Protein AF-A0A2G2X0R8-F1 (afdb_monomer_lite)

Radius of gyration: 26.49 Å; chains: 1; bounding box: 58×94×72 Å

Sequence (481 aa):
MDCIRHLMDHQVKFVVEASEAESITQKLGLPSVQHLLRVLVEPAQSLARPPISNYHVGAVGLGSDGRLFLGVNLEFPGLPLNHSVHAEQFLLTNLAVHNCPRLVAFAVSAAPCGHCRQFLQELRNPCSLQIHITSQHQNNHFEPLREILPNPFGPFDLLDDETPLLLERHNNGLSLLDRDGGDLCNGFDSNPQSKRSGNFLTTNGFCKYAETERSTLLKIAALEAANNSHAPYSDCPSGVAIMDCDGKICKGSYVESAAYNPSLGPVQAALVAFVAGGGGGYQRIVAAALVEKETANKIVDVNLCPELKHIYSFSNSKTVLSDAQKIADSIDRSVTKCVVPNNVVYNIAVAGLCKLGKIDDARDVINYFSLKGFTPDEFTYCTLVHGMSLVVKVNEAFNLHDEMLIKDLVPNIAVYNALNGLCKAGNIERASRLFNKLHSKGLAPNVITYNTVIDGYYKIGKTSEAVQLLKRMTEEENVPS

Structure (mmCIF, N/CA/C/O backbone):
data_AF-A0A2G2X0R8-F1
#
_entry.id   AF-A0A2G2X0R8-F1
#
loop_
_atom_site.group_PDB
_atom_site.id
_atom_site.type_symbol
_atom_site.label_atom_id
_atom_site.label_alt_id
_atom_site.label_comp_id
_atom_site.label_asym_id
_atom_site.label_entity_id
_atom_site.label_seq_id
_atom_site.pdbx_PDB_ins_code
_atom_site.Cartn_x
_atom_site.Cartn_y
_atom_site.Cartn_z
_atom_site.occupancy
_atom_site.B_iso_or_equiv
_atom_site.auth_seq_id
_atom_site.auth_comp_id
_atom_site.auth_asym_id
_atom_site.auth_atom_id
_atom_site.pdbx_PDB_model_num
ATOM 1 N N . MET A 1 1 ? -26.145 3.647 17.824 1.00 46.22 1 MET A N 1
ATOM 2 C CA . MET A 1 1 ? -26.149 4.297 16.496 1.00 46.22 1 MET A CA 1
ATOM 3 C C . MET A 1 1 ? -25.963 5.807 16.601 1.00 46.22 1 MET A C 1
ATOM 5 O O . MET A 1 1 ? -25.071 6.313 15.936 1.00 46.22 1 MET A O 1
ATOM 9 N N . ASP A 1 2 ? -26.679 6.518 17.479 1.00 42.25 2 ASP A N 1
ATOM 10 C CA . ASP A 1 2 ? -26.552 7.988 17.589 1.00 42.25 2 ASP A CA 1
ATOM 11 C C . ASP A 1 2 ? -25.168 8.477 18.056 1.00 42.25 2 ASP A C 1
ATOM 13 O O . ASP A 1 2 ? -24.657 9.447 17.511 1.00 42.25 2 ASP A O 1
ATOM 17 N N . CYS A 1 3 ? -24.479 7.757 18.956 1.00 46.22 3 CYS A N 1
ATOM 18 C CA . CYS A 1 3 ? -23.077 8.061 19.304 1.00 46.22 3 CYS A CA 1
ATOM 19 C C . CYS A 1 3 ? -22.090 7.876 18.132 1.00 46.22 3 CYS A C 1
ATOM 21 O O . CYS A 1 3 ? -21.087 8.576 18.074 1.00 46.22 3 CYS A O 1
ATOM 23 N N . ILE A 1 4 ? -22.363 6.947 17.205 1.00 54.81 4 ILE A N 1
ATOM 24 C CA . ILE A 1 4 ? -21.503 6.672 16.036 1.00 54.81 4 ILE A CA 1
ATOM 25 C C . ILE A 1 4 ? -21.739 7.725 14.950 1.00 54.81 4 ILE A C 1
ATOM 27 O O . ILE A 1 4 ? -20.789 8.192 14.331 1.00 54.81 4 ILE A O 1
ATOM 31 N N . ARG A 1 5 ? -22.992 8.163 14.768 1.00 49.97 5 ARG A N 1
ATOM 32 C CA . ARG A 1 5 ? -23.313 9.303 13.898 1.00 49.97 5 ARG A CA 1
ATOM 33 C C . ARG A 1 5 ? -22.677 10.587 14.421 1.00 49.97 5 ARG A C 1
ATOM 35 O O . ARG A 1 5 ? -22.007 11.268 13.661 1.00 49.97 5 ARG A O 1
ATOM 42 N N . HIS A 1 6 ? -22.744 10.838 15.730 1.00 49.94 6 HIS A N 1
ATOM 43 C CA . HIS A 1 6 ? -22.124 12.023 16.331 1.00 49.94 6 HIS A CA 1
ATOM 44 C C . HIS A 1 6 ? -20.581 12.029 16.256 1.00 49.94 6 HIS A C 1
ATOM 46 O O . HIS A 1 6 ? -19.978 13.097 16.226 1.00 49.94 6 HIS A O 1
ATOM 52 N N . LEU A 1 7 ? -19.942 10.853 16.163 1.00 52.28 7 LEU A N 1
ATOM 53 C CA . LEU A 1 7 ? -18.499 10.702 15.913 1.00 52.28 7 LEU A CA 1
ATOM 54 C C . LEU A 1 7 ? -18.071 11.141 14.506 1.00 52.28 7 LEU A C 1
ATOM 56 O O . LEU A 1 7 ? -16.942 11.590 14.331 1.00 52.28 7 LEU A O 1
ATOM 60 N N . MET A 1 8 ? -18.956 11.007 13.516 1.00 51.59 8 MET A N 1
ATOM 61 C CA . MET A 1 8 ? -18.681 11.373 12.122 1.00 51.59 8 MET A CA 1
ATOM 62 C C . MET A 1 8 ? -19.349 12.680 11.677 1.00 51.59 8 MET A C 1
ATOM 64 O O . MET A 1 8 ? -18.955 13.239 10.657 1.00 51.59 8 MET A O 1
ATOM 68 N N . ASP A 1 9 ? -20.318 13.195 12.437 1.00 45.38 9 ASP A N 1
ATOM 69 C CA . ASP A 1 9 ? -21.170 14.317 12.020 1.00 45.38 9 ASP A CA 1
ATOM 70 C C . ASP A 1 9 ? -20.468 15.682 12.004 1.00 45.38 9 ASP A C 1
ATOM 72 O O . ASP A 1 9 ? -21.003 16.619 11.410 1.00 45.38 9 ASP A O 1
ATOM 76 N N . HIS A 1 10 ? -19.297 15.850 12.637 1.00 47.19 10 HIS A N 1
ATOM 77 C CA . HIS A 1 10 ? -18.661 17.179 12.755 1.00 47.19 10 HIS A CA 1
ATOM 78 C C . HIS A 1 10 ? -17.244 17.313 12.183 1.00 47.19 10 HIS A C 1
ATOM 80 O O . HIS A 1 10 ? -16.757 18.433 12.058 1.00 47.19 10 HIS A O 1
ATOM 86 N N . GLN A 1 11 ? -16.614 16.225 11.741 1.00 55.75 11 GLN A N 1
ATOM 87 C CA . GLN A 1 11 ? -15.449 16.243 10.848 1.00 55.75 11 GLN A CA 1
ATOM 88 C C . GLN A 1 11 ? -15.124 14.798 10.471 1.00 55.75 11 GLN A C 1
ATOM 90 O O . GLN A 1 11 ? -15.029 13.939 11.344 1.00 55.75 11 GLN A O 1
ATOM 95 N N . VAL A 1 12 ? -14.931 14.522 9.182 1.00 63.56 12 VAL A N 1
ATOM 96 C CA . VAL A 1 12 ? -14.457 13.211 8.727 1.00 63.56 12 VAL A CA 1
ATOM 97 C C . VAL A 1 12 ? -13.049 12.984 9.287 1.00 63.56 12 VAL A C 1
ATOM 99 O O . VAL A 1 12 ? -12.091 13.602 8.825 1.00 63.56 12 VAL A O 1
ATOM 102 N N . LYS A 1 13 ? -12.921 12.119 10.298 1.00 83.75 13 LYS A N 1
ATOM 103 C CA . LYS A 1 13 ? -11.635 11.757 10.903 1.00 83.75 13 LYS A CA 1
ATOM 104 C C . LYS A 1 13 ? -11.138 10.435 10.327 1.00 83.75 13 LYS A C 1
ATOM 106 O O . LYS A 1 13 ? -11.743 9.394 10.560 1.00 83.75 13 LYS A O 1
ATOM 111 N N . PHE A 1 14 ? -10.010 10.467 9.621 1.00 94.00 14 PHE A N 1
ATOM 112 C CA . PHE A 1 14 ? -9.308 9.252 9.187 1.00 94.00 14 PHE A CA 1
ATOM 113 C C . PHE A 1 14 ? -8.319 8.713 10.228 1.00 94.00 14 PHE A C 1
ATOM 115 O O . PHE A 1 14 ? -7.749 7.639 10.031 1.00 94.00 14 PHE A O 1
ATOM 122 N N . VAL A 1 15 ? -8.123 9.446 11.325 1.00 95.50 15 VAL A N 1
ATOM 123 C CA . VAL A 1 15 ? -7.308 9.047 12.473 1.00 95.50 15 VAL A CA 1
ATOM 124 C C . VAL A 1 15 ? -8.091 9.354 13.745 1.00 95.50 15 VAL A C 1
ATOM 126 O O . VAL A 1 15 ? -8.625 10.454 13.893 1.00 95.50 15 VAL A O 1
ATOM 129 N N . VAL A 1 16 ? -8.176 8.379 14.647 1.00 94.88 16 VAL A N 1
ATOM 130 C CA . VAL A 1 16 ? -8.777 8.527 15.977 1.00 94.88 16 VAL A CA 1
ATOM 131 C C . VAL A 1 16 ? -7.674 8.348 17.008 1.00 94.88 16 VAL A C 1
ATOM 133 O O . VAL A 1 16 ? -6.986 7.326 17.013 1.00 94.88 16 VAL A O 1
ATOM 136 N N . GLU A 1 17 ? -7.507 9.342 17.878 1.00 95.88 17 GLU A N 1
ATOM 137 C CA . GLU A 1 17 ? -6.494 9.299 18.932 1.00 95.88 17 GLU A CA 1
ATOM 138 C C . GLU A 1 17 ? -6.767 8.167 19.927 1.00 95.88 17 GLU A C 1
ATOM 140 O O . GLU A 1 17 ? -7.919 7.804 20.167 1.00 95.88 17 GLU A O 1
ATOM 145 N N . ALA A 1 18 ? -5.712 7.623 20.541 1.00 96.50 18 ALA A N 1
ATOM 146 C CA . ALA A 1 18 ? -5.825 6.460 21.426 1.00 96.50 18 ALA A CA 1
ATOM 147 C C . ALA A 1 18 ? -6.812 6.691 22.588 1.00 96.50 18 ALA A C 1
ATOM 149 O O . ALA A 1 18 ? -7.683 5.862 22.848 1.00 96.50 18 ALA A O 1
ATOM 150 N N . SER A 1 19 ? -6.751 7.865 23.226 1.00 95.94 19 SER A N 1
ATOM 151 C CA . SER A 1 19 ? -7.667 8.246 24.311 1.00 95.94 19 SER A CA 1
ATOM 152 C C . SER A 1 19 ? -9.120 8.393 23.846 1.00 95.94 19 SER A C 1
ATOM 154 O O . SER A 1 19 ? -10.055 8.052 24.575 1.00 95.94 19 SER A O 1
ATOM 156 N N . GLU A 1 20 ? -9.330 8.870 22.616 1.00 94.50 20 GLU A N 1
ATOM 157 C CA . GLU A 1 20 ? -10.652 8.959 21.998 1.00 94.50 20 GLU A CA 1
ATOM 158 C C . GLU A 1 20 ? -11.188 7.550 21.696 1.00 94.50 20 GLU A C 1
ATOM 160 O O . GLU A 1 20 ? -12.316 7.234 22.076 1.00 94.50 20 GLU A O 1
ATOM 165 N N . ALA A 1 21 ? -10.367 6.668 21.119 1.00 94.56 21 ALA A N 1
ATOM 166 C CA . ALA A 1 21 ? -10.722 5.277 20.837 1.00 94.56 21 ALA A CA 1
ATOM 167 C C . ALA A 1 21 ? -11.106 4.496 22.108 1.00 94.56 21 ALA A C 1
ATOM 169 O O . ALA A 1 21 ? -12.116 3.783 22.123 1.00 94.56 21 ALA A O 1
ATOM 170 N N . GLU A 1 22 ? -10.359 4.668 23.201 1.00 95.69 22 GLU A N 1
ATOM 171 C CA . GLU A 1 22 ? -10.682 4.090 24.511 1.00 95.69 22 GLU A CA 1
ATOM 172 C C . GLU A 1 22 ? -12.002 4.633 25.071 1.00 95.69 22 GLU A C 1
ATOM 174 O O . GLU A 1 22 ? -12.862 3.857 25.497 1.00 95.69 22 GLU A O 1
ATOM 179 N N . SER A 1 23 ? -12.210 5.953 25.013 1.00 94.62 23 SER A N 1
ATOM 180 C CA . SER A 1 23 ? -13.450 6.585 25.480 1.00 94.62 23 SER A CA 1
ATOM 181 C C . SER A 1 23 ? -14.677 6.066 24.725 1.00 94.62 23 SER A C 1
ATOM 183 O O . SER A 1 23 ? -15.705 5.766 25.336 1.00 94.62 23 SER A O 1
ATOM 185 N N . ILE A 1 24 ? -14.578 5.920 23.400 1.00 91.12 24 ILE A N 1
ATOM 186 C CA . ILE A 1 24 ? -15.659 5.378 22.566 1.00 91.12 24 ILE A CA 1
ATOM 187 C C . ILE A 1 24 ? -15.931 3.918 22.929 1.00 91.12 24 ILE A C 1
ATOM 189 O O . ILE A 1 24 ? -17.087 3.530 23.095 1.00 91.12 24 ILE A O 1
ATOM 193 N N . THR A 1 25 ? -14.872 3.124 23.092 1.00 93.75 25 THR A N 1
ATOM 194 C CA . THR A 1 25 ? -14.967 1.708 23.473 1.00 93.75 25 THR A CA 1
ATOM 195 C C . THR A 1 25 ? -15.739 1.548 24.784 1.00 93.75 25 THR A C 1
ATOM 197 O O . THR A 1 25 ? -16.678 0.754 24.848 1.00 93.75 25 THR A O 1
ATOM 200 N N . GLN A 1 26 ? -15.416 2.359 25.798 1.00 94.81 26 GLN A N 1
ATOM 201 C CA . GLN A 1 26 ? -16.109 2.361 27.091 1.00 94.81 26 GLN A CA 1
ATOM 202 C C . GLN A 1 26 ? -17.574 2.797 26.967 1.00 94.81 26 GLN A C 1
ATOM 204 O O . GLN A 1 26 ? -18.460 2.128 27.496 1.00 94.81 26 GLN A O 1
ATOM 209 N N . LYS A 1 27 ? -17.852 3.884 26.233 1.00 93.81 27 LYS A N 1
ATOM 210 C CA . LYS A 1 27 ? -19.223 4.389 26.016 1.00 93.81 27 LYS A CA 1
ATOM 211 C C . LYS A 1 27 ? -20.123 3.380 25.307 1.00 93.81 27 LYS A C 1
ATOM 213 O O . LYS A 1 27 ? -21.319 3.337 25.579 1.00 93.81 27 LYS A O 1
ATOM 218 N N . LEU A 1 28 ? -19.561 2.586 24.397 1.00 92.19 28 LEU A N 1
ATOM 219 C CA . LEU A 1 28 ? -20.281 1.539 23.673 1.00 92.19 28 LEU A CA 1
ATOM 220 C C . LEU A 1 28 ? -20.337 0.204 24.433 1.00 92.19 28 LEU A C 1
ATOM 222 O O . LEU A 1 28 ? -20.953 -0.736 23.937 1.00 92.19 28 LEU A O 1
ATOM 226 N N . GLY A 1 29 ? -19.711 0.103 25.613 1.00 93.94 29 GLY A N 1
ATOM 227 C CA . GLY A 1 29 ? -19.667 -1.131 26.400 1.00 93.94 29 GLY A CA 1
ATOM 228 C C . GLY A 1 29 ? -18.926 -2.275 25.700 1.00 93.94 29 GLY A C 1
ATOM 229 O O . GLY A 1 29 ? -19.265 -3.440 25.900 1.00 93.94 29 GLY A O 1
ATOM 230 N N . LEU A 1 30 ? -17.952 -1.958 24.840 1.00 93.25 30 LEU A N 1
ATOM 231 C CA . LEU A 1 30 ? -17.187 -2.956 24.093 1.00 93.25 30 LEU A CA 1
ATOM 232 C C . LEU A 1 30 ? -16.051 -3.541 24.957 1.00 93.25 30 LEU A C 1
ATOM 234 O O . LEU A 1 30 ? -15.442 -2.801 25.730 1.00 93.25 30 LEU A O 1
ATOM 238 N N . PRO A 1 31 ? -15.692 -4.833 24.802 1.00 92.94 31 PRO A N 1
ATOM 239 C CA . PRO A 1 31 ? -14.657 -5.464 25.631 1.00 92.94 31 PRO A CA 1
ATOM 240 C C . PRO A 1 31 ? -13.243 -4.899 25.430 1.00 92.94 31 PRO A C 1
ATOM 242 O O . PRO A 1 31 ? -12.412 -4.980 26.328 1.00 92.94 31 PRO A O 1
ATOM 245 N N . SER A 1 32 ? -12.937 -4.382 24.236 1.00 94.19 32 SER A N 1
ATOM 246 C CA . SER A 1 32 ? -11.631 -3.803 23.904 1.00 94.19 32 SER A CA 1
ATOM 247 C C . SER A 1 32 ? -11.710 -2.905 22.668 1.00 94.19 32 SER A C 1
ATOM 249 O O . SER A 1 32 ? -12.636 -3.029 21.864 1.00 94.19 32 SER A O 1
ATOM 251 N N . VAL A 1 33 ? -10.694 -2.059 22.465 1.00 94.19 33 VAL A N 1
ATOM 252 C CA . VAL A 1 33 ? -10.560 -1.206 21.267 1.00 94.19 33 VAL A CA 1
ATOM 253 C C . VAL A 1 33 ? -10.536 -2.037 19.975 1.00 94.19 33 VAL A C 1
ATOM 255 O O . VAL A 1 33 ? -11.057 -1.619 18.947 1.00 94.19 33 VAL A O 1
ATOM 258 N N . GLN A 1 34 ? -10.027 -3.270 20.016 1.00 93.75 34 GLN A N 1
ATOM 259 C CA . GLN A 1 34 ? -10.054 -4.167 18.857 1.00 93.75 34 GLN A CA 1
ATOM 260 C C . GLN A 1 34 ? -11.490 -4.507 18.402 1.00 93.75 34 GLN A C 1
ATOM 262 O O . GLN A 1 34 ? -11.730 -4.694 17.210 1.00 93.75 34 GLN A O 1
ATOM 267 N N . HIS A 1 35 ? -12.465 -4.539 19.319 1.00 92.31 35 HIS A N 1
ATOM 268 C CA . HIS A 1 35 ? -13.878 -4.725 18.967 1.00 92.31 35 HIS A CA 1
ATOM 269 C C . HIS A 1 35 ? -14.488 -3.469 18.333 1.00 92.31 35 HIS A C 1
ATOM 271 O O . HIS A 1 35 ? -15.396 -3.586 17.508 1.00 92.31 35 HIS A O 1
ATOM 277 N N . LEU A 1 36 ? -13.966 -2.283 18.666 1.00 94.19 36 LEU A N 1
ATOM 278 C CA . LEU A 1 36 ? -14.395 -1.020 18.066 1.00 94.19 36 LEU A CA 1
ATOM 279 C C . LEU A 1 36 ? -14.090 -0.970 16.562 1.00 94.19 36 LEU A C 1
ATOM 281 O O . LEU A 1 36 ? -14.886 -0.409 15.813 1.00 94.19 36 LEU A O 1
ATOM 285 N N . LEU A 1 37 ? -13.018 -1.630 16.099 1.00 95.56 37 LEU A N 1
ATOM 286 C CA . LEU A 1 37 ? -12.660 -1.695 14.673 1.00 95.56 37 LEU A CA 1
ATOM 287 C C . LEU A 1 37 ? -13.847 -2.110 13.797 1.00 95.56 37 LEU A C 1
ATOM 289 O O . LEU A 1 37 ? -14.116 -1.470 12.788 1.00 95.56 37 LEU A O 1
ATOM 293 N N . ARG A 1 38 ? -14.597 -3.138 14.216 1.00 92.88 38 ARG A N 1
ATOM 294 C CA . ARG A 1 38 ? -15.736 -3.701 13.466 1.00 92.88 38 ARG A CA 1
ATOM 295 C C . ARG A 1 38 ? -16.875 -2.705 13.320 1.00 92.88 38 ARG A C 1
ATOM 297 O O . ARG A 1 38 ? -17.458 -2.579 12.250 1.00 92.88 38 ARG A O 1
ATOM 304 N N . VAL A 1 39 ? -17.163 -1.998 14.409 1.00 91.50 39 VAL A N 1
ATOM 305 C CA . VAL A 1 39 ? -18.232 -0.997 14.486 1.00 91.50 39 VAL A CA 1
ATOM 306 C C . VAL A 1 39 ? -17.934 0.189 13.570 1.00 91.50 39 VAL A C 1
ATOM 308 O O . VAL A 1 39 ? -18.855 0.803 13.042 1.00 91.50 39 VAL A O 1
ATOM 311 N N . LEU A 1 40 ? -16.653 0.497 13.356 1.00 93.56 40 LEU A N 1
ATOM 312 C CA . LEU A 1 40 ? -16.212 1.616 12.530 1.00 93.56 40 LEU A CA 1
ATOM 313 C C . LEU A 1 40 ? -16.076 1.280 11.033 1.00 93.56 40 LEU A C 1
ATOM 315 O O . LEU A 1 40 ? -15.927 2.206 10.239 1.00 93.56 40 LEU A O 1
ATOM 319 N N . VAL A 1 41 ? -16.170 0.007 10.621 1.00 94.19 41 VAL A N 1
ATOM 320 C CA . VAL A 1 41 ? -16.041 -0.387 9.201 1.00 94.19 41 VAL A CA 1
ATOM 321 C C . VAL A 1 41 ? -17.147 0.209 8.331 1.00 94.19 41 VAL A C 1
ATOM 323 O O . VAL A 1 41 ? -16.846 0.824 7.311 1.00 94.19 41 VAL A O 1
ATOM 326 N N . GLU A 1 42 ? -18.414 0.047 8.718 1.00 91.75 42 GLU A N 1
ATOM 327 C CA . GLU A 1 42 ? -19.555 0.582 7.957 1.00 91.75 42 GLU A CA 1
ATOM 328 C C . GLU A 1 42 ? -19.510 2.122 7.866 1.00 91.75 42 GLU A C 1
ATOM 330 O O . GLU A 1 42 ? -19.594 2.654 6.756 1.00 91.75 42 GLU A O 1
ATOM 335 N N . PRO A 1 43 ? -19.267 2.863 8.966 1.00 91.25 43 PRO A N 1
ATOM 336 C CA . PRO A 1 43 ? -19.018 4.298 8.886 1.00 91.25 43 PRO A CA 1
ATOM 337 C C . PRO A 1 43 ? -17.850 4.660 7.947 1.00 91.25 43 PRO A C 1
ATOM 339 O O . PRO A 1 43 ? -17.980 5.583 7.144 1.00 91.25 43 PRO A O 1
ATOM 342 N N . ALA A 1 44 ? -16.742 3.908 7.962 1.00 93.00 44 ALA A N 1
ATOM 343 C CA . ALA A 1 44 ? -15.612 4.136 7.056 1.00 93.00 44 ALA A CA 1
ATOM 344 C C . ALA A 1 44 ? -15.967 3.914 5.572 1.00 93.00 44 ALA A C 1
ATOM 346 O O . ALA A 1 44 ? -15.485 4.663 4.726 1.00 93.00 44 ALA A O 1
ATOM 347 N N . GLN A 1 45 ? -16.840 2.953 5.235 1.00 93.25 45 GLN A N 1
ATOM 348 C CA . GLN A 1 45 ? -17.282 2.721 3.848 1.00 93.25 45 GLN A CA 1
ATOM 349 C C . GLN A 1 45 ? -17.919 3.966 3.217 1.00 93.25 45 GLN A C 1
ATOM 351 O O . GLN A 1 45 ? -17.744 4.198 2.022 1.00 93.25 45 GLN A O 1
ATOM 356 N N . SER A 1 46 ? -18.608 4.794 4.011 1.00 91.75 46 SER A N 1
ATOM 357 C CA . SER A 1 46 ? -19.234 6.034 3.526 1.00 91.75 46 SER A CA 1
ATOM 358 C C . SER A 1 46 ? -18.232 7.083 3.025 1.00 91.75 46 SER A C 1
ATOM 360 O O . SER A 1 46 ? -18.615 8.008 2.311 1.00 91.75 46 SER A O 1
ATOM 362 N N . LEU A 1 47 ? -16.948 6.934 3.370 1.00 93.19 47 LEU A N 1
ATOM 363 C CA . LEU A 1 47 ? -15.873 7.851 2.988 1.00 93.19 47 LEU A CA 1
ATOM 364 C C . LEU A 1 47 ? -15.155 7.435 1.693 1.00 93.19 47 LEU A C 1
ATOM 366 O O . LEU A 1 47 ? -14.292 8.173 1.207 1.00 93.19 47 LEU A O 1
ATOM 370 N N . ALA A 1 48 ? -15.476 6.258 1.147 1.00 94.81 48 ALA A N 1
ATOM 371 C CA . ALA A 1 48 ? -14.880 5.755 -0.084 1.00 94.81 48 ALA A CA 1
ATOM 372 C C . ALA A 1 48 ? -15.224 6.628 -1.297 1.00 94.81 48 ALA A C 1
ATOM 374 O O . ALA A 1 48 ? -16.272 7.270 -1.356 1.00 94.81 48 ALA A O 1
ATOM 375 N N . ARG A 1 49 ? -14.338 6.621 -2.301 1.00 94.62 49 ARG A N 1
ATOM 376 C CA . ARG A 1 49 ? -14.534 7.349 -3.564 1.00 94.62 49 ARG A CA 1
ATOM 377 C C . ARG A 1 49 ? -14.409 6.403 -4.768 1.00 94.62 49 ARG A C 1
ATOM 379 O O . ARG A 1 49 ? -13.392 6.481 -5.457 1.00 94.62 49 ARG A O 1
ATOM 386 N N . PRO A 1 50 ? -15.401 5.524 -5.037 1.00 95.31 50 PRO A N 1
ATOM 387 C CA . PRO A 1 50 ? -15.346 4.554 -6.133 1.00 95.31 50 PRO A CA 1
ATOM 388 C C . PRO A 1 50 ? -16.280 4.902 -7.314 1.00 95.31 50 PRO A C 1
ATOM 390 O O . PRO A 1 50 ? -17.265 4.199 -7.553 1.00 95.31 50 PRO A O 1
ATOM 393 N N . PRO A 1 51 ? -16.046 5.991 -8.071 1.00 87.31 51 PRO A N 1
ATOM 394 C CA . PRO A 1 51 ? -16.926 6.385 -9.176 1.00 87.31 51 PRO A CA 1
ATOM 395 C C . PRO A 1 51 ? -16.977 5.393 -10.353 1.00 87.31 51 PRO A C 1
ATOM 397 O O . PRO A 1 51 ? -17.815 5.580 -11.233 1.00 87.31 51 PRO A O 1
ATOM 400 N N . ILE A 1 52 ? -16.099 4.382 -10.417 1.00 85.56 52 ILE A N 1
ATOM 401 C CA . ILE A 1 52 ? -16.076 3.390 -11.503 1.00 85.56 52 ILE A CA 1
ATOM 402 C C . ILE A 1 52 ? -16.920 2.174 -11.116 1.00 85.56 52 ILE A C 1
ATOM 404 O O . ILE A 1 52 ? -17.820 1.785 -11.858 1.00 85.56 52 ILE A O 1
ATOM 408 N N . SER A 1 53 ? -16.633 1.564 -9.965 1.00 86.88 53 SER A N 1
ATOM 409 C CA . SER A 1 53 ? -17.292 0.332 -9.520 1.00 86.88 53 SER A CA 1
ATOM 410 C C . SER A 1 53 ? -18.572 0.580 -8.723 1.00 86.88 53 SER A C 1
ATOM 412 O O . SER A 1 53 ? -19.409 -0.317 -8.618 1.00 86.88 53 SER A O 1
ATOM 414 N N . ASN A 1 54 ? -18.712 1.769 -8.126 1.00 92.94 54 ASN A N 1
ATOM 415 C CA . ASN A 1 54 ? -19.700 2.076 -7.091 1.00 92.94 54 ASN A CA 1
ATOM 416 C C . ASN A 1 54 ? -19.634 1.117 -5.878 1.00 92.94 54 ASN A C 1
ATOM 418 O O . ASN A 1 54 ? -20.580 1.013 -5.091 1.00 92.94 54 ASN A O 1
ATOM 422 N N . TYR A 1 55 ? -18.517 0.403 -5.710 1.00 93.00 55 TYR A N 1
ATOM 423 C CA . TYR A 1 55 ? -18.317 -0.577 -4.652 1.00 93.00 55 TYR A CA 1
ATOM 424 C C . TYR A 1 55 ? -17.497 0.037 -3.516 1.00 93.00 55 TYR A C 1
ATOM 426 O O . TYR A 1 55 ? -16.308 0.317 -3.660 1.00 93.00 55 TYR A O 1
ATOM 434 N N . HIS A 1 56 ? -18.153 0.278 -2.382 1.00 96.88 56 HIS A N 1
ATOM 435 C CA . HIS A 1 56 ? -17.583 1.025 -1.263 1.00 96.88 56 HIS A CA 1
ATOM 436 C C . HIS A 1 56 ? -16.907 0.077 -0.272 1.00 96.88 56 HIS A C 1
ATOM 438 O O . HIS A 1 56 ? -17.573 -0.725 0.388 1.00 96.88 56 HIS A O 1
ATOM 444 N N . VAL A 1 57 ? -15.585 0.190 -0.148 1.00 97.56 57 VAL A N 1
ATOM 445 C CA . VAL A 1 57 ? -14.760 -0.619 0.751 1.00 97.56 57 VAL A CA 1
ATOM 446 C C . VAL A 1 57 ? -14.143 0.283 1.812 1.00 97.56 57 VAL A C 1
ATOM 448 O O . VAL A 1 57 ? -13.420 1.227 1.507 1.00 97.56 57 VAL A O 1
ATOM 451 N N . GLY A 1 58 ? -14.427 -0.038 3.070 1.00 97.38 58 GLY A N 1
ATOM 452 C CA . GLY A 1 58 ? -13.831 0.568 4.255 1.00 97.38 58 GLY A CA 1
ATOM 453 C C . GLY A 1 58 ? -12.992 -0.449 5.021 1.00 97.38 58 GLY A C 1
ATOM 454 O O . GLY A 1 58 ? -13.353 -1.632 5.093 1.00 97.38 58 GLY A O 1
ATOM 455 N N . ALA A 1 59 ? -11.889 0.026 5.589 1.00 98.12 59 ALA A N 1
ATOM 456 C CA . ALA A 1 59 ? -10.991 -0.689 6.481 1.00 98.12 59 ALA A CA 1
ATOM 457 C C . ALA A 1 59 ? -10.670 0.181 7.706 1.00 98.12 59 ALA A C 1
ATOM 459 O O . ALA A 1 59 ? -10.579 1.404 7.601 1.00 98.12 59 ALA A O 1
ATOM 460 N N . VAL A 1 60 ? -10.491 -0.443 8.870 1.00 98.12 60 VAL A N 1
ATOM 461 C CA . VAL A 1 60 ? -10.137 0.236 10.124 1.00 98.12 60 VAL A CA 1
ATOM 462 C C . VAL A 1 60 ? -9.048 -0.560 10.827 1.00 98.12 60 VAL A C 1
ATOM 464 O O . VAL A 1 60 ? -9.257 -1.722 11.174 1.00 98.12 60 VAL A O 1
ATOM 467 N N . GLY A 1 61 ? -7.889 0.057 11.030 1.00 97.94 61 GLY A N 1
ATOM 468 C CA . GLY A 1 61 ? -6.718 -0.545 11.657 1.00 97.94 61 GLY A CA 1
ATOM 469 C C . GLY A 1 61 ? -6.429 0.015 13.045 1.00 97.94 61 GLY A C 1
ATOM 470 O O . GLY A 1 61 ? -6.632 1.199 13.292 1.00 97.94 61 GLY A O 1
ATOM 471 N N . LEU A 1 62 ? -5.921 -0.838 13.932 1.00 97.94 62 LEU A N 1
ATOM 472 C CA . LEU A 1 62 ? -5.354 -0.485 15.232 1.00 97.94 62 LEU A CA 1
ATOM 473 C C . LEU A 1 62 ? -3.829 -0.426 15.114 1.00 97.94 62 LEU A C 1
ATOM 475 O O . LEU A 1 62 ? -3.187 -1.447 14.850 1.00 97.94 62 LEU A O 1
ATOM 479 N N . GLY A 1 63 ? -3.259 0.757 15.321 1.00 97.44 63 GLY A N 1
ATOM 480 C CA . GLY A 1 63 ? -1.817 0.955 15.414 1.00 97.44 63 GLY A CA 1
ATOM 481 C C . GLY A 1 63 ? -1.245 0.459 16.742 1.00 97.44 63 GLY A C 1
ATOM 482 O O . GLY A 1 63 ? -1.951 0.334 17.744 1.00 97.44 63 GLY A O 1
ATOM 483 N N . SER A 1 64 ? 0.061 0.199 16.782 1.00 95.88 64 SER A N 1
ATOM 484 C CA . SER A 1 64 ? 0.759 -0.182 18.020 1.00 95.88 64 SER A CA 1
ATOM 485 C C . SER A 1 64 ? 0.828 0.932 19.066 1.00 95.88 64 SER A C 1
ATOM 487 O O . SER A 1 64 ? 1.144 0.661 20.218 1.00 95.88 64 SER A O 1
ATOM 489 N N . ASP A 1 65 ? 0.557 2.171 18.663 1.00 96.56 65 ASP A N 1
ATOM 490 C CA . ASP A 1 65 ? 0.450 3.353 19.523 1.00 96.56 65 ASP A CA 1
ATOM 491 C C . ASP A 1 65 ? -0.978 3.576 20.063 1.00 96.56 65 ASP A C 1
ATOM 493 O O . ASP A 1 65 ? -1.247 4.589 20.704 1.00 96.56 65 ASP A O 1
ATOM 497 N N . GLY A 1 66 ? -1.900 2.643 19.801 1.00 96.81 66 GLY A N 1
ATOM 498 C CA . GLY A 1 66 ? -3.289 2.699 20.254 1.00 96.81 66 GLY A CA 1
ATOM 499 C C . GLY A 1 66 ? -4.210 3.564 19.390 1.00 96.81 66 GLY A C 1
ATOM 500 O O . GLY A 1 66 ? -5.423 3.533 19.600 1.00 96.81 66 GLY A O 1
ATOM 501 N N . ARG A 1 67 ? -3.678 4.304 18.406 1.00 97.62 67 ARG A N 1
ATOM 502 C CA . ARG A 1 67 ? -4.499 5.090 17.475 1.00 97.62 67 ARG A CA 1
ATOM 503 C C . ARG A 1 67 ? -5.244 4.177 16.507 1.00 97.62 67 ARG A C 1
ATOM 505 O O . ARG A 1 67 ? -4.761 3.099 16.142 1.00 97.62 67 ARG A O 1
ATOM 512 N N . LEU A 1 68 ? -6.417 4.626 16.064 1.00 97.81 68 LEU A N 1
ATOM 513 C CA . LEU A 1 68 ? -7.152 3.979 14.980 1.00 97.81 68 LEU A CA 1
ATOM 514 C C . LEU A 1 68 ? -6.952 4.738 13.680 1.00 97.81 68 LEU A C 1
ATOM 516 O O . LEU A 1 68 ? -7.014 5.964 13.655 1.00 97.81 68 LEU A O 1
ATOM 520 N N . PHE A 1 69 ? -6.783 3.996 12.596 1.00 98.00 69 PHE A N 1
ATOM 521 C CA . PHE A 1 69 ? -6.598 4.535 11.257 1.00 98.00 69 PHE A CA 1
ATOM 522 C C . PHE A 1 69 ? -7.680 3.983 10.345 1.00 98.00 69 PHE A C 1
ATOM 524 O O . PHE A 1 69 ? -7.969 2.788 10.372 1.00 98.00 69 PHE A O 1
ATOM 531 N N . LEU A 1 70 ? -8.283 4.846 9.537 1.00 97.62 70 LEU A N 1
ATOM 532 C CA . LEU A 1 70 ? -9.261 4.445 8.533 1.00 97.62 70 LEU A CA 1
ATOM 533 C C . LEU A 1 70 ? -8.584 4.353 7.166 1.00 97.62 70 LEU A C 1
ATOM 535 O O . LEU A 1 70 ? -7.681 5.131 6.846 1.00 97.62 70 LEU A O 1
ATOM 539 N N . GLY A 1 71 ? -9.057 3.411 6.359 1.00 98.00 71 GLY A N 1
ATOM 540 C CA . GLY A 1 71 ? -8.693 3.247 4.963 1.00 98.00 71 GLY A CA 1
ATOM 541 C C . GLY A 1 71 ? -9.917 3.039 4.092 1.00 98.00 71 GLY A C 1
ATOM 542 O O . GLY A 1 71 ? -10.874 2.385 4.502 1.00 98.00 71 GLY A O 1
ATOM 543 N N . VAL A 1 72 ? -9.896 3.613 2.893 1.00 97.62 72 VAL A N 1
ATOM 544 C CA . VAL A 1 72 ? -10.993 3.509 1.926 1.00 97.62 72 VAL A CA 1
ATOM 545 C C . VAL A 1 72 ? -10.472 3.345 0.512 1.00 97.62 72 VAL A C 1
ATOM 547 O O . VAL A 1 72 ? -9.355 3.768 0.213 1.00 97.62 72 VAL A O 1
ATOM 550 N N . ASN A 1 73 ? -11.269 2.741 -0.367 1.00 97.88 73 ASN A N 1
ATOM 551 C CA . ASN A 1 73 ? -10.892 2.646 -1.770 1.00 97.88 73 ASN A CA 1
ATOM 552 C C . ASN A 1 73 ? -11.126 3.965 -2.527 1.00 97.88 73 ASN A C 1
ATOM 554 O O . ASN A 1 73 ? -12.120 4.668 -2.315 1.00 97.88 73 ASN A O 1
ATOM 558 N N . LEU A 1 74 ? -10.193 4.276 -3.428 1.00 95.62 74 LEU A N 1
ATOM 559 C CA . LEU A 1 74 ? -10.212 5.430 -4.322 1.00 95.62 74 LEU A CA 1
ATOM 560 C C . LEU A 1 74 ? -10.084 4.946 -5.768 1.00 95.62 74 LEU A C 1
ATOM 562 O O . LEU A 1 74 ? -9.171 4.185 -6.090 1.00 95.62 74 LEU A O 1
ATOM 566 N N . GLU A 1 75 ? -10.958 5.425 -6.648 1.00 90.12 75 GLU A N 1
ATOM 567 C CA . GLU A 1 75 ? -10.915 5.125 -8.080 1.00 90.12 75 GLU A CA 1
ATOM 568 C C . GLU A 1 75 ? -10.899 6.421 -8.892 1.00 90.12 75 GLU A C 1
ATOM 570 O O . GLU A 1 75 ? -11.546 7.411 -8.541 1.00 90.12 75 GLU A O 1
ATOM 575 N N . PHE A 1 76 ? -10.167 6.409 -10.004 1.00 83.69 76 PHE A N 1
ATOM 576 C CA . PHE A 1 76 ? -9.898 7.603 -10.800 1.00 83.69 76 PHE A CA 1
ATOM 577 C C . PHE A 1 76 ? -10.447 7.431 -12.223 1.00 83.69 76 PHE A C 1
ATOM 579 O O . PHE A 1 76 ? -9.820 6.758 -13.046 1.00 83.69 76 PHE A O 1
ATOM 586 N N . PRO A 1 77 ? -11.621 8.009 -12.544 1.00 74.50 77 PRO A N 1
ATOM 587 C CA . PRO A 1 77 ? -12.219 7.894 -13.868 1.00 74.50 77 PRO A CA 1
ATOM 588 C C . PRO A 1 77 ? -11.282 8.394 -14.968 1.00 74.50 77 PRO A C 1
ATOM 590 O O . PRO A 1 77 ? -10.667 9.451 -14.843 1.00 74.50 77 PRO A O 1
ATOM 593 N N . GLY A 1 78 ? -11.205 7.647 -16.068 1.00 70.69 78 GLY A N 1
ATOM 594 C CA . GLY A 1 78 ? -10.355 7.992 -17.209 1.00 70.69 78 GLY A CA 1
ATOM 595 C C . GLY A 1 78 ? -8.882 7.602 -17.057 1.00 70.69 78 GLY A C 1
ATOM 596 O O . GLY A 1 78 ? -8.138 7.767 -18.021 1.00 70.69 78 GLY A O 1
ATOM 597 N N . LEU A 1 79 ? -8.472 7.050 -15.908 1.00 68.19 79 LEU A N 1
ATOM 598 C CA . LEU A 1 79 ? -7.163 6.421 -15.732 1.00 68.19 79 LEU A CA 1
ATOM 599 C C . LEU A 1 79 ? -7.270 4.887 -15.792 1.00 68.19 79 LEU A C 1
ATOM 601 O O . LEU A 1 79 ? -8.322 4.326 -15.473 1.00 68.19 79 LEU A O 1
ATOM 605 N N . PRO A 1 80 ? -6.192 4.186 -16.186 1.00 67.00 80 PRO A N 1
ATOM 606 C CA . PRO A 1 80 ? -6.124 2.733 -16.077 1.00 67.00 80 PRO A CA 1
ATOM 607 C C . PRO A 1 80 ? -6.307 2.239 -14.627 1.00 67.00 80 PRO A C 1
ATOM 609 O O . PRO A 1 80 ? -5.919 2.909 -13.670 1.00 67.00 80 PRO A O 1
ATOM 612 N N . LEU A 1 81 ? -6.890 1.044 -14.455 1.00 68.69 81 LEU A N 1
ATOM 613 C CA . LEU A 1 81 ? -7.316 0.534 -13.139 1.00 68.69 81 LEU A CA 1
ATOM 614 C C . LEU A 1 81 ? -6.175 0.347 -12.128 1.00 68.69 81 LEU A C 1
ATOM 616 O O . LEU A 1 81 ? -6.430 0.412 -10.928 1.00 68.69 81 LEU A O 1
ATOM 620 N N . ASN A 1 82 ? -4.936 0.162 -12.589 1.00 73.62 82 ASN A N 1
ATOM 621 C CA . ASN A 1 82 ? -3.747 0.068 -11.733 1.00 73.62 82 ASN A CA 1
ATOM 622 C C . ASN A 1 82 ? -3.433 1.374 -10.978 1.00 73.62 82 ASN A C 1
ATOM 624 O O . ASN A 1 82 ? -2.618 1.351 -10.062 1.00 73.62 82 ASN A O 1
ATOM 628 N N . HIS A 1 83 ? -4.069 2.497 -11.329 1.00 77.62 83 HIS A N 1
ATOM 629 C CA . HIS A 1 83 ? -3.973 3.730 -10.549 1.00 77.62 83 HIS A CA 1
ATOM 630 C C . HIS A 1 83 ? -4.891 3.757 -9.323 1.00 77.62 83 HIS A C 1
ATOM 632 O O . HIS A 1 83 ? -4.702 4.612 -8.459 1.00 77.62 83 HIS A O 1
ATOM 638 N N . SER A 1 84 ? -5.867 2.851 -9.225 1.00 83.38 84 SER A N 1
ATOM 639 C CA . SER A 1 84 ? -6.796 2.796 -8.090 1.00 83.38 84 SER A CA 1
ATOM 640 C C . SER A 1 84 ? -6.061 2.488 -6.785 1.00 83.38 84 SER A C 1
ATOM 642 O O . SER A 1 84 ? -5.035 1.811 -6.781 1.00 83.38 84 SER A O 1
ATOM 644 N N . VAL A 1 85 ? -6.604 2.967 -5.668 1.00 96.50 85 VAL A N 1
ATOM 645 C CA . VAL A 1 85 ? -6.093 2.675 -4.324 1.00 96.50 85 VAL A CA 1
ATOM 646 C C . VAL A 1 85 ? -7.112 1.813 -3.604 1.00 96.50 85 VAL A C 1
ATOM 648 O O . VAL A 1 85 ? -8.284 2.173 -3.522 1.00 96.50 85 VAL A O 1
ATOM 651 N N . HIS A 1 86 ? -6.679 0.677 -3.074 1.00 98.25 86 HIS A N 1
ATOM 652 C CA . HIS A 1 86 ? -7.539 -0.189 -2.275 1.00 98.25 86 HIS A CA 1
ATOM 653 C C . HIS A 1 86 ? -7.612 0.292 -0.819 1.00 98.25 86 HIS A C 1
ATOM 655 O O . HIS A 1 86 ? -6.702 0.966 -0.338 1.00 98.25 86 HIS A O 1
ATOM 661 N N . ALA A 1 87 ? -8.670 -0.077 -0.091 1.00 98.25 87 ALA A N 1
ATOM 662 C CA . ALA A 1 87 ? -8.862 0.360 1.295 1.00 98.25 87 ALA A CA 1
ATOM 663 C C . ALA A 1 87 ? -7.710 -0.061 2.219 1.00 98.25 87 ALA A C 1
ATOM 665 O O . ALA A 1 87 ? -7.322 0.695 3.106 1.00 98.25 87 ALA A O 1
ATOM 666 N N . GLU A 1 88 ? -7.123 -1.234 1.982 1.00 98.31 88 GLU A N 1
ATOM 667 C CA . GLU A 1 88 ? -5.965 -1.739 2.717 1.00 98.31 88 GLU A CA 1
ATOM 668 C C . GLU A 1 88 ? -4.688 -0.958 2.382 1.00 98.31 88 GLU A C 1
ATOM 670 O O . GLU A 1 88 ? -3.929 -0.627 3.288 1.00 98.31 88 GLU A O 1
ATOM 675 N N . GLN A 1 89 ? -4.469 -0.602 1.109 1.00 98.44 89 GLN A N 1
ATOM 676 C CA . GLN A 1 89 ? -3.337 0.249 0.718 1.00 98.44 89 GLN A CA 1
ATOM 677 C C . GLN A 1 89 ? -3.472 1.638 1.344 1.00 98.44 89 GLN A C 1
ATOM 679 O O . GLN A 1 89 ? -2.530 2.122 1.965 1.00 98.44 89 GLN A O 1
ATOM 684 N N . PHE A 1 90 ? -4.667 2.236 1.256 1.00 98.56 90 PHE A N 1
ATOM 685 C CA . PHE A 1 90 ? -4.972 3.501 1.918 1.00 98.56 90 PHE A CA 1
ATOM 686 C C . PHE A 1 90 ? -4.666 3.406 3.411 1.00 98.56 90 PHE A C 1
ATOM 688 O O . PHE A 1 90 ? -3.997 4.286 3.945 1.00 98.56 90 PHE A O 1
ATOM 695 N N . LEU A 1 91 ? -5.141 2.350 4.082 1.00 98.50 91 LEU A N 1
ATOM 696 C CA . LEU A 1 91 ? -4.923 2.144 5.509 1.00 98.50 91 LEU A CA 1
ATOM 697 C C . LEU A 1 91 ? -3.428 2.184 5.845 1.00 98.50 91 LEU A C 1
ATOM 699 O O . LEU A 1 91 ? -3.026 2.999 6.668 1.00 98.50 91 LEU A O 1
ATOM 703 N N . LEU A 1 92 ? -2.597 1.364 5.193 1.00 98.12 92 LEU A N 1
ATOM 704 C CA . LEU A 1 92 ? -1.160 1.321 5.495 1.00 98.12 92 LEU A CA 1
ATOM 705 C C . LEU A 1 92 ? -0.455 2.643 5.183 1.00 98.12 92 LEU A C 1
ATOM 707 O O . LEU A 1 92 ? 0.366 3.097 5.974 1.00 98.12 92 LEU A O 1
ATOM 711 N N . THR A 1 93 ? -0.805 3.301 4.078 1.00 97.38 93 THR A N 1
ATOM 712 C CA . THR A 1 93 ? -0.259 4.624 3.758 1.00 97.38 93 THR A CA 1
ATOM 713 C C . THR A 1 93 ? -0.679 5.673 4.788 1.00 97.38 93 THR A C 1
ATOM 715 O O . THR A 1 93 ? 0.125 6.525 5.158 1.00 97.38 93 THR A O 1
ATOM 718 N N . ASN A 1 94 ? -1.907 5.599 5.305 1.00 97.50 94 ASN A N 1
ATOM 719 C CA . ASN A 1 94 ? -2.381 6.484 6.365 1.00 97.50 94 ASN A CA 1
ATOM 720 C C . ASN A 1 94 ? -1.600 6.257 7.674 1.00 97.50 94 ASN A C 1
ATOM 722 O O . ASN A 1 94 ? -1.219 7.231 8.321 1.00 97.50 94 ASN A O 1
ATOM 726 N N . LEU A 1 95 ? -1.281 5.004 8.030 1.00 97.62 95 LEU A N 1
ATOM 727 C CA . LEU A 1 95 ? -0.366 4.706 9.143 1.00 97.62 95 LEU A CA 1
ATOM 728 C C . LEU A 1 95 ? 1.030 5.303 8.904 1.00 97.62 95 LEU A C 1
ATOM 730 O O . LEU A 1 95 ? 1.564 5.968 9.794 1.00 97.62 95 LEU A O 1
ATOM 734 N N . ALA A 1 96 ? 1.599 5.092 7.712 1.00 96.06 96 ALA A N 1
ATOM 735 C CA . ALA A 1 96 ? 2.947 5.535 7.357 1.00 96.06 96 ALA A CA 1
ATOM 736 C C . ALA A 1 96 ? 3.090 7.065 7.431 1.00 96.06 96 ALA A C 1
ATOM 738 O O . ALA A 1 96 ? 3.982 7.575 8.104 1.00 96.06 96 ALA A O 1
ATOM 739 N N . VAL A 1 97 ? 2.155 7.813 6.832 1.00 92.56 97 VAL A N 1
ATOM 740 C CA . VAL A 1 97 ? 2.151 9.291 6.849 1.00 92.56 97 VAL A CA 1
ATOM 741 C C . VAL A 1 97 ? 2.036 9.853 8.273 1.00 92.56 97 VAL A C 1
ATOM 743 O O . VAL A 1 97 ? 2.543 10.939 8.556 1.00 92.56 97 VAL A O 1
ATOM 746 N N . HIS A 1 98 ? 1.415 9.107 9.190 1.00 94.31 98 HIS A N 1
ATOM 747 C CA . HIS A 1 98 ? 1.290 9.469 10.604 1.00 94.31 98 HIS A CA 1
ATOM 748 C C . HIS A 1 98 ? 2.357 8.821 11.505 1.00 94.31 98 HIS A C 1
ATOM 750 O O . HIS A 1 98 ? 2.218 8.862 12.734 1.00 94.31 98 HIS A O 1
ATOM 756 N N . ASN A 1 99 ? 3.420 8.258 10.918 1.00 94.31 99 ASN A N 1
ATOM 757 C CA . ASN A 1 99 ? 4.555 7.637 11.605 1.00 94.31 99 ASN A CA 1
ATOM 758 C C . ASN A 1 99 ? 4.149 6.550 12.619 1.00 94.31 99 ASN A C 1
ATOM 760 O O . ASN A 1 99 ? 4.747 6.439 13.691 1.00 94.31 99 ASN A O 1
ATOM 764 N N . CYS A 1 100 ? 3.106 5.770 12.315 1.00 95.69 100 CYS A N 1
ATOM 765 C CA . CYS A 1 100 ? 2.727 4.622 13.132 1.00 95.69 100 CYS A CA 1
ATOM 766 C C . CYS A 1 100 ? 3.581 3.404 12.732 1.00 95.69 100 CYS A C 1
ATOM 768 O O . CYS A 1 100 ? 3.450 2.934 11.602 1.00 95.69 100 CYS A O 1
ATOM 770 N N . PRO A 1 101 ? 4.425 2.861 13.629 1.00 90.94 101 PRO A N 1
ATOM 771 C CA . PRO A 1 101 ? 5.463 1.904 13.243 1.00 90.94 101 PRO A CA 1
ATOM 772 C C . PRO A 1 101 ? 4.938 0.492 12.966 1.00 90.94 101 PRO A C 1
ATOM 774 O O . PRO A 1 101 ? 5.644 -0.329 12.388 1.00 90.94 101 PRO A O 1
ATOM 777 N N . ARG A 1 102 ? 3.725 0.158 13.425 1.00 95.38 102 ARG A N 1
ATOM 778 C CA . ARG A 1 102 ? 3.180 -1.194 13.282 1.00 95.38 102 ARG A CA 1
ATOM 779 C C . ARG A 1 102 ? 1.659 -1.210 13.320 1.00 95.38 102 ARG A C 1
ATOM 781 O O . ARG A 1 102 ? 1.044 -0.653 14.228 1.00 95.38 102 ARG A O 1
ATOM 788 N N . LEU A 1 103 ? 1.068 -1.943 12.381 1.00 96.94 103 LEU A N 1
ATOM 789 C CA . LEU A 1 103 ? -0.338 -2.330 12.412 1.00 96.94 103 LEU A CA 1
ATOM 790 C C . LEU A 1 103 ? -0.506 -3.597 13.266 1.00 96.94 103 LEU A C 1
ATOM 792 O O . LEU A 1 103 ? 0.162 -4.600 13.027 1.00 96.94 103 LEU A O 1
ATOM 796 N N . VAL A 1 104 ? -1.389 -3.559 14.263 1.00 95.31 104 VAL A N 1
ATOM 797 C CA . VAL A 1 104 ? -1.635 -4.684 15.187 1.00 95.31 104 VAL A CA 1
ATOM 798 C C . VAL A 1 104 ? -2.776 -5.569 14.694 1.00 95.31 104 VAL A C 1
ATOM 800 O O . VAL A 1 104 ? -2.671 -6.795 14.680 1.00 95.31 104 VAL A O 1
ATOM 803 N N . ALA A 1 105 ? -3.880 -4.944 14.296 1.00 96.44 105 ALA A N 1
ATOM 804 C CA . ALA A 1 105 ? -5.066 -5.622 13.796 1.00 96.44 105 ALA A CA 1
ATOM 805 C C . ALA A 1 105 ? -5.831 -4.693 12.857 1.00 96.44 105 ALA A C 1
ATOM 807 O O . ALA A 1 105 ? -5.764 -3.476 13.022 1.00 96.44 105 ALA A O 1
ATOM 808 N N . PHE A 1 106 ? -6.609 -5.235 11.925 1.00 97.44 106 PHE A N 1
ATOM 809 C CA . PHE A 1 106 ? -7.571 -4.434 11.173 1.00 97.44 106 PHE A CA 1
ATOM 810 C C . PHE A 1 106 ? -8.858 -5.194 10.861 1.00 97.44 106 PHE A C 1
ATOM 812 O O . PHE A 1 106 ? -8.877 -6.420 10.752 1.00 97.44 106 PHE A O 1
ATOM 819 N N . ALA A 1 107 ? -9.951 -4.449 10.734 1.00 96.81 107 ALA A N 1
ATOM 820 C CA . ALA A 1 107 ? -11.221 -4.941 10.226 1.00 96.81 107 ALA A CA 1
ATOM 821 C C . ALA A 1 107 ? -11.489 -4.333 8.845 1.00 96.81 107 ALA A C 1
ATOM 823 O O . ALA A 1 107 ? -11.169 -3.169 8.612 1.00 96.81 107 ALA A O 1
ATOM 824 N N . VAL A 1 108 ? -12.077 -5.102 7.933 1.00 96.62 108 VAL A N 1
ATOM 825 C CA . VAL A 1 108 ? -12.373 -4.670 6.562 1.00 96.62 108 VAL A CA 1
ATOM 826 C C . VAL A 1 108 ? -13.746 -5.164 6.120 1.00 96.62 108 VAL A C 1
ATOM 828 O O . VAL A 1 108 ? -14.208 -6.233 6.515 1.00 96.62 108 VAL A O 1
ATOM 831 N N . SER A 1 109 ? -14.413 -4.355 5.305 1.00 95.88 109 SER A N 1
ATOM 832 C CA . SER A 1 109 ? -15.766 -4.628 4.798 1.00 95.88 109 SER A CA 1
ATOM 833 C C . SER A 1 109 ? -15.853 -5.839 3.867 1.00 95.88 109 SER A C 1
ATOM 835 O O . SER A 1 109 ? -16.827 -6.589 3.916 1.00 95.88 109 SER A O 1
ATOM 837 N N . ALA A 1 110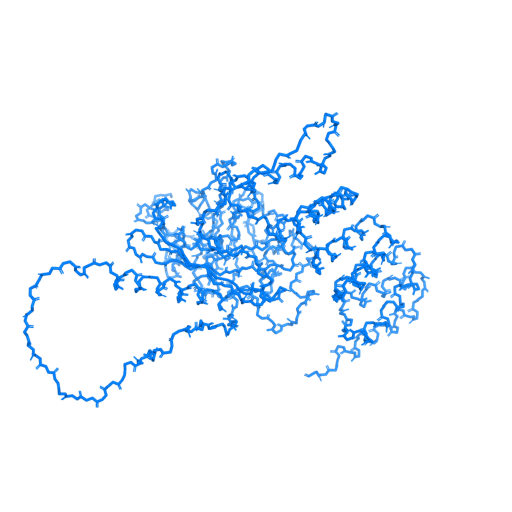 ? -14.828 -6.078 3.051 1.00 92.31 110 ALA A N 1
ATOM 838 C CA . ALA A 1 110 ? -14.751 -7.186 2.103 1.00 92.31 110 ALA A CA 1
ATOM 839 C C . ALA A 1 110 ? -13.429 -7.942 2.260 1.00 92.31 110 ALA A C 1
ATOM 841 O O . ALA A 1 110 ? -12.442 -7.383 2.728 1.00 92.31 110 ALA A O 1
ATOM 842 N N . ALA A 1 111 ? -13.405 -9.220 1.875 1.00 89.81 111 ALA A N 1
ATOM 843 C CA . ALA A 1 111 ? -12.182 -10.012 1.936 1.00 89.81 111 ALA A CA 1
ATOM 844 C C . ALA A 1 111 ? -11.081 -9.361 1.072 1.00 89.81 111 ALA A C 1
ATOM 846 O O . ALA A 1 111 ? -11.332 -9.129 -0.116 1.00 89.81 111 ALA A O 1
ATOM 847 N N . PRO A 1 112 ? -9.866 -9.122 1.610 1.00 90.69 112 PRO A N 1
ATOM 848 C CA . PRO A 1 112 ? -8.785 -8.532 0.831 1.00 90.69 112 PRO A CA 1
ATOM 849 C C . PRO A 1 112 ? -8.497 -9.362 -0.419 1.00 90.69 112 PRO A C 1
ATOM 851 O O . PRO A 1 112 ? -8.430 -10.597 -0.351 1.00 90.69 112 PRO A O 1
ATOM 854 N N . CYS A 1 113 ? -8.321 -8.712 -1.569 1.00 86.25 113 CYS A N 1
ATOM 855 C CA . CYS A 1 113 ? -7.948 -9.397 -2.807 1.00 86.25 113 CYS A CA 1
ATOM 856 C C . CYS A 1 113 ? -6.463 -9.806 -2.788 1.00 86.25 113 CYS A C 1
ATOM 858 O O . CYS A 1 113 ? -5.698 -9.352 -1.938 1.00 86.25 113 CYS A O 1
ATOM 860 N N . GLY A 1 114 ? -6.030 -10.648 -3.735 1.00 81.25 114 GLY A N 1
ATOM 861 C CA . GLY A 1 114 ? -4.635 -11.114 -3.802 1.00 81.25 114 GLY A CA 1
ATOM 862 C C . GLY A 1 114 ? -3.606 -9.976 -3.853 1.00 81.25 114 GLY A C 1
ATOM 863 O O . GLY A 1 114 ? -2.583 -10.053 -3.183 1.00 81.25 114 GLY A O 1
ATOM 864 N N . HIS A 1 115 ? -3.925 -8.884 -4.557 1.00 82.50 115 HIS A N 1
ATOM 865 C CA . HIS A 1 115 ? -3.115 -7.658 -4.601 1.00 82.50 115 HIS A CA 1
ATOM 866 C C . HIS A 1 115 ? -2.892 -7.055 -3.207 1.00 82.50 115 HIS A C 1
ATOM 868 O O . HIS A 1 115 ? -1.755 -6.803 -2.823 1.00 82.50 115 HIS A O 1
ATOM 874 N N . CYS A 1 116 ? -3.953 -6.899 -2.409 1.00 92.00 116 CYS A N 1
ATOM 875 C CA . CYS A 1 116 ? -3.846 -6.360 -1.050 1.00 92.00 116 CYS A CA 1
ATOM 876 C C . CYS A 1 116 ? -3.170 -7.329 -0.079 1.00 92.00 116 CYS A C 1
ATOM 878 O O . CYS A 1 116 ? -2.377 -6.900 0.753 1.00 92.00 116 CYS A O 1
ATOM 880 N N . ARG A 1 117 ? -3.446 -8.637 -0.186 1.00 90.31 117 ARG A N 1
ATOM 881 C CA . ARG A 1 117 ? -2.773 -9.656 0.642 1.00 90.31 117 ARG A CA 1
ATOM 882 C C . ARG A 1 117 ? -1.262 -9.641 0.428 1.00 90.31 117 ARG A C 1
ATOM 884 O O . ARG A 1 117 ? -0.519 -9.798 1.392 1.00 90.31 117 ARG A O 1
ATOM 891 N N . GLN A 1 118 ? -0.843 -9.427 -0.819 1.00 84.38 118 GLN A N 1
ATOM 892 C CA . GLN A 1 118 ? 0.556 -9.297 -1.195 1.00 84.38 118 GLN A CA 1
ATOM 893 C C . GLN A 1 118 ? 1.159 -7.977 -0.699 1.00 84.38 118 GLN A C 1
ATOM 895 O O . GLN A 1 118 ? 2.235 -7.991 -0.119 1.00 84.38 118 GLN A O 1
ATOM 900 N N . PHE A 1 119 ? 0.451 -6.853 -0.844 1.00 94.38 119 PHE A N 1
ATOM 901 C CA . PHE A 1 119 ? 0.901 -5.557 -0.319 1.00 94.38 119 PHE A CA 1
ATOM 902 C C . PHE A 1 119 ? 1.097 -5.567 1.207 1.00 94.38 119 PHE A C 1
ATOM 904 O O . PHE A 1 119 ? 2.036 -4.976 1.724 1.00 94.38 119 PHE A O 1
ATOM 911 N N . LEU A 1 120 ? 0.245 -6.292 1.941 1.00 95.25 120 LEU A N 1
ATOM 912 C CA . LEU A 1 120 ? 0.373 -6.472 3.392 1.00 95.25 120 LEU A CA 1
ATOM 913 C C . LEU A 1 120 ? 1.641 -7.243 3.805 1.00 95.25 120 LEU A C 1
ATOM 915 O O . LEU A 1 120 ? 2.009 -7.180 4.977 1.00 95.25 120 LEU A O 1
ATOM 919 N N . GLN A 1 121 ? 2.310 -7.950 2.884 1.00 92.94 121 GLN A N 1
ATOM 920 C CA . GLN A 1 121 ? 3.587 -8.615 3.174 1.00 92.94 121 GLN A CA 1
ATOM 921 C C . GLN A 1 121 ? 4.744 -7.624 3.339 1.00 92.94 121 GLN A C 1
ATOM 923 O O . GLN A 1 121 ? 5.752 -7.989 3.927 1.00 92.94 121 GLN A O 1
ATOM 928 N N . GLU A 1 122 ? 4.587 -6.366 2.912 1.00 95.31 122 GLU A N 1
ATOM 929 C CA . GLU A 1 122 ? 5.580 -5.301 3.133 1.00 95.31 122 GLU A CA 1
ATOM 930 C C . GLU A 1 122 ? 5.642 -4.819 4.594 1.00 95.31 122 GLU A C 1
ATOM 932 O O . GLU A 1 122 ? 6.363 -3.878 4.911 1.00 95.31 122 GLU A O 1
ATOM 937 N N . LEU A 1 123 ? 4.865 -5.419 5.499 1.00 95.00 123 LEU A N 1
ATOM 938 C CA . LEU A 1 123 ? 4.913 -5.147 6.933 1.00 95.00 123 LEU A CA 1
ATOM 939 C C . LEU A 1 123 ? 5.899 -6.080 7.636 1.00 95.00 123 LEU A C 1
ATOM 941 O O . LEU A 1 123 ? 5.994 -7.259 7.308 1.00 95.00 123 LEU A O 1
ATOM 945 N N . ARG A 1 124 ? 6.544 -5.596 8.702 1.00 92.25 124 ARG A N 1
ATOM 946 C CA . ARG A 1 124 ? 7.317 -6.455 9.608 1.00 92.25 124 ARG A CA 1
ATOM 947 C C . ARG A 1 124 ? 6.389 -7.438 10.328 1.00 92.25 124 ARG A C 1
ATOM 949 O O . ARG A 1 124 ? 5.392 -7.036 10.929 1.00 92.25 124 ARG A O 1
ATOM 956 N N . ASN A 1 125 ? 6.746 -8.723 10.320 1.00 85.56 125 ASN A N 1
ATOM 957 C CA . ASN A 1 125 ? 5.994 -9.815 10.955 1.00 85.56 125 ASN A CA 1
ATOM 958 C C . ASN A 1 125 ? 4.510 -9.908 10.523 1.00 85.56 125 ASN A C 1
ATOM 960 O O . ASN A 1 125 ? 3.617 -9.948 11.386 1.00 85.56 125 ASN A O 1
ATOM 964 N N . PRO A 1 126 ? 4.219 -10.017 9.211 1.00 84.31 126 PRO A N 1
ATOM 965 C CA . PRO A 1 126 ? 2.851 -9.990 8.688 1.00 84.31 126 PRO A CA 1
ATOM 966 C C . PRO A 1 126 ? 2.021 -11.187 9.183 1.00 84.31 126 PRO A C 1
ATOM 968 O O . PRO A 1 126 ? 0.807 -11.087 9.333 1.00 84.31 126 PRO A O 1
ATOM 971 N N . CYS A 1 127 ? 2.671 -12.296 9.560 1.00 78.25 127 CYS A N 1
ATOM 972 C CA . CYS A 1 127 ? 2.041 -13.476 10.161 1.00 78.25 127 CYS A CA 1
ATOM 973 C C . CYS A 1 127 ? 1.324 -13.204 11.495 1.00 78.25 127 CYS A C 1
ATOM 975 O O . CYS A 1 127 ? 0.441 -13.972 11.875 1.00 78.25 127 CYS A O 1
ATOM 977 N N . SER A 1 128 ? 1.710 -12.146 12.219 1.00 85.19 128 SER A N 1
ATOM 978 C CA . SER A 1 128 ? 1.083 -11.764 13.492 1.00 85.19 128 SER A CA 1
ATOM 979 C C . SER A 1 128 ? -0.156 -10.881 13.313 1.00 85.19 128 SER A C 1
ATOM 981 O O . SER A 1 128 ? -0.965 -10.768 14.239 1.00 85.19 128 SER A O 1
ATOM 983 N N . LEU A 1 129 ? -0.329 -10.293 12.122 1.00 92.06 129 LEU A N 1
ATOM 984 C CA . LEU A 1 129 ? -1.398 -9.351 11.828 1.00 92.06 129 LEU A CA 1
ATOM 985 C C . LEU A 1 129 ? -2.761 -10.038 11.889 1.00 92.06 129 LEU A C 1
ATOM 987 O O . LEU A 1 129 ? -3.024 -11.005 11.175 1.00 92.06 129 LEU A O 1
ATOM 991 N N . GLN A 1 130 ? -3.629 -9.499 12.739 1.00 93.25 130 GLN A N 1
ATOM 992 C CA . GLN A 1 130 ? -4.982 -9.993 12.956 1.00 93.25 130 GLN A CA 1
ATOM 993 C C . GLN A 1 130 ? -5.970 -9.289 12.019 1.00 93.25 130 GLN A C 1
ATOM 995 O O . GLN A 1 130 ? -6.023 -8.059 11.981 1.00 93.25 130 GLN A O 1
ATOM 1000 N N . ILE A 1 131 ? -6.792 -10.054 11.302 1.00 93.50 131 ILE A N 1
ATOM 1001 C CA . ILE A 1 131 ? -7.737 -9.551 10.298 1.00 93.50 131 ILE A CA 1
ATOM 1002 C C . ILE A 1 131 ? -9.152 -9.993 10.640 1.00 93.50 131 ILE A C 1
ATOM 1004 O O . ILE A 1 131 ? -9.376 -11.125 11.056 1.00 93.50 131 ILE A O 1
ATOM 1008 N N . HIS A 1 132 ? -10.123 -9.109 10.446 1.00 93.69 132 HIS A N 1
ATOM 1009 C CA . HIS A 1 132 ? -11.538 -9.448 10.540 1.00 93.69 132 HIS A CA 1
ATOM 1010 C C . HIS A 1 132 ? -12.308 -8.926 9.323 1.00 93.69 132 HIS A C 1
ATOM 1012 O O . HIS A 1 132 ? -12.179 -7.758 8.963 1.00 93.69 132 HIS A O 1
ATOM 1018 N N . ILE A 1 133 ? -13.127 -9.777 8.702 1.00 93.12 133 ILE A N 1
ATOM 1019 C CA . ILE A 1 133 ? -13.888 -9.444 7.490 1.00 93.12 133 ILE A CA 1
ATOM 1020 C C . ILE A 1 133 ? -15.372 -9.347 7.852 1.00 93.12 133 ILE A C 1
ATOM 1022 O O . ILE A 1 133 ? -16.010 -10.361 8.121 1.00 93.12 133 ILE A O 1
ATOM 1026 N N . THR A 1 134 ? -15.949 -8.144 7.843 1.00 90.25 134 THR A N 1
ATOM 1027 C CA . THR A 1 134 ? -17.310 -7.933 8.375 1.00 90.25 134 THR A CA 1
ATOM 1028 C C . THR A 1 134 ? -18.423 -8.487 7.480 1.00 90.25 134 THR A C 1
ATOM 1030 O O . THR A 1 134 ? -19.497 -8.809 7.983 1.00 90.25 134 THR A O 1
ATOM 1033 N N . SER A 1 135 ? -18.186 -8.657 6.174 1.00 83.50 135 SER A N 1
ATOM 1034 C CA . SER A 1 135 ? -19.147 -9.294 5.252 1.00 83.50 135 SER A CA 1
ATOM 1035 C C . SER A 1 135 ? -19.290 -10.807 5.446 1.00 83.50 135 SER A C 1
ATOM 1037 O O . SER A 1 135 ? -20.259 -11.403 4.976 1.00 83.50 135 SER A O 1
ATOM 1039 N N . GLN A 1 136 ? -18.357 -11.455 6.146 1.00 77.50 136 GLN A N 1
ATOM 1040 C CA . GLN A 1 136 ? -18.427 -12.884 6.428 1.00 77.50 136 GLN A CA 1
ATOM 1041 C C . GLN A 1 136 ? -19.198 -13.105 7.736 1.00 77.50 136 GLN A C 1
ATOM 1043 O O . GLN A 1 136 ? -18.618 -13.278 8.802 1.00 77.50 136 GLN A O 1
ATOM 1048 N N . HIS A 1 137 ? -20.533 -13.114 7.645 1.00 57.19 137 HIS A N 1
ATOM 1049 C CA . HIS A 1 137 ? -21.482 -13.196 8.772 1.00 57.19 137 HIS A CA 1
ATOM 1050 C C . HIS A 1 137 ? -21.292 -14.369 9.758 1.00 57.19 137 HIS A C 1
ATOM 1052 O O . HIS A 1 137 ? -21.976 -14.420 10.777 1.00 57.19 137 HIS A O 1
ATOM 1058 N N . GLN A 1 138 ? -20.407 -15.325 9.470 1.00 55.50 138 GLN A N 1
ATOM 1059 C CA . GLN A 1 138 ? -20.220 -16.531 10.275 1.00 55.50 138 GLN A CA 1
ATOM 1060 C C . GLN A 1 138 ? -19.033 -16.458 11.245 1.00 55.50 138 GLN A C 1
ATOM 1062 O O . GLN A 1 138 ? -18.977 -17.275 12.160 1.00 55.50 138 GLN A O 1
ATOM 1067 N N . ASN A 1 139 ? -18.113 -15.496 11.095 1.00 58.66 139 ASN A N 1
ATOM 1068 C CA . ASN A 1 139 ? -16.839 -15.534 11.813 1.00 58.66 139 ASN A CA 1
ATOM 1069 C C . ASN A 1 139 ? -16.633 -14.303 12.705 1.00 58.66 139 ASN A C 1
ATOM 1071 O O . ASN A 1 139 ? -16.206 -13.242 12.264 1.00 58.66 139 ASN A O 1
ATOM 1075 N N . ASN A 1 140 ? -16.930 -14.447 13.999 1.00 66.81 140 ASN A N 1
ATOM 1076 C CA . ASN A 1 140 ? -16.821 -13.367 14.990 1.00 66.81 140 ASN A CA 1
ATOM 1077 C C . ASN A 1 140 ? -15.399 -13.157 15.530 1.00 66.81 140 ASN A C 1
ATOM 1079 O O . ASN A 1 140 ? -15.202 -12.367 16.460 1.00 66.81 140 ASN A O 1
ATOM 1083 N N . HIS A 1 141 ? -14.408 -13.847 14.978 1.00 80.06 141 HIS A N 1
ATOM 1084 C CA . HIS A 1 141 ? -13.032 -13.812 15.453 1.00 80.06 141 HIS A CA 1
ATOM 1085 C C . HIS A 1 141 ? -12.133 -13.056 14.476 1.00 80.06 141 HIS A C 1
ATOM 1087 O O . HIS A 1 141 ? -12.497 -12.812 13.325 1.00 80.06 141 HIS A O 1
ATOM 1093 N N . PHE A 1 142 ? -11.004 -12.577 14.992 1.00 86.31 142 PHE A N 1
ATOM 1094 C CA . PHE A 1 142 ? -9.912 -12.138 14.137 1.00 86.31 142 PHE A CA 1
ATOM 1095 C C . PHE A 1 142 ? -9.076 -13.364 13.782 1.00 86.31 142 PHE A C 1
ATOM 1097 O O . PHE A 1 142 ? -8.837 -14.212 14.642 1.00 86.31 142 PHE A O 1
ATOM 1104 N N . GLU A 1 143 ? -8.641 -13.433 12.534 1.00 88.06 143 GLU A N 1
ATOM 1105 C CA . GLU A 1 143 ? -7.805 -14.507 12.014 1.00 88.06 143 GLU A CA 1
ATOM 1106 C C . GLU A 1 143 ? -6.447 -13.942 11.593 1.00 88.06 143 GLU A C 1
ATOM 1108 O O . GLU A 1 143 ? -6.372 -12.800 11.127 1.00 88.06 143 GLU A O 1
ATOM 1113 N N . PRO A 1 144 ? -5.352 -14.699 11.753 1.00 88.56 144 PRO A N 1
ATOM 1114 C CA . PRO A 1 144 ? -4.054 -14.235 11.301 1.00 88.56 144 PRO A CA 1
ATOM 1115 C C . PRO A 1 144 ? -4.007 -14.179 9.768 1.00 88.56 144 PRO A C 1
ATOM 1117 O O . PRO A 1 144 ? -4.529 -15.060 9.086 1.00 88.56 144 PRO A O 1
ATOM 1120 N N . LEU A 1 145 ? -3.315 -13.177 9.213 1.00 83.44 145 LEU A N 1
ATOM 1121 C CA . LEU A 1 145 ? -3.175 -12.971 7.761 1.00 83.44 145 LEU A CA 1
ATOM 1122 C C . LEU A 1 145 ? -2.718 -14.231 6.997 1.00 83.44 145 LEU A C 1
ATOM 1124 O O . LEU A 1 145 ? -3.124 -14.445 5.855 1.00 83.44 145 LEU A O 1
ATOM 1128 N N . ARG A 1 146 ? -1.920 -15.095 7.636 1.00 81.69 146 ARG A N 1
ATOM 1129 C CA . ARG A 1 146 ? -1.438 -16.362 7.057 1.00 81.69 146 ARG A CA 1
ATOM 1130 C C . ARG A 1 146 ? -2.556 -17.318 6.617 1.00 81.69 146 ARG A C 1
ATOM 1132 O O . ARG A 1 146 ? -2.330 -18.117 5.718 1.00 81.69 146 ARG A O 1
ATOM 1139 N N . GLU A 1 147 ? -3.744 -17.240 7.223 1.00 82.75 147 GLU A N 1
ATOM 1140 C CA . GLU A 1 147 ? -4.874 -18.115 6.866 1.00 82.75 147 GLU A CA 1
ATOM 1141 C C . GLU A 1 147 ? -5.474 -17.729 5.506 1.00 82.75 147 GLU A C 1
ATOM 1143 O O . GLU A 1 147 ? -5.983 -18.579 4.779 1.00 82.75 147 GLU A O 1
ATOM 1148 N N . ILE A 1 148 ? -5.374 -16.450 5.119 1.00 77.88 148 ILE A N 1
ATOM 1149 C CA . ILE A 1 148 ? -5.869 -15.958 3.825 1.00 77.88 148 ILE A CA 1
ATOM 1150 C C . ILE A 1 148 ? -4.771 -15.859 2.756 1.00 77.88 148 ILE A C 1
ATOM 1152 O O . ILE A 1 148 ? -5.090 -15.682 1.576 1.00 77.88 148 ILE A O 1
ATOM 1156 N N . LEU A 1 149 ? -3.496 -15.993 3.132 1.00 73.50 149 LEU A N 1
ATOM 1157 C CA . LEU A 1 149 ? -2.363 -16.107 2.211 1.00 73.50 149 LEU A CA 1
ATOM 1158 C C . LEU A 1 149 ? -1.336 -17.130 2.740 1.00 73.50 149 LEU A C 1
ATOM 1160 O O . LEU A 1 149 ? -0.367 -16.744 3.397 1.00 73.50 149 LEU A O 1
ATOM 1164 N N . PRO A 1 150 ? -1.537 -18.433 2.473 1.00 73.12 150 PRO A N 1
ATOM 1165 C CA . PRO A 1 150 ? -0.587 -19.462 2.877 1.00 73.12 150 PRO A CA 1
ATOM 1166 C C . PRO A 1 150 ? 0.675 -19.411 2.003 1.00 73.12 150 PRO A C 1
ATOM 1168 O O . PRO A 1 150 ? 0.572 -19.297 0.783 1.00 73.12 150 PRO A O 1
ATOM 1171 N N . ASN A 1 151 ? 1.853 -19.554 2.622 1.00 73.75 151 ASN A N 1
ATOM 1172 C CA . ASN A 1 151 ? 3.174 -19.509 1.970 1.00 73.75 151 ASN A CA 1
ATOM 1173 C C . ASN A 1 151 ? 3.394 -18.234 1.126 1.00 73.75 151 ASN A C 1
ATOM 1175 O O . ASN A 1 151 ? 3.551 -18.329 -0.095 1.00 73.75 151 ASN A O 1
ATOM 1179 N N . PRO A 1 152 ? 3.346 -17.040 1.747 1.00 77.75 152 PRO A N 1
ATOM 1180 C CA . PRO A 1 152 ? 3.481 -15.785 1.022 1.00 77.75 152 PRO A CA 1
ATOM 1181 C C . PRO A 1 152 ? 4.884 -15.632 0.430 1.00 77.75 152 PRO A C 1
ATOM 1183 O O . PRO A 1 152 ? 5.864 -16.032 1.049 1.00 77.75 152 PRO A O 1
ATOM 1186 N N . PHE A 1 153 ? 4.954 -14.995 -0.737 1.00 76.31 153 PHE A N 1
ATOM 1187 C CA . PHE A 1 153 ? 6.170 -14.335 -1.204 1.00 76.31 153 PHE A CA 1
ATOM 1188 C C . PHE A 1 153 ? 6.239 -12.941 -0.565 1.00 76.31 153 PHE A C 1
ATOM 1190 O O . PHE A 1 153 ? 5.195 -12.299 -0.436 1.00 76.31 153 PHE A O 1
ATOM 1197 N N . GLY A 1 154 ? 7.404 -12.435 -0.176 1.00 79.19 154 GLY A N 1
ATOM 1198 C CA . GLY A 1 154 ? 7.518 -11.134 0.485 1.00 79.19 154 GLY A CA 1
ATOM 1199 C C . GLY A 1 154 ? 8.950 -10.617 0.636 1.00 79.19 154 GLY A C 1
ATOM 1200 O O . GLY A 1 154 ? 9.876 -11.168 0.048 1.00 79.19 154 GLY A O 1
ATOM 1201 N N . PRO A 1 155 ? 9.149 -9.555 1.434 1.00 80.62 155 PRO A N 1
ATOM 1202 C CA . PRO A 1 155 ? 10.458 -8.932 1.620 1.00 80.62 155 PRO A CA 1
ATOM 1203 C C . PRO A 1 155 ? 11.542 -9.912 2.079 1.00 80.62 155 PRO A C 1
ATOM 1205 O O . PRO A 1 155 ? 12.637 -9.886 1.540 1.00 80.62 155 PRO A O 1
ATOM 1208 N N . PHE A 1 156 ? 11.216 -10.837 2.986 1.00 80.56 156 PHE A N 1
ATOM 1209 C CA . PHE A 1 156 ? 12.152 -11.844 3.515 1.00 80.56 156 PHE A CA 1
ATOM 1210 C C . PHE A 1 156 ? 12.667 -12.848 2.466 1.00 80.56 156 PHE A C 1
ATOM 1212 O O . PHE A 1 156 ? 13.601 -13.598 2.731 1.00 80.56 156 PHE A O 1
ATOM 1219 N N . ASP A 1 157 ? 12.069 -12.881 1.273 1.00 74.19 157 ASP A N 1
ATOM 1220 C CA . ASP A 1 157 ? 12.556 -13.685 0.150 1.00 74.19 157 ASP A CA 1
ATOM 1221 C C . ASP A 1 157 ? 13.639 -12.969 -0.676 1.00 74.19 157 ASP A C 1
ATOM 1223 O O . ASP A 1 157 ? 14.365 -13.612 -1.445 1.00 74.19 157 ASP A O 1
ATOM 1227 N N . LEU A 1 158 ? 13.711 -11.638 -0.568 1.00 66.12 158 LEU A N 1
ATOM 1228 C CA . LEU A 1 158 ? 14.525 -10.764 -1.418 1.00 66.12 158 LEU A CA 1
ATOM 1229 C C . LEU A 1 158 ? 15.534 -9.908 -0.643 1.00 66.12 158 LEU A C 1
ATOM 1231 O O . LEU A 1 158 ? 16.569 -9.562 -1.207 1.00 66.12 158 LEU A O 1
ATOM 1235 N N . LEU A 1 159 ? 15.215 -9.542 0.595 1.00 75.88 159 LEU A N 1
ATOM 1236 C CA . LEU A 1 159 ? 15.937 -8.584 1.429 1.00 75.88 159 LEU A CA 1
ATOM 1237 C C . LEU A 1 159 ? 16.501 -9.281 2.671 1.00 75.88 159 LEU A C 1
ATOM 1239 O O . LEU A 1 159 ? 16.012 -10.336 3.078 1.00 75.88 159 LEU A O 1
ATOM 1243 N N . ASP A 1 160 ? 17.517 -8.674 3.279 1.00 83.38 160 ASP A N 1
ATOM 1244 C CA . ASP A 1 160 ? 18.001 -9.071 4.601 1.00 83.38 160 ASP A CA 1
ATOM 1245 C C . ASP A 1 160 ? 17.040 -8.638 5.725 1.00 83.38 160 ASP A C 1
ATOM 1247 O O . ASP A 1 160 ? 16.166 -7.784 5.545 1.00 83.38 160 ASP A O 1
ATOM 1251 N N . ASP A 1 161 ? 17.212 -9.234 6.909 1.00 82.75 161 ASP A N 1
ATOM 1252 C CA . ASP A 1 161 ? 16.352 -8.976 8.070 1.00 82.75 161 ASP A CA 1
ATOM 1253 C C . ASP A 1 161 ? 16.467 -7.537 8.607 1.00 82.75 161 ASP A C 1
ATOM 1255 O O . ASP A 1 161 ? 15.523 -7.040 9.232 1.00 82.75 161 ASP A O 1
ATOM 1259 N N . GLU A 1 162 ? 17.577 -6.847 8.332 1.00 88.06 162 GLU A N 1
ATOM 1260 C CA . GLU A 1 162 ? 17.868 -5.494 8.820 1.00 88.06 162 GLU A CA 1
ATOM 1261 C C . GLU A 1 162 ? 17.255 -4.400 7.936 1.00 88.06 162 GLU A C 1
ATOM 1263 O O . GLU A 1 162 ? 17.070 -3.264 8.384 1.00 88.06 162 GLU A O 1
ATOM 1268 N N . THR A 1 163 ? 16.896 -4.726 6.691 1.00 88.25 163 THR A N 1
ATOM 1269 C CA . THR A 1 163 ? 16.320 -3.773 5.742 1.00 88.25 163 THR A CA 1
ATOM 1270 C C . THR A 1 163 ? 14.994 -3.226 6.280 1.00 88.25 163 THR A C 1
ATOM 1272 O O . THR A 1 163 ? 14.081 -4.014 6.559 1.00 88.25 163 THR A O 1
ATOM 1275 N N . PRO A 1 164 ? 14.839 -1.894 6.433 1.00 93.00 164 PRO A N 1
ATOM 1276 C CA . PRO A 1 164 ? 13.593 -1.302 6.899 1.00 93.00 164 PRO A CA 1
ATOM 1277 C C . PRO A 1 164 ? 12.419 -1.633 5.974 1.00 93.00 164 PRO A C 1
ATOM 1279 O O . PRO A 1 164 ? 12.534 -1.574 4.751 1.00 93.00 164 PRO A O 1
ATOM 1282 N N . LEU A 1 165 ? 11.272 -1.961 6.566 1.00 95.25 165 LEU A N 1
ATOM 1283 C CA . LEU A 1 165 ? 10.037 -2.271 5.838 1.00 95.25 165 LEU A CA 1
ATOM 1284 C C . LEU A 1 165 ? 9.046 -1.095 5.858 1.00 95.25 165 LEU A C 1
ATOM 1286 O O . LEU A 1 165 ? 9.300 -0.060 6.469 1.00 95.25 165 LEU A O 1
ATOM 1290 N N . LEU A 1 166 ? 7.890 -1.239 5.201 1.00 95.94 166 LEU A N 1
ATOM 1291 C CA . LEU A 1 166 ? 6.964 -0.143 4.869 1.00 95.94 166 LEU A CA 1
ATOM 1292 C C . LEU A 1 166 ? 6.676 0.858 6.005 1.00 95.94 166 LEU A C 1
ATOM 1294 O O . LEU A 1 166 ? 6.695 2.064 5.780 1.00 95.94 166 LEU A O 1
ATOM 1298 N N . LEU A 1 167 ? 6.364 0.379 7.213 1.00 96.44 167 LEU A N 1
ATOM 1299 C CA . LEU A 1 167 ? 5.991 1.249 8.344 1.00 96.44 167 LEU A CA 1
ATOM 1300 C C . LEU A 1 167 ? 7.178 1.688 9.211 1.00 96.44 167 LEU A C 1
ATOM 1302 O O . LEU A 1 167 ? 7.003 2.443 10.168 1.00 96.44 167 LEU A O 1
ATOM 1306 N N . GLU A 1 168 ? 8.374 1.199 8.914 1.00 95.00 168 GLU A N 1
ATOM 1307 C CA . GLU A 1 168 ? 9.578 1.536 9.657 1.00 95.00 168 GLU A CA 1
ATOM 1308 C C . GLU A 1 168 ? 10.206 2.822 9.120 1.00 95.00 168 GLU A C 1
ATOM 1310 O O . GLU A 1 168 ? 9.732 3.424 8.160 1.00 95.00 168 GLU A O 1
ATOM 1315 N N . ARG A 1 169 ? 11.233 3.326 9.805 1.00 93.25 169 ARG A N 1
ATOM 1316 C CA . ARG A 1 169 ? 11.838 4.608 9.434 1.00 93.25 169 ARG A CA 1
ATOM 1317 C C . ARG A 1 169 ? 12.750 4.433 8.226 1.00 93.25 169 ARG A C 1
ATOM 1319 O O . ARG A 1 169 ? 13.644 3.595 8.255 1.00 93.25 169 ARG A O 1
ATOM 1326 N N . HIS A 1 170 ? 12.575 5.311 7.245 1.00 93.44 170 HIS A N 1
ATOM 1327 C CA . HIS A 1 170 ? 13.384 5.385 6.030 1.00 93.44 170 HIS A CA 1
ATOM 1328 C C . HIS A 1 170 ? 14.145 6.709 5.978 1.00 93.44 170 HIS A C 1
ATOM 1330 O O . HIS A 1 170 ? 13.660 7.731 6.466 1.00 93.44 170 HIS A O 1
ATOM 1336 N N . ASN A 1 171 ? 15.341 6.692 5.393 1.00 93.62 171 ASN A N 1
ATOM 1337 C CA . ASN A 1 171 ? 16.047 7.901 4.979 1.00 93.62 171 ASN A CA 1
ATOM 1338 C C . ASN A 1 171 ? 16.950 7.591 3.781 1.00 93.62 171 ASN A C 1
ATOM 1340 O O . ASN A 1 171 ? 18.053 7.075 3.950 1.00 93.62 171 ASN A O 1
ATOM 1344 N N . ASN A 1 172 ? 16.494 7.952 2.585 1.00 89.75 172 ASN A N 1
ATOM 1345 C CA . ASN A 1 172 ? 17.224 7.711 1.337 1.00 89.75 172 ASN A CA 1
ATOM 1346 C C . ASN A 1 172 ? 18.370 8.710 1.067 1.00 89.75 172 ASN A C 1
ATOM 1348 O O . ASN A 1 172 ? 19.028 8.615 0.033 1.00 89.75 172 ASN A O 1
ATOM 1352 N N . GLY A 1 173 ? 18.625 9.673 1.964 1.00 90.44 173 GLY A N 1
ATOM 1353 C CA . GLY A 1 173 ? 19.785 10.569 1.883 1.00 90.44 173 GLY A CA 1
ATOM 1354 C C . GLY A 1 173 ? 19.800 11.517 0.675 1.00 90.44 173 GLY A C 1
ATOM 1355 O O . GLY A 1 173 ? 20.857 12.029 0.310 1.00 90.44 173 GLY A O 1
ATOM 1356 N N . LEU A 1 174 ? 18.649 11.758 0.048 1.00 87.75 174 LEU A N 1
ATOM 1357 C CA . LEU A 1 174 ? 18.495 12.665 -1.083 1.00 87.75 174 LEU A CA 1
ATOM 1358 C C . LEU A 1 174 ? 18.608 14.124 -0.632 1.00 87.75 174 LEU A C 1
ATOM 1360 O O . LEU A 1 174 ? 18.051 14.532 0.394 1.00 87.75 174 LEU A O 1
ATOM 1364 N N . SER A 1 175 ? 19.256 14.930 -1.468 1.00 86.56 175 SER A N 1
ATOM 1365 C CA . SER A 1 175 ? 19.341 16.384 -1.352 1.00 86.56 175 SER A CA 1
ATOM 1366 C C . SER A 1 175 ? 19.055 17.039 -2.704 1.00 86.56 175 SER A C 1
ATOM 1368 O O . SER A 1 175 ? 19.237 16.433 -3.761 1.00 86.56 175 SER A O 1
ATOM 1370 N N . LEU A 1 176 ? 18.570 18.281 -2.682 1.00 79.56 176 LEU A N 1
ATOM 1371 C CA . LEU A 1 176 ? 18.417 19.084 -3.894 1.00 79.56 176 LEU A CA 1
ATOM 1372 C C . LEU A 1 176 ? 19.721 19.850 -4.136 1.00 79.56 176 LEU A C 1
ATOM 1374 O O . LEU A 1 176 ? 20.217 20.519 -3.233 1.00 79.56 176 LEU A O 1
ATOM 1378 N N . LEU A 1 177 ? 20.275 19.747 -5.344 1.00 72.62 177 LEU A N 1
ATOM 1379 C CA . LEU A 1 177 ? 21.422 20.553 -5.758 1.00 72.62 177 LEU A CA 1
ATOM 1380 C C . LEU A 1 177 ? 20.939 21.952 -6.156 1.00 72.62 177 LEU A C 1
ATOM 1382 O O . LEU A 1 177 ? 20.169 22.089 -7.111 1.00 72.62 177 LEU A O 1
ATOM 1386 N N . ASP A 1 178 ? 21.421 22.986 -5.469 1.00 54.38 178 ASP A N 1
ATOM 1387 C CA . ASP A 1 178 ? 21.245 24.364 -5.921 1.00 54.38 178 ASP A CA 1
ATOM 1388 C C . ASP A 1 178 ? 22.119 24.597 -7.158 1.00 54.38 178 ASP A C 1
ATOM 1390 O O . ASP A 1 178 ? 23.348 24.539 -7.101 1.00 54.38 178 ASP A O 1
ATOM 1394 N N . ARG A 1 179 ? 21.486 24.844 -8.312 1.00 45.16 179 ARG A N 1
ATOM 1395 C CA . ARG A 1 179 ? 22.204 25.194 -9.551 1.00 45.16 179 ARG A CA 1
ATOM 1396 C C . ARG A 1 179 ? 22.666 26.651 -9.609 1.00 45.16 179 ARG A C 1
ATOM 1398 O O . ARG A 1 179 ? 23.344 27.001 -10.566 1.00 45.16 179 ARG A O 1
ATOM 1405 N N . ASP A 1 180 ? 22.389 27.455 -8.587 1.00 39.38 180 ASP A N 1
ATOM 1406 C CA . ASP A 1 180 ? 22.903 28.817 -8.458 1.00 39.38 180 ASP A CA 1
ATOM 1407 C C . ASP A 1 180 ? 23.520 28.994 -7.067 1.00 39.38 180 ASP A C 1
ATOM 1409 O O . ASP A 1 180 ? 22.833 28.876 -6.057 1.00 39.38 180 ASP A O 1
ATOM 1413 N N . GLY A 1 181 ? 24.830 29.255 -7.018 1.00 37.34 181 GLY A N 1
ATOM 1414 C CA . GLY A 1 181 ? 25.618 29.437 -5.795 1.00 37.34 181 GLY A CA 1
ATOM 1415 C C . GLY A 1 181 ? 25.265 30.701 -5.006 1.00 37.34 181 GLY A C 1
ATOM 1416 O O . GLY A 1 181 ? 26.076 31.621 -4.913 1.00 37.34 181 GLY A O 1
ATOM 1417 N N . GLY A 1 182 ? 24.065 30.751 -4.439 1.00 34.53 182 GLY A N 1
ATOM 1418 C CA . GLY A 1 182 ? 23.673 31.710 -3.416 1.00 34.53 182 GLY A CA 1
ATOM 1419 C C . GLY A 1 182 ? 23.510 30.990 -2.087 1.00 34.53 182 GLY A C 1
ATOM 1420 O O . GLY A 1 182 ? 22.587 30.197 -1.939 1.00 34.53 182 GLY A O 1
ATOM 1421 N N . ASP A 1 183 ? 24.399 31.276 -1.136 1.00 31.72 183 ASP A N 1
ATOM 1422 C CA . ASP A 1 183 ? 24.277 30.849 0.258 1.00 31.72 183 ASP A CA 1
ATOM 1423 C C . ASP A 1 183 ? 22.839 31.051 0.764 1.00 31.72 183 ASP A C 1
ATOM 1425 O O . ASP A 1 183 ? 22.357 32.180 0.906 1.00 31.72 183 ASP A O 1
ATOM 1429 N N . LEU A 1 184 ? 22.162 29.955 1.110 1.00 37.88 184 LEU A N 1
ATOM 1430 C CA . LEU A 1 184 ? 21.084 30.009 2.086 1.00 37.88 184 LEU A CA 1
ATOM 1431 C C . LEU A 1 184 ? 21.744 30.279 3.438 1.00 37.88 184 LEU A C 1
ATOM 1433 O O . LEU A 1 184 ? 22.129 29.359 4.159 1.00 37.88 184 LEU A O 1
ATOM 1437 N N . CYS A 1 185 ? 21.910 31.560 3.769 1.00 27.94 185 CYS A N 1
ATOM 1438 C CA . CYS A 1 185 ? 22.279 31.992 5.108 1.00 27.94 185 CYS A CA 1
ATOM 1439 C C . CYS A 1 185 ? 21.273 31.407 6.108 1.00 27.94 185 CYS A C 1
ATOM 1441 O O . CYS A 1 185 ? 20.173 31.933 6.291 1.00 27.94 185 CYS A O 1
ATOM 1443 N N . ASN A 1 186 ? 21.660 30.318 6.773 1.00 34.19 186 ASN A N 1
ATOM 1444 C CA . ASN A 1 186 ? 21.025 29.878 8.002 1.00 34.19 186 ASN A CA 1
ATOM 1445 C C . ASN A 1 186 ? 21.111 31.042 8.990 1.00 34.19 186 ASN A C 1
ATOM 1447 O O . ASN A 1 186 ? 22.199 31.460 9.384 1.00 34.19 186 ASN A O 1
ATOM 1451 N N . GLY A 1 187 ? 19.954 31.597 9.345 1.00 35.94 187 GLY A N 1
ATOM 1452 C CA . GLY A 1 187 ? 19.841 32.706 10.276 1.00 35.94 187 GLY A CA 1
ATOM 1453 C C . GLY A 1 187 ? 20.442 32.364 11.637 1.00 35.94 187 GLY A C 1
ATOM 1454 O O . GLY A 1 187 ? 19.777 31.780 12.483 1.00 35.94 187 GLY A O 1
ATOM 1455 N N . PHE A 1 188 ? 21.681 32.792 11.847 1.00 29.27 188 PHE A N 1
ATOM 1456 C CA . PHE A 1 188 ? 22.258 33.138 13.140 1.00 29.27 188 PHE A CA 1
ATOM 1457 C C . PHE A 1 188 ? 23.165 34.346 12.916 1.00 29.27 188 PHE A C 1
ATOM 1459 O O . PHE A 1 188 ? 24.385 34.236 12.860 1.00 29.27 188 PHE A O 1
ATOM 1466 N N . ASP A 1 189 ? 22.548 35.515 12.746 1.00 28.53 189 ASP A N 1
ATOM 1467 C CA . ASP A 1 189 ? 23.282 36.775 12.768 1.00 28.53 189 ASP A CA 1
ATOM 1468 C C . ASP A 1 189 ? 23.329 37.271 14.218 1.00 28.53 189 ASP A C 1
ATOM 1470 O O . ASP A 1 189 ? 22.366 37.811 14.773 1.00 28.53 189 ASP A O 1
ATOM 1474 N N . SER A 1 190 ? 24.447 36.994 14.881 1.00 30.73 190 SER A N 1
ATOM 1475 C CA . SER A 1 190 ? 24.775 37.526 16.196 1.00 30.73 190 SER A CA 1
ATOM 1476 C C . SER A 1 190 ? 25.200 38.988 16.057 1.00 30.73 190 SER A C 1
ATOM 1478 O O . SER A 1 190 ? 26.384 39.300 16.162 1.00 30.73 190 SER A O 1
ATOM 1480 N N . ASN A 1 191 ? 24.252 39.898 15.817 1.00 26.52 191 ASN A N 1
ATOM 1481 C CA . ASN A 1 191 ? 24.534 41.327 15.930 1.00 26.52 191 ASN A CA 1
ATOM 1482 C C . ASN A 1 191 ? 23.297 42.145 16.358 1.00 26.52 191 ASN A C 1
ATOM 1484 O O . ASN A 1 191 ? 22.375 42.361 15.567 1.00 26.52 191 ASN A O 1
ATOM 1488 N N . PRO A 1 192 ? 23.220 42.617 17.617 1.00 32.50 192 PRO A N 1
ATOM 1489 C CA . PRO A 1 192 ? 22.029 43.262 18.147 1.00 32.50 192 PRO A CA 1
ATOM 1490 C C . PRO A 1 192 ? 22.100 44.777 17.944 1.00 32.50 192 PRO A C 1
ATOM 1492 O O . PRO A 1 192 ? 22.249 45.509 18.917 1.00 32.50 192 PRO A O 1
ATOM 1495 N N . GLN A 1 193 ? 22.003 45.282 16.710 1.00 30.83 193 GLN A N 1
ATOM 1496 C CA . GLN A 1 193 ? 21.893 46.733 16.486 1.00 30.83 193 GLN A CA 1
ATOM 1497 C C . GLN A 1 193 ? 21.412 47.095 15.072 1.00 30.83 193 GLN A C 1
ATOM 1499 O O . GLN A 1 193 ? 22.191 47.495 14.221 1.00 30.83 193 GLN A O 1
ATOM 1504 N N . SER A 1 194 ? 20.103 46.997 14.820 1.00 29.44 194 SER A N 1
ATOM 1505 C CA . SER A 1 194 ? 19.414 47.835 13.821 1.00 29.44 194 SER A CA 1
ATOM 1506 C C . SER A 1 194 ? 17.899 47.628 13.918 1.00 29.44 194 SER A C 1
ATOM 1508 O O . SER A 1 194 ? 17.309 46.747 13.299 1.00 29.44 194 SER A O 1
ATOM 1510 N N . LYS A 1 195 ? 17.251 48.434 14.763 1.00 31.73 195 LYS A N 1
ATOM 1511 C CA . LYS A 1 195 ? 15.798 48.631 14.765 1.00 31.73 195 LYS A CA 1
ATOM 1512 C C . LYS A 1 195 ? 15.500 49.980 14.107 1.00 31.73 195 LYS A C 1
ATOM 1514 O O . LYS A 1 195 ? 16.108 50.972 14.491 1.00 31.73 195 LYS A O 1
ATOM 1519 N N . ARG A 1 196 ? 14.432 49.987 13.296 1.00 30.11 196 ARG A N 1
ATOM 1520 C CA . ARG A 1 196 ? 13.612 51.124 12.811 1.00 30.11 196 ARG A CA 1
ATOM 1521 C C . ARG A 1 196 ? 14.171 51.957 11.648 1.00 30.11 196 ARG A C 1
ATOM 1523 O O . ARG A 1 196 ? 15.088 52.740 11.832 1.00 30.11 196 ARG A O 1
ATOM 1530 N N . SER A 1 197 ? 13.427 51.992 10.540 1.00 27.30 197 SER A N 1
ATOM 1531 C CA . SER A 1 197 ? 12.384 53.006 10.254 1.00 27.30 197 SER A CA 1
ATOM 1532 C C . SER A 1 197 ? 12.202 53.188 8.739 1.00 27.30 197 SER A C 1
ATOM 1534 O O . SER A 1 197 ? 13.191 53.234 8.018 1.00 27.30 197 SER A O 1
ATOM 1536 N N . GLY A 1 198 ? 10.963 53.412 8.283 1.00 24.89 198 GLY A N 1
ATOM 1537 C CA . GLY A 1 198 ? 10.709 54.234 7.091 1.00 24.89 198 GLY A CA 1
ATOM 1538 C C . GLY A 1 198 ? 9.994 53.558 5.920 1.00 24.89 198 GLY A C 1
ATOM 1539 O O . GLY A 1 198 ? 10.584 52.789 5.174 1.00 24.89 198 GLY A O 1
ATOM 1540 N N . ASN A 1 199 ? 8.725 53.929 5.745 1.00 32.66 199 ASN A N 1
ATOM 1541 C CA . ASN A 1 199 ? 7.847 53.656 4.604 1.00 32.66 199 ASN A CA 1
ATOM 1542 C C . ASN A 1 199 ? 8.480 53.939 3.230 1.00 32.66 199 ASN A C 1
ATOM 1544 O O . ASN A 1 199 ? 9.023 55.024 3.040 1.00 32.66 199 ASN A O 1
ATOM 1548 N N . PHE A 1 200 ? 8.201 53.087 2.236 1.00 26.78 200 PHE A N 1
ATOM 1549 C CA . PHE A 1 200 ? 8.052 53.529 0.844 1.00 26.78 200 PHE A CA 1
ATOM 1550 C C . PHE A 1 200 ? 6.822 52.897 0.181 1.00 26.78 200 PHE A C 1
ATOM 1552 O O . PHE A 1 200 ? 6.546 51.706 0.303 1.00 26.78 200 PHE A O 1
ATOM 1559 N N . LEU A 1 201 ? 6.059 53.776 -0.463 1.00 25.45 201 LEU A N 1
ATOM 1560 C CA . LEU A 1 201 ? 4.773 53.563 -1.112 1.00 25.45 201 LEU A CA 1
ATOM 1561 C C . LEU A 1 201 ? 4.874 52.717 -2.393 1.00 25.45 201 LEU A C 1
ATOM 1563 O O . LEU A 1 201 ? 5.779 52.888 -3.200 1.00 25.45 201 LEU A O 1
ATOM 1567 N N . THR A 1 202 ? 3.865 51.857 -2.550 1.00 38.28 202 THR A N 1
ATOM 1568 C CA . THR A 1 202 ? 3.210 51.341 -3.768 1.00 38.28 202 THR A CA 1
ATOM 1569 C C . THR A 1 202 ? 3.887 51.549 -5.132 1.00 38.28 202 THR A C 1
ATOM 1571 O O . THR A 1 202 ? 3.955 52.673 -5.621 1.00 38.28 202 THR A O 1
ATOM 1574 N N . THR A 1 203 ? 4.204 50.443 -5.822 1.00 26.28 203 THR A N 1
ATOM 1575 C CA . THR A 1 203 ? 3.744 50.108 -7.197 1.00 26.28 203 THR A CA 1
ATOM 1576 C C . THR A 1 203 ? 4.250 48.707 -7.620 1.00 26.28 203 THR A C 1
ATOM 1578 O O . THR A 1 203 ? 5.439 48.428 -7.584 1.00 26.28 203 THR A O 1
ATOM 1581 N N . ASN A 1 204 ? 3.323 47.808 -7.988 1.00 29.42 204 ASN A N 1
ATOM 1582 C CA . ASN A 1 204 ? 3.499 46.555 -8.759 1.00 29.42 204 ASN A CA 1
ATOM 1583 C C . ASN A 1 204 ? 4.586 45.520 -8.358 1.00 29.42 204 ASN A C 1
ATOM 1585 O O . ASN A 1 204 ? 5.245 44.958 -9.229 1.00 29.42 204 ASN A O 1
ATOM 1589 N N . GLY A 1 205 ? 4.723 45.188 -7.067 1.00 30.41 205 GLY A N 1
ATOM 1590 C CA . GLY A 1 205 ? 5.675 44.170 -6.570 1.00 30.41 205 GLY A CA 1
ATOM 1591 C C . GLY A 1 205 ? 5.078 42.903 -5.930 1.00 30.41 205 GLY A C 1
ATOM 1592 O O . GLY A 1 205 ? 5.814 42.139 -5.313 1.00 30.41 205 GLY A O 1
ATOM 1593 N N . PHE A 1 206 ? 3.767 42.666 -6.023 1.00 36.22 206 PHE A N 1
ATOM 1594 C CA . PHE A 1 206 ? 3.150 41.434 -5.505 1.00 36.22 206 PHE A CA 1
ATOM 1595 C C . PHE A 1 206 ? 3.170 40.328 -6.580 1.00 36.22 206 PHE A C 1
ATOM 1597 O O . PHE A 1 206 ? 2.784 40.591 -7.712 1.00 36.22 206 PHE A O 1
ATOM 1604 N N . CYS A 1 207 ? 3.558 39.101 -6.200 1.00 38.66 207 CYS A N 1
ATOM 1605 C CA . CYS A 1 207 ? 3.636 37.864 -7.017 1.00 38.66 207 CYS A CA 1
ATOM 1606 C C . CYS A 1 207 ? 4.931 37.578 -7.799 1.00 38.66 207 CYS A C 1
ATOM 1608 O O . CYS A 1 207 ? 4.890 37.254 -8.977 1.00 38.66 207 CYS A O 1
ATOM 1610 N N . LYS A 1 208 ? 6.089 37.588 -7.129 1.00 30.52 208 LYS A N 1
ATOM 1611 C CA . LYS A 1 208 ? 7.174 36.645 -7.487 1.00 30.52 208 LYS A CA 1
ATOM 1612 C C . LYS A 1 208 ? 7.727 35.943 -6.254 1.00 30.52 208 LYS A C 1
ATOM 1614 O O . LYS A 1 208 ? 7.729 34.726 -6.208 1.00 30.52 208 LYS A O 1
ATOM 1619 N N . TYR A 1 209 ? 8.047 36.693 -5.198 1.00 34.25 209 TYR A N 1
ATOM 1620 C CA . TYR A 1 209 ? 8.586 36.131 -3.951 1.00 34.25 209 TYR A CA 1
ATOM 1621 C C . TYR A 1 209 ? 7.687 35.069 -3.294 1.00 34.25 209 TYR A C 1
ATOM 1623 O O . TYR A 1 209 ? 8.181 34.016 -2.910 1.00 34.25 209 TYR A O 1
ATOM 1631 N N . ALA A 1 210 ? 6.370 35.297 -3.237 1.00 46.38 210 ALA A N 1
ATOM 1632 C CA . ALA A 1 210 ? 5.424 34.337 -2.659 1.00 46.38 210 ALA A CA 1
ATOM 1633 C C . ALA A 1 210 ? 5.235 33.067 -3.518 1.00 46.38 210 ALA A C 1
ATOM 1635 O O . ALA A 1 210 ? 4.951 31.998 -2.983 1.00 46.38 210 ALA A O 1
ATOM 1636 N N . GLU A 1 211 ? 5.391 33.164 -4.844 1.00 50.47 211 GLU A N 1
ATOM 1637 C CA . GLU A 1 211 ? 5.358 31.995 -5.736 1.00 50.47 211 GLU A CA 1
ATOM 1638 C C . GLU A 1 211 ? 6.642 31.173 -5.605 1.00 50.47 211 GLU A C 1
ATOM 1640 O O . GLU A 1 211 ? 6.576 29.946 -5.519 1.00 50.47 211 GLU A O 1
ATOM 1645 N N . THR A 1 212 ? 7.797 31.841 -5.499 1.00 60.97 212 THR A N 1
ATOM 1646 C CA . THR A 1 212 ? 9.084 31.188 -5.240 1.00 60.97 212 THR A CA 1
ATOM 1647 C C . THR A 1 212 ? 9.070 30.465 -3.894 1.00 60.97 212 THR A C 1
ATOM 1649 O O . THR A 1 212 ? 9.450 29.302 -3.830 1.00 60.97 212 THR A O 1
ATOM 1652 N N . GLU A 1 213 ? 8.558 31.102 -2.838 1.00 69.44 213 GLU A N 1
ATOM 1653 C CA . GLU A 1 213 ? 8.463 30.513 -1.496 1.00 69.44 213 GLU A CA 1
ATOM 1654 C C . GLU A 1 213 ? 7.541 29.281 -1.465 1.00 69.44 213 GLU A C 1
ATOM 1656 O O . GLU A 1 213 ? 7.927 28.233 -0.945 1.00 69.44 213 GLU A O 1
ATOM 1661 N N . ARG A 1 214 ? 6.361 29.347 -2.102 1.00 68.56 214 ARG A N 1
ATOM 1662 C CA . ARG A 1 214 ? 5.445 28.193 -2.219 1.00 68.56 214 ARG A CA 1
ATOM 1663 C C . ARG A 1 214 ? 6.050 27.040 -3.016 1.00 68.56 214 ARG A C 1
ATOM 1665 O O . ARG A 1 214 ? 5.926 25.886 -2.606 1.00 68.56 214 ARG A O 1
ATOM 1672 N N . SER A 1 215 ? 6.708 27.343 -4.134 1.00 71.31 215 SER A N 1
ATOM 1673 C CA . SER A 1 215 ? 7.433 26.353 -4.937 1.00 71.31 215 SER A CA 1
ATOM 1674 C C . SER A 1 215 ? 8.542 25.684 -4.117 1.00 71.31 215 SER A C 1
ATOM 1676 O O . SER A 1 215 ? 8.692 24.465 -4.163 1.00 71.31 215 SER A O 1
ATOM 1678 N N . THR A 1 216 ? 9.294 26.453 -3.328 1.00 79.44 216 THR A N 1
ATOM 1679 C CA . THR A 1 216 ? 10.348 25.922 -2.454 1.00 79.44 216 THR A CA 1
ATOM 1680 C C . THR A 1 216 ? 9.779 25.010 -1.367 1.00 79.44 216 THR A C 1
ATOM 1682 O O . THR A 1 216 ? 10.275 23.899 -1.197 1.00 79.44 216 THR A O 1
ATOM 1685 N N . LEU A 1 217 ? 8.695 25.409 -0.692 1.00 83.19 217 LEU A N 1
ATOM 1686 C CA . LEU A 1 217 ? 8.031 24.572 0.317 1.00 83.19 217 LEU A CA 1
ATOM 1687 C C . LEU A 1 217 ? 7.533 23.240 -0.262 1.00 83.19 217 LEU A C 1
ATOM 1689 O O . LEU A 1 217 ? 7.713 22.195 0.359 1.00 83.19 217 LEU A O 1
ATOM 1693 N N . LEU A 1 218 ? 6.953 23.259 -1.466 1.00 81.94 218 LEU A N 1
ATOM 1694 C CA . LEU A 1 218 ? 6.523 22.045 -2.164 1.00 81.94 218 LEU A CA 1
ATOM 1695 C C . LEU A 1 218 ? 7.696 21.121 -2.501 1.00 81.94 218 LEU A C 1
ATOM 1697 O O . LEU A 1 218 ? 7.602 19.917 -2.275 1.00 81.94 218 LEU A O 1
ATOM 1701 N N . LYS A 1 219 ? 8.807 21.670 -3.004 1.00 85.06 219 LYS A N 1
ATOM 1702 C CA . LYS A 1 219 ? 10.016 20.891 -3.311 1.00 85.06 219 LYS A CA 1
ATOM 1703 C C . LYS A 1 219 ? 10.619 20.257 -2.060 1.00 85.06 219 LYS A C 1
ATOM 1705 O O . LYS A 1 219 ? 10.951 19.077 -2.092 1.00 85.06 219 LYS A O 1
ATOM 1710 N N . ILE A 1 220 ? 10.708 21.005 -0.957 1.00 86.69 220 ILE A N 1
ATOM 1711 C CA . ILE A 1 220 ? 11.202 20.491 0.331 1.00 86.69 220 ILE A CA 1
ATOM 1712 C C . ILE A 1 220 ? 10.290 19.369 0.841 1.00 86.69 220 ILE A C 1
ATOM 1714 O O . ILE A 1 220 ? 10.778 18.313 1.235 1.00 86.69 220 ILE A O 1
ATOM 1718 N N . ALA A 1 221 ? 8.970 19.556 0.785 1.00 91.00 221 ALA A N 1
ATOM 1719 C CA . ALA A 1 221 ? 8.012 18.541 1.214 1.00 91.00 221 ALA A CA 1
ATOM 1720 C C . ALA A 1 221 ? 8.066 17.270 0.343 1.00 91.00 221 ALA A C 1
ATOM 1722 O O . ALA A 1 221 ? 7.960 16.161 0.867 1.00 91.00 221 ALA A O 1
ATOM 1723 N N . ALA A 1 222 ? 8.252 17.415 -0.972 1.00 87.94 222 ALA A N 1
ATOM 1724 C CA . ALA A 1 222 ? 8.413 16.289 -1.889 1.00 87.94 222 ALA A CA 1
ATOM 1725 C C . ALA A 1 222 ? 9.746 15.555 -1.662 1.00 87.94 222 ALA A C 1
ATOM 1727 O O . ALA A 1 222 ? 9.771 14.326 -1.674 1.00 87.94 222 ALA A O 1
ATOM 1728 N N . LEU A 1 223 ? 10.830 16.287 -1.377 1.00 91.38 223 LEU A N 1
ATOM 1729 C CA . LEU A 1 223 ? 12.125 15.713 -1.004 1.00 91.38 223 LEU A CA 1
ATOM 1730 C C . LEU A 1 223 ? 12.031 14.920 0.302 1.00 91.38 223 LEU A C 1
ATOM 1732 O O . LEU A 1 223 ? 12.528 13.802 0.379 1.00 91.38 223 LEU A O 1
ATOM 1736 N N . GLU A 1 224 ? 11.366 15.472 1.318 1.00 94.88 224 GLU A N 1
ATOM 1737 C CA . GLU A 1 224 ? 11.121 14.772 2.580 1.00 94.88 224 GLU A CA 1
ATOM 1738 C C . GLU A 1 224 ? 10.335 13.473 2.341 1.00 94.88 224 GLU A C 1
ATOM 1740 O O . GLU A 1 224 ? 10.684 12.423 2.875 1.00 94.88 224 GLU A O 1
ATOM 1745 N N . ALA A 1 225 ? 9.312 13.516 1.481 1.00 95.00 225 ALA A N 1
ATOM 1746 C CA . ALA A 1 225 ? 8.556 12.329 1.099 1.00 95.00 225 ALA A CA 1
ATOM 1747 C C . ALA A 1 225 ? 9.425 11.290 0.368 1.00 95.00 225 ALA A C 1
ATOM 1749 O O . ALA A 1 225 ? 9.296 10.099 0.645 1.00 95.00 225 ALA A O 1
ATOM 1750 N N . ALA A 1 226 ? 10.324 11.721 -0.519 1.00 92.44 226 ALA A N 1
ATOM 1751 C CA . ALA A 1 226 ? 11.242 10.831 -1.226 1.00 92.44 226 ALA A CA 1
ATOM 1752 C C . ALA A 1 226 ? 12.260 10.196 -0.264 1.00 92.44 226 ALA A C 1
ATOM 1754 O O . ALA A 1 226 ? 12.507 8.992 -0.325 1.00 92.44 226 ALA A O 1
ATOM 1755 N N . ASN A 1 227 ? 12.778 10.965 0.695 1.00 94.56 227 ASN A N 1
ATOM 1756 C CA . ASN A 1 227 ? 13.653 10.448 1.748 1.00 94.56 227 ASN A CA 1
ATOM 1757 C C . ASN A 1 227 ? 12.964 9.415 2.637 1.00 94.56 227 ASN A C 1
ATOM 1759 O O . ASN A 1 227 ? 13.607 8.446 3.023 1.00 94.56 227 ASN A O 1
ATOM 1763 N N . ASN A 1 228 ? 11.664 9.566 2.878 1.00 95.56 228 ASN A N 1
ATOM 1764 C CA . ASN A 1 228 ? 10.868 8.614 3.652 1.00 95.56 228 ASN A CA 1
ATOM 1765 C C . ASN A 1 228 ? 10.256 7.474 2.808 1.00 95.56 228 ASN A C 1
ATOM 1767 O O . ASN A 1 228 ? 9.445 6.712 3.327 1.00 95.56 228 ASN A O 1
ATOM 1771 N N . SER A 1 229 ? 10.564 7.379 1.509 1.00 95.19 229 SER A N 1
ATOM 1772 C CA . SER A 1 229 ? 9.981 6.351 0.635 1.00 95.19 229 SER A CA 1
ATOM 1773 C C . SER A 1 229 ? 10.597 4.968 0.834 1.00 95.19 229 SER A C 1
ATOM 1775 O O . SER A 1 229 ? 11.790 4.846 1.102 1.00 95.19 229 SER A O 1
ATOM 1777 N N . HIS A 1 230 ? 9.761 3.9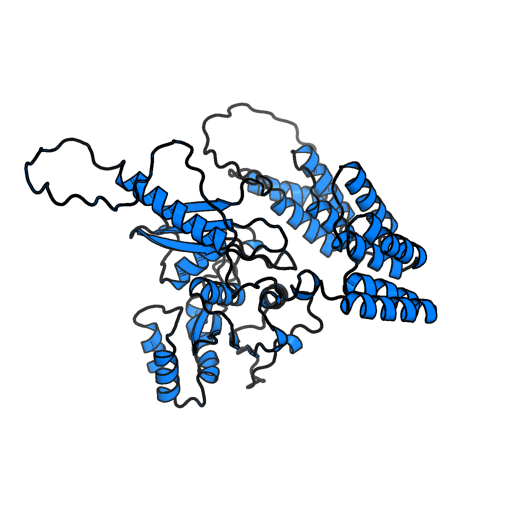39 0.678 1.00 95.12 230 HIS A N 1
ATOM 1778 C CA . HIS A 1 230 ? 10.131 2.525 0.759 1.00 95.12 230 HIS A CA 1
ATOM 1779 C C . HIS A 1 230 ? 10.351 2.006 -0.663 1.00 95.12 230 HIS A C 1
ATOM 1781 O O . HIS A 1 230 ? 9.379 1.725 -1.362 1.00 95.12 230 HIS A O 1
ATOM 1787 N N . ALA A 1 231 ? 11.607 1.937 -1.111 1.00 90.38 231 ALA A N 1
ATOM 1788 C CA . ALA A 1 231 ? 11.976 1.506 -2.467 1.00 90.38 231 ALA A CA 1
ATOM 1789 C C . ALA A 1 231 ? 13.202 0.565 -2.494 1.00 90.38 231 ALA A C 1
ATOM 1791 O O . ALA A 1 231 ? 14.163 0.832 -3.224 1.00 90.38 231 ALA A O 1
ATOM 1792 N N . PRO A 1 232 ? 13.225 -0.511 -1.680 1.00 83.94 232 PRO A N 1
ATOM 1793 C CA . PRO A 1 232 ? 14.418 -1.344 -1.528 1.00 83.94 232 PRO A CA 1
ATOM 1794 C C . PRO A 1 232 ? 14.705 -2.237 -2.745 1.00 83.94 232 PRO A C 1
ATOM 1796 O O . PRO A 1 232 ? 15.781 -2.822 -2.817 1.00 83.94 232 PRO A O 1
ATOM 1799 N N . TYR A 1 233 ? 13.769 -2.372 -3.694 1.00 78.75 233 TYR A N 1
ATOM 1800 C CA . TYR A 1 233 ? 13.903 -3.312 -4.809 1.00 78.75 233 TYR A CA 1
ATOM 1801 C C . TYR A 1 233 ? 14.439 -2.633 -6.071 1.00 78.75 233 TYR A C 1
ATOM 1803 O O . TYR A 1 233 ? 15.258 -3.216 -6.778 1.00 78.75 233 TYR A O 1
ATOM 1811 N N . SER A 1 234 ? 13.988 -1.408 -6.356 1.00 77.06 234 SER A N 1
ATOM 1812 C CA . SER A 1 234 ? 14.442 -0.631 -7.518 1.00 77.06 234 SER A CA 1
ATOM 1813 C C . SER A 1 234 ? 15.509 0.415 -7.205 1.00 77.06 234 SER A C 1
ATOM 1815 O O . SER A 1 234 ? 16.092 0.955 -8.145 1.00 77.06 234 SER A O 1
ATOM 1817 N N . ASP A 1 235 ? 15.736 0.752 -5.927 1.00 79.12 235 ASP A N 1
ATOM 1818 C CA . ASP A 1 235 ? 16.584 1.886 -5.514 1.00 79.12 235 ASP A CA 1
ATOM 1819 C C . ASP A 1 235 ? 16.179 3.203 -6.224 1.00 79.12 235 ASP A C 1
ATOM 1821 O O . ASP A 1 235 ? 16.996 4.062 -6.576 1.00 79.12 235 ASP A O 1
ATOM 1825 N N . CYS A 1 236 ? 14.868 3.356 -6.452 1.00 83.00 236 CYS A N 1
ATOM 1826 C CA . CYS A 1 236 ? 14.243 4.528 -7.065 1.00 83.00 236 CYS A CA 1
ATOM 1827 C C . CYS A 1 236 ? 13.338 5.258 -6.053 1.00 83.00 236 CYS A C 1
ATOM 1829 O O . CYS A 1 236 ? 12.112 5.297 -6.221 1.00 83.00 236 CYS A O 1
ATOM 1831 N N . PRO A 1 237 ? 13.911 5.844 -4.983 1.00 88.06 237 PRO A N 1
ATOM 1832 C CA . PRO A 1 237 ? 13.138 6.594 -4.009 1.00 88.06 237 PRO A CA 1
ATOM 1833 C C . PRO A 1 237 ? 12.485 7.807 -4.670 1.00 88.06 237 PRO A C 1
ATOM 1835 O O . PRO A 1 237 ? 13.120 8.558 -5.419 1.00 88.06 237 PRO A O 1
ATOM 1838 N N . SER A 1 238 ? 11.200 7.999 -4.388 1.00 90.19 238 SER A N 1
ATOM 1839 C CA . SER A 1 238 ? 10.428 9.100 -4.954 1.00 90.19 238 SER A CA 1
ATOM 1840 C C . SER A 1 238 ? 9.336 9.590 -4.011 1.00 90.19 238 SER A C 1
ATOM 1842 O O . SER A 1 238 ? 8.826 8.866 -3.151 1.00 90.19 238 SER A O 1
ATOM 1844 N N . GLY A 1 239 ? 9.000 10.867 -4.151 1.00 90.81 239 GLY A N 1
ATOM 1845 C CA . GLY A 1 239 ? 8.093 11.562 -3.253 1.00 90.81 239 GLY A CA 1
ATOM 1846 C C . GLY A 1 239 ? 7.334 12.667 -3.959 1.00 90.81 239 GLY A C 1
ATOM 1847 O O . GLY A 1 239 ? 7.873 13.367 -4.813 1.00 90.81 239 GLY A O 1
ATOM 1848 N N . VAL A 1 240 ? 6.067 12.825 -3.595 1.00 92.94 240 VAL A N 1
ATOM 1849 C CA . VAL A 1 240 ? 5.189 13.864 -4.126 1.00 92.94 240 VAL A CA 1
ATOM 1850 C C . VAL A 1 240 ? 4.677 14.728 -2.989 1.00 92.94 240 VAL A C 1
ATOM 1852 O O . VAL A 1 240 ? 4.284 14.226 -1.938 1.00 92.94 240 VAL A O 1
ATOM 1855 N N . ALA A 1 241 ? 4.629 16.033 -3.218 1.00 89.19 241 ALA A N 1
ATOM 1856 C CA . ALA A 1 241 ? 3.881 16.964 -2.392 1.00 89.19 241 ALA A CA 1
ATOM 1857 C C . ALA A 1 241 ? 2.782 17.615 -3.226 1.00 89.19 241 ALA A C 1
ATOM 1859 O O . ALA A 1 241 ? 3.023 18.004 -4.366 1.00 89.19 241 ALA A O 1
ATOM 1860 N N . ILE A 1 242 ? 1.588 17.756 -2.657 1.00 85.62 242 ILE A N 1
ATOM 1861 C CA . ILE A 1 242 ? 0.463 18.476 -3.261 1.00 85.62 242 ILE A CA 1
ATOM 1862 C C . ILE A 1 242 ? -0.013 19.574 -2.320 1.00 85.62 242 ILE A C 1
ATOM 1864 O O . ILE A 1 242 ? -0.016 19.387 -1.106 1.00 85.62 242 ILE A O 1
ATOM 1868 N N . MET A 1 243 ? -0.409 20.711 -2.882 1.00 84.31 243 MET A N 1
ATOM 1869 C CA . MET A 1 243 ? -0.925 21.864 -2.150 1.00 84.31 243 MET A CA 1
ATOM 1870 C C . MET A 1 243 ? -2.353 22.162 -2.592 1.00 84.31 243 MET A C 1
ATOM 1872 O O . MET A 1 243 ? -2.645 22.161 -3.792 1.00 84.31 243 MET A O 1
ATOM 1876 N N . ASP A 1 244 ? -3.232 22.432 -1.632 1.00 82.75 244 ASP A N 1
ATOM 1877 C CA . ASP A 1 244 ? -4.598 22.871 -1.905 1.00 82.75 244 ASP A CA 1
ATOM 1878 C C . ASP A 1 244 ? -4.749 24.401 -1.965 1.00 82.75 244 ASP A C 1
ATOM 1880 O O . ASP A 1 244 ? -3.810 25.159 -1.717 1.00 82.75 244 ASP A O 1
ATOM 1884 N N . CYS A 1 245 ? -5.945 24.871 -2.319 1.00 83.00 245 CYS A N 1
ATOM 1885 C CA . CYS A 1 245 ? -6.255 26.294 -2.431 1.00 83.00 245 CYS A CA 1
ATOM 1886 C C . CYS A 1 245 ? -6.149 27.077 -1.109 1.00 83.00 245 CYS A C 1
ATOM 1888 O O . CYS A 1 245 ? -6.065 28.303 -1.159 1.00 83.00 245 CYS A O 1
ATOM 1890 N N . ASP A 1 246 ? -6.124 26.398 0.043 1.00 84.56 246 ASP A N 1
ATOM 1891 C CA . ASP A 1 246 ? -5.910 27.014 1.359 1.00 84.56 246 ASP A CA 1
ATOM 1892 C C . ASP A 1 246 ? -4.419 27.020 1.751 1.00 84.56 246 ASP A C 1
ATOM 1894 O O . ASP A 1 246 ? -4.050 27.518 2.815 1.00 84.56 246 ASP A O 1
ATOM 1898 N N . GLY A 1 247 ? -3.544 26.480 0.895 1.00 82.19 247 GLY A N 1
ATOM 1899 C CA . GLY A 1 247 ? -2.105 26.378 1.125 1.00 82.19 247 GLY A CA 1
ATOM 1900 C C . GLY A 1 247 ? -1.690 25.170 1.968 1.00 82.19 247 GLY A C 1
ATOM 1901 O O . GLY A 1 247 ? -0.519 25.069 2.339 1.00 82.19 247 GLY A O 1
ATOM 1902 N N . LYS A 1 248 ? -2.603 24.237 2.273 1.00 88.44 248 LYS A N 1
ATOM 1903 C CA . LYS A 1 248 ? -2.273 23.014 3.012 1.00 88.44 248 LYS A CA 1
ATOM 1904 C C . LYS A 1 248 ? -1.493 22.062 2.112 1.00 88.44 248 LYS A C 1
ATOM 1906 O O . LYS A 1 248 ? -1.930 21.756 1.005 1.00 88.44 248 LYS A O 1
ATOM 1911 N N . ILE A 1 249 ? -0.360 21.568 2.611 1.00 90.31 249 ILE A N 1
ATOM 1912 C CA . ILE A 1 249 ? 0.503 20.619 1.902 1.00 90.31 249 ILE A CA 1
ATOM 1913 C C . ILE A 1 249 ? 0.266 19.198 2.422 1.00 90.31 249 ILE A C 1
ATOM 1915 O O . ILE A 1 249 ? 0.271 18.956 3.630 1.00 90.31 249 ILE A O 1
ATOM 1919 N N . CYS A 1 250 ? 0.105 18.249 1.504 1.00 91.81 250 CYS A N 1
ATOM 1920 C CA . CYS A 1 250 ? 0.073 16.816 1.780 1.00 91.81 250 CYS A CA 1
ATOM 1921 C C . CYS A 1 250 ? 1.230 16.127 1.056 1.00 91.81 250 CYS A C 1
ATOM 1923 O O . CYS A 1 250 ? 1.556 16.480 -0.076 1.00 91.81 250 CYS A O 1
ATOM 1925 N N . LYS A 1 251 ? 1.847 15.149 1.721 1.00 94.75 251 LYS A N 1
ATOM 1926 C CA . LYS A 1 251 ? 3.024 14.417 1.242 1.00 94.75 251 LYS A CA 1
ATOM 1927 C C . LYS A 1 251 ? 2.654 12.969 0.941 1.00 94.75 251 LYS A C 1
ATOM 1929 O O . LYS A 1 251 ? 1.862 12.378 1.671 1.00 94.75 251 LYS A O 1
ATOM 1934 N N . GLY A 1 252 ? 3.245 12.412 -0.105 1.00 94.25 252 GLY A N 1
ATOM 1935 C CA . GLY A 1 252 ? 3.093 11.025 -0.512 1.00 94.25 252 GLY A CA 1
ATOM 1936 C C . GLY A 1 252 ? 4.436 10.415 -0.854 1.00 94.25 252 GLY A C 1
ATOM 1937 O O . GLY A 1 252 ? 5.080 10.832 -1.813 1.00 94.25 252 GLY A O 1
ATOM 1938 N N . SER A 1 253 ? 4.844 9.433 -0.066 1.00 97.31 253 SER A N 1
ATOM 1939 C CA . SER A 1 253 ? 6.054 8.652 -0.301 1.00 97.31 253 SER A CA 1
ATOM 1940 C C . SER A 1 253 ? 5.739 7.458 -1.196 1.00 97.31 253 SER A C 1
ATOM 1942 O O . SER A 1 253 ? 4.674 6.852 -1.063 1.00 97.31 253 SER A O 1
ATOM 1944 N N . TYR A 1 254 ? 6.649 7.122 -2.109 1.00 94.62 254 TYR A N 1
ATOM 1945 C CA . TYR A 1 254 ? 6.551 5.883 -2.875 1.00 94.62 254 TYR A CA 1
ATOM 1946 C C . TYR A 1 254 ? 6.626 4.669 -1.945 1.00 94.62 254 TYR A C 1
ATOM 1948 O O . TYR A 1 254 ? 7.385 4.664 -0.972 1.00 94.62 254 TYR A O 1
ATOM 1956 N N . VAL A 1 255 ? 5.804 3.662 -2.236 1.00 95.62 255 VAL A N 1
ATOM 1957 C CA . VAL A 1 255 ? 5.796 2.388 -1.523 1.00 95.62 255 VAL A CA 1
ATOM 1958 C C . VAL A 1 255 ? 5.943 1.275 -2.535 1.00 95.62 255 VAL A C 1
ATOM 1960 O O . VAL A 1 255 ? 5.020 0.983 -3.295 1.00 95.62 255 VAL A O 1
ATOM 1963 N N . GLU A 1 256 ? 7.095 0.634 -2.526 1.00 88.06 256 GLU A N 1
ATOM 1964 C CA . GLU A 1 256 ? 7.384 -0.490 -3.389 1.00 88.06 256 GLU A CA 1
ATOM 1965 C C . GLU A 1 256 ? 6.997 -1.813 -2.729 1.00 88.06 256 GLU A C 1
ATOM 1967 O O . GLU A 1 256 ? 7.095 -1.968 -1.515 1.00 88.06 256 GLU A O 1
ATOM 1972 N N . SER A 1 257 ? 6.544 -2.778 -3.524 1.00 87.00 257 SER A N 1
ATOM 1973 C CA . SER A 1 257 ? 6.320 -4.142 -3.058 1.00 87.00 257 SER A CA 1
ATOM 1974 C C . SER A 1 257 ? 7.271 -5.121 -3.730 1.00 87.00 257 SER A C 1
ATOM 1976 O O . SER A 1 257 ? 7.539 -4.986 -4.922 1.00 87.00 257 SER A O 1
ATOM 1978 N N . ALA A 1 258 ? 7.673 -6.172 -3.009 1.00 71.62 258 ALA A N 1
ATOM 1979 C CA . ALA A 1 258 ? 8.451 -7.299 -3.523 1.00 71.62 258 ALA A CA 1
ATOM 1980 C C . ALA A 1 258 ? 7.831 -7.895 -4.797 1.00 71.62 258 ALA A C 1
ATOM 1982 O O . ALA A 1 258 ? 8.529 -8.355 -5.699 1.00 71.62 258 ALA A O 1
ATOM 1983 N N . ALA A 1 259 ? 6.498 -7.869 -4.898 1.00 67.50 259 ALA A N 1
ATOM 1984 C CA . ALA A 1 259 ? 5.758 -8.374 -6.052 1.00 67.50 259 ALA A CA 1
ATOM 1985 C C . ALA A 1 259 ? 5.552 -7.339 -7.179 1.00 67.50 259 ALA A C 1
ATOM 1987 O O . ALA A 1 259 ? 4.849 -7.644 -8.147 1.00 67.50 259 ALA A O 1
ATOM 1988 N N . TYR A 1 260 ? 6.129 -6.139 -7.051 1.00 65.69 260 TYR A N 1
ATOM 1989 C CA . TYR A 1 260 ? 6.094 -4.982 -7.957 1.00 65.69 260 TYR A CA 1
ATOM 1990 C C . TYR A 1 260 ? 4.706 -4.421 -8.288 1.00 65.69 260 TYR A C 1
ATOM 1992 O O . TYR A 1 260 ? 4.426 -3.259 -8.030 1.00 65.69 260 TYR A O 1
ATOM 2000 N N . ASN A 1 261 ? 3.798 -5.217 -8.857 1.00 66.38 261 ASN A N 1
ATOM 2001 C CA . ASN A 1 261 ? 2.441 -4.769 -9.180 1.00 66.38 261 ASN A CA 1
ATOM 2002 C C . ASN A 1 261 ? 1.694 -4.155 -7.977 1.00 66.38 261 ASN A C 1
ATOM 2004 O O . ASN A 1 261 ? 0.947 -3.203 -8.205 1.00 66.38 261 ASN A O 1
ATOM 2008 N N . PRO A 1 262 ? 1.861 -4.653 -6.731 1.00 81.25 262 PRO A N 1
ATOM 2009 C CA . PRO A 1 262 ? 1.204 -4.055 -5.576 1.00 81.25 262 PRO A CA 1
ATOM 2010 C C . PRO A 1 262 ? 1.763 -2.705 -5.126 1.00 81.25 262 PRO A C 1
ATOM 2012 O O . PRO A 1 262 ? 1.142 -2.082 -4.265 1.00 81.25 262 PRO A O 1
ATOM 2015 N N . SER A 1 263 ? 2.886 -2.246 -5.690 1.00 83.62 263 SER A N 1
ATOM 2016 C CA . SER A 1 263 ? 3.489 -0.955 -5.358 1.00 83.62 263 SER A CA 1
ATOM 2017 C C . SER A 1 263 ? 2.487 0.194 -5.502 1.00 83.62 263 SER A C 1
ATOM 2019 O O . SER A 1 263 ? 1.659 0.227 -6.416 1.00 83.62 263 SER A O 1
ATOM 2021 N N . LEU A 1 264 ? 2.576 1.161 -4.595 1.00 91.25 264 LEU A N 1
ATOM 2022 C CA . LEU A 1 264 ? 1.747 2.355 -4.571 1.00 91.25 264 LEU A CA 1
ATOM 2023 C C . LEU A 1 264 ? 2.603 3.572 -4.930 1.00 91.25 264 LEU A C 1
ATOM 2025 O O . LEU A 1 264 ? 3.536 3.926 -4.211 1.00 91.25 264 LEU A O 1
ATOM 2029 N N . GLY A 1 265 ? 2.270 4.225 -6.044 1.00 86.94 265 GLY A N 1
ATOM 2030 C CA . GLY A 1 265 ? 2.982 5.404 -6.527 1.00 86.94 265 GLY A CA 1
ATOM 2031 C C . GLY A 1 265 ? 2.892 6.594 -5.561 1.00 86.94 265 GLY A C 1
ATOM 2032 O O . GLY A 1 265 ? 1.899 6.744 -4.838 1.00 86.94 265 GLY A O 1
ATOM 2033 N N . PRO A 1 266 ? 3.876 7.511 -5.586 1.00 89.56 266 PRO A N 1
ATOM 2034 C CA . PRO A 1 266 ? 3.925 8.636 -4.652 1.00 89.56 266 PRO A CA 1
ATOM 2035 C C . PRO A 1 266 ? 2.752 9.614 -4.844 1.00 89.56 266 PRO A C 1
ATOM 2037 O O . PRO A 1 266 ? 2.264 10.199 -3.879 1.00 89.56 266 PRO A O 1
ATOM 2040 N N . VAL A 1 267 ? 2.217 9.739 -6.068 1.00 88.06 267 VAL A N 1
ATOM 2041 C CA . VAL A 1 267 ? 1.000 10.529 -6.339 1.00 88.06 267 VAL A CA 1
ATOM 2042 C C . VAL A 1 267 ? -0.218 9.921 -5.641 1.00 88.06 267 VAL A C 1
ATOM 2044 O O . VAL A 1 267 ? -0.988 10.643 -5.009 1.00 88.06 267 VAL A O 1
ATOM 2047 N N . GLN A 1 268 ? -0.392 8.597 -5.718 1.00 92.88 268 GLN A N 1
ATOM 2048 C CA . GLN A 1 268 ? -1.490 7.907 -5.035 1.00 92.88 268 GLN A CA 1
ATOM 2049 C C . GLN A 1 268 ? -1.362 8.068 -3.520 1.00 92.88 268 GLN A C 1
ATOM 2051 O O . GLN A 1 268 ? -2.346 8.401 -2.863 1.00 92.88 268 GLN A O 1
ATOM 2056 N N . ALA A 1 269 ? -0.150 7.932 -2.978 1.00 95.50 269 ALA A N 1
ATOM 2057 C CA . ALA A 1 269 ? 0.108 8.156 -1.560 1.00 95.50 269 ALA A CA 1
ATOM 2058 C C . ALA A 1 269 ? -0.199 9.603 -1.121 1.00 95.50 269 ALA A C 1
ATOM 2060 O O . ALA A 1 269 ? -0.793 9.818 -0.065 1.00 95.50 269 ALA A O 1
ATOM 2061 N N . ALA A 1 270 ? 0.123 10.602 -1.950 1.00 92.19 270 ALA A N 1
ATOM 2062 C CA . ALA A 1 270 ? -0.179 12.003 -1.656 1.00 92.19 270 ALA A CA 1
ATOM 2063 C C . ALA A 1 270 ? -1.693 12.264 -1.670 1.00 92.19 270 ALA A C 1
ATOM 2065 O O . ALA A 1 270 ? -2.210 12.979 -0.811 1.00 92.19 270 ALA A O 1
ATOM 2066 N N . LEU A 1 271 ? -2.422 11.642 -2.604 1.00 92.62 271 LEU A N 1
ATOM 2067 C CA . LEU A 1 271 ? -3.883 11.699 -2.651 1.00 92.62 271 LEU A CA 1
ATOM 2068 C C . LEU A 1 271 ? -4.523 11.008 -1.443 1.00 92.62 271 LEU A C 1
ATOM 2070 O O . LEU A 1 271 ? -5.497 11.536 -0.911 1.00 92.62 271 LEU A O 1
ATOM 2074 N N . VAL A 1 272 ? -3.968 9.887 -0.970 1.00 95.38 272 VAL A N 1
ATOM 2075 C CA . VAL A 1 272 ? -4.381 9.260 0.298 1.00 95.38 272 VAL A CA 1
ATOM 2076 C C . VAL A 1 272 ? -4.224 10.250 1.449 1.00 95.38 272 VAL A C 1
ATOM 2078 O O . VAL A 1 272 ? -5.192 10.494 2.164 1.00 95.38 272 VAL A O 1
ATOM 2081 N N . ALA A 1 273 ? -3.055 10.882 1.590 1.00 94.56 273 ALA A N 1
ATOM 2082 C CA . ALA A 1 273 ? -2.807 11.873 2.637 1.00 94.56 273 ALA A CA 1
ATOM 2083 C C . ALA A 1 273 ? -3.752 13.084 2.541 1.00 94.56 273 ALA A C 1
ATOM 2085 O O . ALA A 1 273 ? -4.245 13.569 3.560 1.00 94.56 273 ALA A O 1
ATOM 2086 N N . PHE A 1 274 ? -4.055 13.549 1.327 1.00 90.44 274 PHE A N 1
ATOM 2087 C CA . PHE A 1 274 ? -5.019 14.625 1.100 1.00 90.44 274 PHE A CA 1
ATOM 2088 C C . PHE A 1 274 ? -6.426 14.233 1.540 1.00 90.44 274 PHE A C 1
ATOM 2090 O O . PHE A 1 274 ? -7.047 14.969 2.303 1.00 90.44 274 PHE A O 1
ATOM 2097 N N . VAL A 1 275 ? -6.917 13.061 1.128 1.00 91.25 275 VAL A N 1
ATOM 2098 C CA . VAL A 1 275 ? -8.236 12.561 1.544 1.00 91.25 275 VAL A CA 1
ATOM 2099 C C . VAL A 1 275 ? -8.284 12.354 3.061 1.00 91.25 275 VAL A C 1
ATOM 2101 O O . VAL A 1 275 ? -9.219 12.826 3.708 1.00 91.25 275 VAL A O 1
ATOM 2104 N N . ALA A 1 276 ? -7.254 11.726 3.636 1.00 90.88 276 ALA A N 1
ATOM 2105 C CA . ALA A 1 276 ? -7.150 11.469 5.069 1.00 90.88 276 ALA A CA 1
ATOM 2106 C C . ALA A 1 276 ? -7.119 12.761 5.901 1.00 90.88 276 ALA A C 1
ATOM 2108 O O . ALA A 1 276 ? -7.735 12.848 6.962 1.00 90.88 276 ALA A O 1
ATOM 2109 N N . GLY A 1 277 ? -6.458 13.800 5.387 1.00 86.38 277 GLY A N 1
ATOM 2110 C CA . GLY A 1 277 ? -6.372 15.120 6.001 1.00 86.38 277 GLY A CA 1
ATOM 2111 C C . GLY A 1 277 ? -7.641 15.972 5.884 1.00 86.38 277 GLY A C 1
ATOM 2112 O O . GLY A 1 277 ? -7.560 17.178 6.126 1.00 86.38 277 GLY A O 1
ATOM 2113 N N . GLY A 1 278 ? -8.782 15.404 5.486 1.00 79.75 278 GLY A N 1
ATOM 2114 C CA . GLY A 1 278 ? -10.034 16.143 5.291 1.00 79.75 278 GLY A CA 1
ATOM 2115 C C . GLY A 1 278 ? -10.095 16.915 3.971 1.00 79.75 278 GLY A C 1
ATOM 2116 O O . GLY A 1 278 ? -10.913 17.822 3.819 1.00 79.75 278 GLY A O 1
ATOM 2117 N N . GLY A 1 279 ? -9.233 16.574 3.011 1.00 70.25 279 GLY A N 1
ATOM 2118 C CA . GLY A 1 279 ? -9.264 17.131 1.667 1.00 70.25 279 GLY A CA 1
ATOM 2119 C C . GLY A 1 279 ? -10.600 16.831 0.995 1.00 70.25 279 GLY A C 1
ATOM 2120 O O . GLY A 1 279 ? -11.033 15.678 0.910 1.00 70.25 279 GLY A O 1
ATOM 2121 N N . GLY A 1 280 ? -11.267 17.886 0.525 1.00 74.38 280 GLY A N 1
ATOM 2122 C CA . GLY A 1 280 ? -12.536 17.793 -0.195 1.00 74.38 280 GLY A CA 1
ATOM 2123 C C . GLY A 1 280 ? -12.373 17.179 -1.591 1.00 74.38 280 GLY A C 1
ATOM 2124 O O . GLY A 1 280 ? -11.725 16.149 -1.786 1.00 74.38 280 GLY A O 1
ATOM 2125 N N . GLY A 1 281 ? -12.977 17.807 -2.596 1.00 76.44 281 GLY A N 1
ATOM 2126 C CA . GLY A 1 281 ? -12.806 17.377 -3.983 1.00 76.44 281 GLY A CA 1
ATOM 2127 C C . GLY A 1 281 ? -11.405 17.681 -4.535 1.00 76.44 281 GLY A C 1
ATOM 2128 O O . GLY A 1 281 ? -10.763 18.651 -4.124 1.00 76.44 281 GLY A O 1
ATOM 2129 N N . TYR A 1 282 ? -10.944 16.867 -5.490 1.00 83.62 282 TYR A N 1
ATOM 2130 C CA . TYR A 1 282 ? -9.612 16.988 -6.102 1.00 83.62 282 TYR A CA 1
ATOM 2131 C C . TYR A 1 282 ? -9.379 18.329 -6.817 1.00 83.62 282 TYR A C 1
ATOM 2133 O O . TYR A 1 282 ? -8.241 18.763 -6.937 1.00 83.62 282 TYR A O 1
ATOM 2141 N N . GLN A 1 283 ? -10.443 19.039 -7.206 1.00 78.81 283 GLN A N 1
ATOM 2142 C CA . GLN A 1 283 ? -10.387 20.392 -7.771 1.00 78.81 283 GLN A CA 1
ATOM 2143 C C . GLN A 1 283 ? -9.794 21.449 -6.825 1.00 78.81 283 GLN A C 1
ATOM 2145 O O . GLN A 1 283 ? -9.510 22.559 -7.261 1.00 78.81 283 GLN A O 1
ATOM 2150 N N . ARG A 1 284 ? -9.642 21.138 -5.530 1.00 82.56 284 ARG A N 1
ATOM 2151 C CA . ARG A 1 284 ? -8.967 22.025 -4.573 1.00 82.56 284 ARG A CA 1
ATOM 2152 C C . ARG A 1 284 ? -7.448 21.988 -4.704 1.00 82.56 284 ARG A C 1
ATOM 2154 O O . ARG A 1 284 ? -6.808 22.882 -4.170 1.00 82.56 284 ARG A O 1
ATOM 2161 N N . ILE A 1 285 ? -6.876 20.973 -5.354 1.00 82.06 285 ILE A N 1
ATOM 2162 C CA . ILE A 1 285 ? -5.427 20.846 -5.536 1.00 82.06 285 ILE A CA 1
ATOM 2163 C C . ILE A 1 285 ? -4.982 21.882 -6.573 1.00 82.06 285 ILE A C 1
ATOM 2165 O O . ILE A 1 285 ? -5.466 21.873 -7.702 1.00 82.06 285 ILE A O 1
ATOM 2169 N N . VAL A 1 286 ? -4.069 22.774 -6.186 1.00 82.81 286 VAL A N 1
ATOM 2170 C CA . VAL A 1 286 ? -3.608 23.898 -7.023 1.00 82.81 286 VAL A CA 1
ATOM 2171 C C . VAL A 1 286 ? -2.158 23.761 -7.474 1.00 82.81 286 VAL A C 1
ATOM 2173 O O . VAL A 1 286 ? -1.766 24.396 -8.449 1.00 82.81 286 VAL A O 1
ATOM 2176 N N . ALA A 1 287 ? -1.355 22.949 -6.785 1.00 78.69 287 ALA A N 1
ATOM 2177 C CA . ALA A 1 287 ? 0.045 22.735 -7.132 1.00 78.69 287 ALA A CA 1
ATOM 2178 C C . ALA A 1 287 ? 0.542 21.364 -6.663 1.00 78.69 287 ALA A C 1
ATOM 2180 O O . ALA A 1 287 ? 0.013 20.790 -5.708 1.00 78.69 287 ALA A O 1
ATOM 2181 N N . ALA A 1 288 ? 1.577 20.858 -7.332 1.00 82.44 288 ALA A N 1
ATOM 2182 C CA . ALA A 1 288 ? 2.250 19.616 -6.985 1.00 82.44 288 ALA A CA 1
ATOM 2183 C C . ALA A 1 288 ? 3.752 19.701 -7.293 1.00 82.44 288 ALA A C 1
ATOM 2185 O O . ALA A 1 288 ? 4.159 20.424 -8.201 1.00 82.44 288 ALA A O 1
ATOM 2186 N N . ALA A 1 289 ? 4.558 18.938 -6.562 1.00 81.94 289 ALA A N 1
ATOM 2187 C CA . ALA A 1 289 ? 5.970 18.706 -6.845 1.00 81.94 289 ALA A CA 1
ATOM 2188 C C . ALA A 1 289 ? 6.275 17.209 -6.737 1.00 81.94 289 ALA A C 1
ATOM 2190 O O . ALA A 1 289 ? 5.757 16.546 -5.841 1.00 81.94 289 ALA A O 1
ATOM 2191 N N . LEU A 1 290 ? 7.116 16.704 -7.639 1.00 86.69 290 LEU A N 1
ATOM 2192 C CA . LEU A 1 290 ? 7.664 15.348 -7.635 1.00 86.69 290 LEU A CA 1
ATOM 2193 C C . LEU A 1 290 ? 9.180 15.448 -7.446 1.00 86.69 290 LEU A C 1
ATOM 2195 O O . LEU A 1 290 ? 9.826 16.285 -8.077 1.00 86.69 290 LEU A O 1
ATOM 2199 N N . VAL A 1 291 ? 9.727 14.599 -6.584 1.00 83.44 291 VAL A N 1
ATOM 2200 C CA . VAL A 1 291 ? 11.165 14.382 -6.420 1.00 83.44 291 VAL A CA 1
ATOM 2201 C C . VAL A 1 291 ? 11.453 12.908 -6.658 1.00 83.44 291 VAL A C 1
ATOM 2203 O O . VAL A 1 291 ? 10.779 12.046 -6.098 1.00 83.44 291 VAL A O 1
ATOM 2206 N N . GLU A 1 292 ? 12.468 12.642 -7.469 1.00 81.62 292 GLU A N 1
ATOM 2207 C CA . GLU A 1 292 ? 12.997 11.316 -7.776 1.00 81.62 292 GLU A CA 1
ATOM 2208 C C . GLU A 1 292 ? 14.523 11.396 -7.939 1.00 81.62 292 GLU A C 1
ATOM 2210 O O . GLU A 1 292 ? 15.083 12.471 -8.179 1.00 81.62 292 GLU A O 1
ATOM 2215 N N . LYS A 1 293 ? 15.209 10.266 -7.761 1.00 80.12 293 LYS A N 1
ATOM 2216 C CA . LYS A 1 293 ? 16.671 10.160 -7.887 1.00 80.12 293 LYS A CA 1
ATOM 2217 C C . LYS A 1 293 ? 17.101 10.377 -9.346 1.00 80.12 293 LYS A C 1
ATOM 2219 O O . LYS A 1 293 ? 16.563 9.740 -10.237 1.00 80.12 293 LYS A O 1
ATOM 2224 N N . GLU A 1 294 ? 18.112 11.213 -9.608 1.00 66.38 294 GLU A N 1
ATOM 2225 C CA . GLU A 1 294 ? 18.559 11.540 -10.984 1.00 66.38 294 GLU A CA 1
ATOM 2226 C C . GLU A 1 294 ? 19.065 10.321 -11.781 1.00 66.38 294 GLU A C 1
ATOM 2228 O O . GLU A 1 294 ? 18.943 10.285 -13.006 1.00 66.38 294 GLU A O 1
ATOM 2233 N N . THR A 1 295 ? 19.625 9.324 -11.087 1.00 55.56 295 THR A N 1
ATOM 2234 C CA . THR A 1 295 ? 20.069 8.049 -11.674 1.00 55.56 295 THR A CA 1
ATOM 2235 C C . THR A 1 295 ? 18.973 6.990 -11.716 1.00 55.56 295 THR A C 1
ATOM 2237 O O . THR A 1 295 ? 19.219 5.914 -12.258 1.00 55.56 295 THR A O 1
ATOM 2240 N N . ALA A 1 296 ? 17.785 7.254 -11.157 1.00 53.19 296 ALA A N 1
ATOM 2241 C CA . ALA A 1 296 ? 16.623 6.462 -11.530 1.00 53.19 296 ALA A CA 1
ATOM 2242 C C . ALA A 1 296 ? 16.465 6.671 -13.035 1.00 53.19 296 ALA A C 1
ATOM 2244 O O . ALA A 1 296 ? 16.462 7.817 -13.484 1.00 53.19 296 ALA A O 1
ATOM 2245 N N . ASN A 1 297 ? 16.451 5.588 -13.819 1.00 34.81 297 ASN A N 1
ATOM 2246 C CA . ASN A 1 297 ? 16.311 5.651 -15.275 1.00 34.81 297 ASN A CA 1
ATOM 2247 C C . ASN A 1 297 ? 15.273 6.719 -15.629 1.00 34.81 297 ASN A C 1
ATOM 2249 O O . ASN A 1 297 ? 14.100 6.522 -15.318 1.00 34.81 297 ASN A O 1
ATOM 2253 N N . LYS A 1 298 ? 15.721 7.857 -16.193 1.00 28.56 298 LYS A N 1
ATOM 2254 C CA . LYS A 1 298 ? 14.884 9.043 -16.410 1.00 28.56 298 LYS A CA 1
ATOM 2255 C C . LYS A 1 298 ? 13.612 8.631 -17.125 1.00 28.56 298 LYS A C 1
ATOM 2257 O O . LYS A 1 298 ? 13.593 8.365 -18.326 1.00 28.56 298 LYS A O 1
ATOM 2262 N N . ILE A 1 299 ? 12.548 8.594 -16.355 1.00 31.00 299 ILE A N 1
ATOM 2263 C CA . ILE A 1 299 ? 11.198 8.383 -16.797 1.00 31.00 299 ILE A CA 1
ATOM 2264 C C . ILE A 1 299 ? 10.533 9.697 -16.423 1.00 31.00 299 ILE A C 1
ATOM 2266 O O . ILE A 1 299 ? 10.335 9.976 -15.255 1.00 31.00 299 ILE A O 1
ATOM 2270 N N . VAL A 1 300 ? 10.212 10.489 -17.443 1.00 25.92 300 VAL A N 1
ATOM 2271 C CA . VAL A 1 300 ? 9.558 11.807 -17.390 1.00 25.92 300 VAL A CA 1
ATOM 2272 C C . VAL A 1 300 ? 10.503 13.027 -17.341 1.00 25.92 300 VAL A C 1
ATOM 2274 O O . VAL A 1 300 ? 10.810 13.604 -16.306 1.00 25.92 300 VAL A O 1
ATOM 2277 N N . ASP A 1 301 ? 10.863 13.512 -18.532 1.00 24.52 301 ASP A N 1
ATOM 2278 C CA . ASP A 1 301 ? 11.269 14.904 -18.753 1.00 24.52 301 ASP A CA 1
ATOM 2279 C C . ASP A 1 301 ? 9.992 15.772 -18.756 1.00 24.52 301 ASP A C 1
ATOM 2281 O O . ASP A 1 301 ? 9.221 15.762 -19.718 1.00 24.52 301 ASP A O 1
ATOM 2285 N N . VAL A 1 302 ? 9.701 16.473 -17.653 1.00 28.62 302 VAL A N 1
ATOM 2286 C CA . VAL A 1 302 ? 8.599 17.451 -17.597 1.00 28.62 302 VAL A CA 1
ATOM 2287 C C . VAL A 1 302 ? 9.119 18.808 -18.063 1.00 28.62 302 VAL A C 1
ATOM 2289 O O . VAL A 1 302 ? 9.263 19.745 -17.283 1.00 28.62 302 VAL A O 1
ATOM 2292 N N . ASN A 1 303 ? 9.365 18.931 -19.364 1.00 24.95 303 ASN A N 1
ATOM 2293 C CA . ASN A 1 303 ? 9.332 20.227 -20.027 1.00 24.95 303 ASN A CA 1
ATOM 2294 C C . ASN A 1 303 ? 7.988 20.361 -20.744 1.00 24.95 303 ASN A C 1
ATOM 2296 O O . ASN A 1 303 ? 7.739 19.776 -21.798 1.00 24.95 303 ASN A O 1
ATOM 2300 N N . LEU A 1 304 ? 7.089 21.128 -20.126 1.00 27.78 304 LEU A N 1
ATOM 2301 C CA . LEU A 1 304 ? 5.877 21.628 -20.766 1.00 27.78 304 LEU A CA 1
ATOM 2302 C C . LEU A 1 304 ? 6.265 22.385 -22.050 1.00 27.78 304 LEU A C 1
ATOM 2304 O O . LEU A 1 304 ? 7.129 23.256 -22.027 1.00 27.78 304 LEU A O 1
ATOM 2308 N N . CYS A 1 305 ? 5.620 22.002 -23.157 1.00 23.09 305 CYS A N 1
ATOM 2309 C CA . CYS A 1 305 ? 5.822 22.484 -24.528 1.00 23.09 305 CYS A CA 1
ATOM 2310 C C . CYS A 1 305 ? 6.097 23.995 -24.646 1.00 23.09 305 CYS A C 1
ATOM 2312 O O . CYS A 1 305 ? 5.421 24.806 -24.008 1.00 23.09 305 CYS A O 1
ATOM 2314 N N . PRO A 1 306 ? 6.940 24.376 -25.619 1.00 27.64 306 PRO A N 1
ATOM 2315 C CA . PRO A 1 306 ? 6.334 24.840 -26.865 1.00 27.64 306 PRO A CA 1
ATOM 2316 C C . PRO A 1 306 ? 7.035 24.301 -28.128 1.00 27.64 306 PRO A C 1
ATOM 2318 O O . PRO A 1 306 ? 8.251 24.208 -28.194 1.00 27.64 306 PRO A O 1
ATOM 2321 N N . GLU A 1 307 ? 6.214 24.020 -29.146 1.00 31.02 307 GLU A N 1
ATOM 2322 C CA . GLU A 1 307 ? 6.574 23.892 -30.572 1.00 31.02 307 GLU A CA 1
ATOM 2323 C C . GLU A 1 307 ? 7.176 22.570 -31.075 1.00 31.02 307 GLU A C 1
ATOM 2325 O O . GLU A 1 307 ? 8.376 22.445 -31.267 1.00 31.02 307 GLU A O 1
ATOM 2330 N N . LEU A 1 308 ? 6.306 21.651 -31.515 1.00 25.91 308 LEU A N 1
ATOM 2331 C CA . LEU A 1 308 ? 6.614 20.757 -32.641 1.00 25.91 308 LEU A CA 1
ATOM 2332 C C . LEU A 1 308 ? 5.409 20.657 -33.590 1.00 25.91 308 LEU A C 1
ATOM 2334 O O . LEU A 1 308 ? 4.591 19.740 -33.548 1.00 25.91 308 LEU A O 1
ATOM 2338 N N . LYS A 1 309 ? 5.323 21.637 -34.496 1.00 28.75 309 LYS A N 1
ATOM 2339 C CA . LYS A 1 309 ? 4.780 21.418 -35.841 1.00 28.75 309 LYS A CA 1
ATOM 2340 C C . LYS A 1 309 ? 5.810 20.561 -36.578 1.00 28.75 309 LYS A C 1
ATOM 2342 O O . LYS A 1 309 ? 6.906 21.050 -36.784 1.00 28.75 309 LYS A O 1
ATOM 2347 N N . HIS A 1 310 ? 5.480 19.326 -36.951 1.00 25.91 310 HIS A N 1
ATOM 2348 C CA . HIS A 1 310 ? 5.751 18.746 -38.276 1.00 25.91 310 HIS A CA 1
ATOM 2349 C C . HIS A 1 310 ? 5.281 17.281 -38.329 1.00 25.91 310 HIS A C 1
ATOM 2351 O O . HIS A 1 310 ? 5.871 16.361 -37.780 1.00 25.91 310 HIS A O 1
ATOM 2357 N N . ILE A 1 311 ? 4.148 17.148 -39.009 1.00 25.50 311 ILE A N 1
ATOM 2358 C CA . ILE A 1 311 ? 3.547 16.001 -39.693 1.00 25.50 311 ILE A CA 1
ATOM 2359 C C . ILE A 1 311 ? 4.546 14.893 -40.081 1.00 25.50 311 ILE A C 1
ATOM 2361 O O . ILE A 1 311 ? 5.472 15.158 -40.840 1.00 25.50 311 ILE A O 1
ATOM 2365 N N . TYR A 1 312 ? 4.226 13.641 -39.730 1.00 22.50 312 TYR A N 1
ATOM 2366 C CA . TYR A 1 312 ? 4.469 12.482 -40.597 1.00 22.50 312 TYR A CA 1
ATOM 2367 C C . TYR A 1 312 ? 3.238 11.567 -40.615 1.00 22.50 312 TYR A C 1
ATOM 2369 O O . TYR A 1 312 ? 2.826 11.006 -39.603 1.00 22.50 312 TYR A O 1
ATOM 2377 N N . SER A 1 313 ? 2.634 11.450 -41.795 1.00 26.62 313 SER A N 1
ATOM 2378 C CA . SER A 1 313 ? 1.640 10.441 -42.159 1.00 26.62 313 SER A CA 1
ATOM 2379 C C . SER A 1 313 ? 2.326 9.110 -42.460 1.00 26.62 313 SER A C 1
ATOM 2381 O O . SER A 1 313 ? 3.354 9.160 -43.122 1.00 26.62 313 SER A O 1
ATOM 2383 N N . PHE A 1 314 ? 1.718 7.953 -42.167 1.00 23.53 314 PHE A N 1
ATOM 2384 C CA . PHE A 1 314 ? 1.715 6.844 -43.136 1.00 23.53 314 PHE A CA 1
ATOM 2385 C C . PHE A 1 314 ? 0.529 5.870 -42.942 1.00 23.53 314 PHE A C 1
ATOM 2387 O O . PHE A 1 314 ? 0.211 5.433 -41.843 1.00 23.53 314 PHE A O 1
ATOM 2394 N N . SER A 1 315 ? -0.119 5.636 -44.086 1.00 23.25 315 SER A N 1
ATOM 2395 C CA . SER A 1 315 ? -1.078 4.624 -44.563 1.00 23.25 315 SER A CA 1
ATOM 2396 C C . SER A 1 315 ? -1.700 3.554 -43.647 1.00 23.25 315 SER A C 1
ATOM 2398 O O . SER A 1 315 ? -1.030 2.675 -43.112 1.00 23.25 315 SER A O 1
ATOM 2400 N N . ASN A 1 316 ? -3.034 3.509 -43.728 1.00 31.81 316 ASN A N 1
ATOM 2401 C CA . ASN A 1 316 ? -3.894 2.341 -43.525 1.00 31.81 316 ASN A CA 1
ATOM 2402 C C . ASN A 1 316 ? -3.479 1.121 -44.371 1.00 31.81 316 ASN A C 1
ATOM 2404 O O . ASN A 1 316 ? -3.343 1.232 -45.589 1.00 31.81 316 ASN A O 1
ATOM 2408 N N . SER A 1 317 ? -3.500 -0.064 -43.757 1.00 23.78 317 SER A N 1
ATOM 2409 C CA . SER A 1 317 ? -3.870 -1.318 -44.424 1.00 23.78 317 SER A CA 1
ATOM 2410 C C . SER A 1 317 ? -4.702 -2.174 -43.467 1.00 23.78 317 SER A C 1
ATOM 2412 O O . SER A 1 317 ? -4.333 -2.383 -42.315 1.00 23.78 317 SER A O 1
ATOM 2414 N N . LYS A 1 318 ? -5.869 -2.621 -43.941 1.00 33.50 318 LYS A N 1
ATOM 2415 C CA . LYS A 1 318 ? -6.801 -3.490 -43.217 1.00 33.50 318 LYS A CA 1
ATOM 2416 C C . LYS A 1 318 ? -6.215 -4.901 -43.123 1.00 33.50 318 LYS A C 1
ATOM 2418 O O . LYS A 1 318 ? -6.272 -5.649 -44.093 1.00 33.50 318 LYS A O 1
ATOM 2423 N N . THR A 1 319 ? -5.768 -5.290 -41.939 1.00 29.98 319 THR A N 1
ATOM 2424 C CA . THR A 1 319 ? -5.524 -6.688 -41.558 1.00 29.98 319 THR A CA 1
ATOM 2425 C C . THR A 1 319 ? -6.045 -6.899 -40.145 1.00 29.98 319 THR A C 1
ATOM 2427 O O . THR A 1 319 ? -6.003 -5.983 -39.328 1.00 29.98 319 THR A O 1
ATOM 2430 N N . VAL A 1 320 ? -6.605 -8.082 -39.880 1.00 34.09 320 VAL A N 1
ATOM 2431 C CA . VAL A 1 320 ? -7.110 -8.499 -38.564 1.00 34.09 320 VAL A CA 1
ATOM 2432 C C . VAL A 1 320 ? -6.047 -8.187 -37.507 1.00 34.09 320 VAL A C 1
ATOM 2434 O O . VAL A 1 320 ? -4.979 -8.790 -37.516 1.00 34.09 320 VAL A O 1
ATOM 2437 N N . LEU A 1 321 ? -6.315 -7.198 -36.651 1.00 38.94 321 LEU A N 1
ATOM 2438 C CA . LEU A 1 321 ? -5.381 -6.756 -35.616 1.00 38.94 321 LEU A CA 1
ATOM 2439 C C . LEU A 1 321 ? -5.218 -7.899 -34.606 1.00 38.94 321 LEU A C 1
ATOM 2441 O O . LEU A 1 321 ? -6.213 -8.336 -34.014 1.00 38.94 321 LEU A O 1
ATOM 2445 N N . SER A 1 322 ? -3.989 -8.390 -34.428 1.00 49.94 322 SER A N 1
ATOM 2446 C CA . SER A 1 322 ? -3.655 -9.327 -33.351 1.00 49.94 322 SER A CA 1
ATOM 2447 C C . SER A 1 322 ? -3.998 -8.703 -31.993 1.00 49.94 322 SER A C 1
ATOM 2449 O O . SER A 1 322 ? -4.098 -7.479 -31.866 1.00 49.94 322 SER A O 1
ATOM 2451 N N . ASP A 1 323 ? -4.208 -9.518 -30.959 1.00 48.44 323 ASP A N 1
ATOM 2452 C CA . ASP A 1 323 ? -4.490 -8.993 -29.616 1.00 48.44 323 ASP A CA 1
ATOM 2453 C C . ASP A 1 323 ? -3.335 -8.113 -29.105 1.00 48.44 323 ASP A C 1
ATOM 2455 O O . ASP A 1 323 ? -3.592 -7.082 -28.485 1.00 48.44 323 ASP A O 1
ATOM 2459 N N . ALA A 1 324 ? -2.091 -8.432 -29.480 1.00 48.53 324 ALA A N 1
ATOM 2460 C CA . ALA A 1 324 ? -0.925 -7.577 -29.272 1.00 48.53 324 ALA A CA 1
ATOM 2461 C C . ALA A 1 324 ? -1.076 -6.203 -29.950 1.00 48.53 324 ALA A C 1
ATOM 2463 O O . ALA A 1 324 ? -0.857 -5.180 -29.306 1.00 48.53 324 ALA A O 1
ATOM 2464 N N . GLN A 1 325 ? -1.540 -6.154 -31.205 1.00 50.84 325 GLN A N 1
ATOM 2465 C CA . GLN A 1 325 ? -1.769 -4.894 -31.912 1.00 50.84 325 GLN A CA 1
ATOM 2466 C C . GLN A 1 325 ? -2.928 -4.094 -31.297 1.00 50.84 325 GLN A C 1
ATOM 2468 O O . GLN A 1 325 ? -2.846 -2.878 -31.197 1.00 50.84 325 GLN A O 1
ATOM 2473 N N . LYS A 1 326 ? -3.984 -4.746 -30.793 1.00 58.22 326 LYS A N 1
ATOM 2474 C CA . LYS A 1 326 ? -5.067 -4.049 -30.070 1.00 58.22 326 LYS A CA 1
ATOM 2475 C C . LYS A 1 326 ? -4.596 -3.461 -28.742 1.00 58.22 326 LYS A C 1
ATOM 2477 O O . LYS A 1 326 ? -5.033 -2.366 -28.392 1.00 58.22 326 LYS A O 1
ATOM 2482 N N . ILE A 1 327 ? -3.745 -4.183 -28.008 1.00 56.59 327 ILE A N 1
ATOM 2483 C CA . ILE A 1 327 ? -3.120 -3.707 -26.765 1.00 56.59 327 ILE A CA 1
ATOM 2484 C C . ILE A 1 327 ? -2.205 -2.527 -27.085 1.00 56.59 327 ILE A C 1
ATOM 2486 O O . ILE A 1 327 ? -2.341 -1.475 -26.464 1.00 56.59 327 ILE A O 1
ATOM 2490 N N . ALA A 1 328 ? -1.357 -2.666 -28.103 1.00 58.16 328 ALA A N 1
ATOM 2491 C CA . ALA A 1 328 ? -0.480 -1.612 -28.586 1.00 58.16 328 ALA A CA 1
ATOM 2492 C C . ALA A 1 328 ? -1.268 -0.360 -28.993 1.00 58.16 328 ALA A C 1
ATOM 2494 O O . ALA A 1 328 ? -1.000 0.719 -28.478 1.00 58.16 328 ALA A O 1
ATOM 2495 N N . ASP A 1 329 ? -2.312 -0.508 -29.810 1.00 59.31 329 ASP A N 1
ATOM 2496 C CA . ASP A 1 329 ? -3.182 0.587 -30.242 1.00 59.31 329 ASP A CA 1
ATOM 2497 C C . ASP A 1 329 ? -3.993 1.184 -29.078 1.00 59.31 329 ASP A C 1
ATOM 2499 O O . ASP A 1 329 ? -4.348 2.359 -29.103 1.00 59.31 329 ASP A O 1
ATOM 2503 N N . SER A 1 330 ? -4.351 0.390 -28.061 1.00 60.03 330 SER A N 1
ATOM 2504 C CA . SER A 1 330 ? -5.043 0.879 -26.860 1.00 60.03 330 SER A CA 1
ATOM 2505 C C . SER A 1 330 ? -4.122 1.737 -26.000 1.00 60.03 330 SER A C 1
ATOM 2507 O O . SER A 1 330 ? -4.551 2.778 -25.502 1.00 60.03 330 SER A O 1
ATOM 2509 N N . ILE A 1 331 ? -2.864 1.318 -25.858 1.00 55.34 331 ILE A N 1
ATOM 2510 C CA . ILE A 1 331 ? -1.822 2.089 -25.183 1.00 55.34 331 ILE A CA 1
ATOM 2511 C C . ILE A 1 331 ? -1.540 3.359 -26.002 1.00 55.34 331 ILE A C 1
ATOM 2513 O O . ILE A 1 331 ? -1.610 4.453 -25.458 1.00 55.34 331 ILE A O 1
ATOM 2517 N N . ASP A 1 332 ? -1.388 3.266 -27.323 1.00 54.28 332 ASP A N 1
ATOM 2518 C CA . ASP A 1 332 ? -1.116 4.415 -28.204 1.00 54.28 332 ASP A CA 1
ATOM 2519 C C . ASP A 1 332 ? -2.293 5.420 -28.260 1.00 54.28 332 ASP A C 1
ATOM 2521 O O . ASP A 1 332 ? -2.113 6.639 -28.240 1.00 54.28 332 ASP A O 1
ATOM 2525 N N . ARG A 1 333 ? -3.545 4.941 -28.214 1.00 54.84 333 ARG A N 1
ATOM 2526 C CA . ARG A 1 333 ? -4.729 5.813 -28.083 1.00 54.84 333 ARG A CA 1
ATOM 2527 C C . ARG A 1 333 ? -4.748 6.570 -26.758 1.00 54.84 333 ARG A C 1
ATOM 2529 O O . ARG A 1 333 ? -5.154 7.731 -26.751 1.00 54.84 333 ARG A O 1
ATOM 2536 N N . SER A 1 334 ? -4.281 5.966 -25.663 1.00 44.78 334 SER A N 1
ATOM 2537 C CA . SER A 1 334 ? -4.122 6.677 -24.386 1.00 44.78 334 SER A CA 1
ATOM 2538 C C . SER A 1 334 ? -3.004 7.736 -24.420 1.00 44.78 334 SER A C 1
ATOM 2540 O O . SER A 1 334 ? -3.059 8.700 -23.663 1.00 44.78 334 SER A O 1
ATOM 2542 N N . VAL A 1 335 ? -2.066 7.623 -25.372 1.00 46.38 335 VAL A N 1
ATOM 2543 C CA . VAL A 1 335 ? -0.872 8.477 -25.546 1.00 46.38 335 VAL A CA 1
ATOM 2544 C C . VAL A 1 335 ? -1.123 9.734 -26.380 1.00 46.38 335 VAL A C 1
ATOM 2546 O O . VAL A 1 335 ? -0.432 10.736 -26.204 1.00 46.38 335 VAL A O 1
ATOM 2549 N N . THR A 1 336 ? -2.171 9.765 -27.213 1.00 39.94 336 THR A N 1
ATOM 2550 C CA . THR A 1 336 ? -2.560 10.986 -27.961 1.00 39.94 336 THR A CA 1
ATOM 2551 C C . THR A 1 336 ? -2.961 12.181 -27.073 1.00 39.94 336 THR A C 1
ATOM 2553 O O . THR A 1 336 ? -3.150 13.288 -27.577 1.00 39.94 336 THR A O 1
ATOM 2556 N N . LYS A 1 337 ? -3.009 12.003 -25.743 1.00 40.09 337 LYS A N 1
ATOM 2557 C CA . LYS A 1 337 ? -2.991 13.075 -24.738 1.00 40.09 337 LYS A CA 1
ATOM 2558 C C . LYS A 1 337 ? -1.684 13.035 -23.919 1.00 40.09 337 LYS A C 1
ATOM 2560 O O . LYS A 1 337 ? -1.650 12.482 -22.831 1.00 40.09 337 LYS A O 1
ATOM 2565 N N . CYS A 1 338 ? -0.631 13.666 -24.442 1.00 37.06 338 CYS A N 1
ATOM 2566 C CA . CYS A 1 338 ? 0.534 14.214 -23.718 1.00 37.06 338 CYS A CA 1
ATOM 2567 C C . CYS A 1 338 ? 1.251 13.360 -22.641 1.00 37.06 338 CYS A C 1
ATOM 2569 O O . CYS A 1 338 ? 1.707 13.926 -21.650 1.00 37.06 338 CYS A O 1
ATOM 2571 N N . VAL A 1 339 ? 1.443 12.049 -22.819 1.00 44.91 339 VAL A N 1
ATOM 2572 C CA . VAL A 1 339 ? 2.397 11.284 -21.985 1.00 44.91 339 VAL A CA 1
ATOM 2573 C C . VAL A 1 339 ? 3.171 10.304 -22.862 1.00 44.91 339 VAL A C 1
ATOM 2575 O O . VAL A 1 339 ? 2.574 9.413 -23.456 1.00 44.91 339 VAL A O 1
ATOM 2578 N N . VAL A 1 340 ? 4.497 10.456 -22.950 1.00 43.47 340 VAL A N 1
ATOM 2579 C CA . VAL A 1 340 ? 5.374 9.430 -23.540 1.00 43.47 340 VAL A CA 1
ATOM 2580 C C . VAL A 1 340 ? 5.352 8.231 -22.586 1.00 43.47 340 VAL A C 1
ATOM 2582 O O . VAL A 1 340 ? 5.699 8.416 -21.417 1.00 43.47 340 VAL A O 1
ATOM 2585 N N . PRO A 1 341 ? 4.913 7.027 -23.001 1.00 50.56 341 PRO A N 1
ATOM 2586 C CA . PRO A 1 341 ? 4.860 5.901 -22.081 1.00 50.56 341 PRO A CA 1
ATOM 2587 C C . PRO A 1 341 ? 6.264 5.546 -21.624 1.00 50.56 341 PRO A C 1
ATOM 2589 O O . PRO A 1 341 ? 7.191 5.419 -22.426 1.00 50.56 341 PRO A O 1
ATOM 2592 N N . ASN A 1 342 ? 6.403 5.391 -20.320 1.00 55.84 342 ASN A N 1
ATOM 2593 C CA . ASN A 1 342 ? 7.641 4.975 -19.704 1.00 55.84 342 ASN A CA 1
ATOM 2594 C C . ASN A 1 342 ? 7.828 3.455 -19.805 1.00 55.84 342 ASN A C 1
ATOM 2596 O O . ASN A 1 342 ? 6.874 2.714 -20.061 1.00 55.84 342 ASN A O 1
ATOM 2600 N N . ASN A 1 343 ? 9.051 2.980 -19.551 1.00 59.31 343 ASN A N 1
ATOM 2601 C CA . ASN A 1 343 ? 9.345 1.545 -19.520 1.00 59.31 343 ASN A CA 1
ATOM 2602 C C . ASN A 1 343 ? 8.398 0.778 -18.581 1.00 59.31 343 ASN A C 1
ATOM 2604 O O . ASN A 1 343 ? 8.029 -0.353 -18.874 1.00 59.31 343 ASN A O 1
ATOM 2608 N N . VAL A 1 344 ? 7.926 1.418 -17.505 1.00 56.88 344 VAL A N 1
ATOM 2609 C CA . VAL A 1 344 ? 7.006 0.833 -16.517 1.00 56.88 344 VAL A CA 1
ATOM 2610 C C . VAL A 1 344 ? 5.664 0.423 -17.138 1.00 56.88 344 VAL A C 1
ATOM 2612 O O . VAL A 1 344 ? 5.207 -0.692 -16.898 1.00 56.88 344 VAL A O 1
ATOM 2615 N N . VAL A 1 345 ? 5.033 1.260 -17.971 1.00 56.78 345 VAL A N 1
ATOM 2616 C CA . VAL A 1 345 ? 3.741 0.929 -18.610 1.00 56.78 345 VAL A CA 1
ATOM 2617 C C . VAL A 1 345 ? 3.879 -0.263 -19.563 1.00 56.78 345 VAL A C 1
ATOM 2619 O O . VAL A 1 345 ? 3.024 -1.154 -19.571 1.00 56.78 345 VAL A O 1
ATOM 2622 N N . TYR A 1 346 ? 4.973 -0.326 -20.322 1.00 66.44 346 TYR A N 1
ATOM 2623 C CA . TYR A 1 346 ? 5.251 -1.452 -21.214 1.00 66.44 346 TYR A CA 1
ATOM 2624 C C . TYR A 1 346 ? 5.576 -2.725 -20.438 1.00 66.44 346 TYR A C 1
ATOM 2626 O O . TYR A 1 346 ? 5.031 -3.787 -20.739 1.00 66.44 346 TYR A O 1
ATOM 2634 N N . ASN A 1 347 ? 6.368 -2.605 -19.376 1.00 64.69 347 ASN A N 1
ATOM 2635 C CA . ASN A 1 347 ? 6.704 -3.702 -18.480 1.00 64.69 347 ASN A CA 1
ATOM 2636 C C . ASN A 1 347 ? 5.463 -4.288 -17.794 1.00 64.69 347 ASN A C 1
ATOM 2638 O O . ASN A 1 347 ? 5.364 -5.504 -17.654 1.00 64.69 347 ASN A O 1
ATOM 2642 N N . ILE A 1 348 ? 4.464 -3.466 -17.452 1.00 62.31 348 ILE A N 1
ATOM 2643 C CA . ILE A 1 348 ? 3.170 -3.937 -16.932 1.00 62.31 348 ILE A CA 1
ATOM 2644 C C . ILE A 1 348 ? 2.403 -4.740 -17.989 1.00 62.31 348 ILE A C 1
ATOM 2646 O O . ILE A 1 348 ? 1.862 -5.802 -17.672 1.00 62.31 348 ILE A O 1
ATOM 2650 N N . ALA A 1 349 ? 2.355 -4.265 -19.237 1.00 63.50 349 ALA A N 1
ATOM 2651 C CA . ALA A 1 349 ? 1.687 -4.979 -20.325 1.00 63.50 349 ALA A CA 1
ATOM 2652 C C . ALA A 1 349 ? 2.365 -6.332 -20.606 1.00 63.50 349 ALA A C 1
ATOM 2654 O O . ALA A 1 349 ? 1.693 -7.363 -20.679 1.00 63.50 349 ALA A O 1
ATOM 2655 N N . VAL A 1 350 ? 3.699 -6.340 -20.670 1.00 68.88 350 VAL A N 1
ATOM 2656 C CA . VAL A 1 350 ? 4.524 -7.545 -20.829 1.00 68.88 350 VAL A CA 1
ATOM 2657 C C . VAL A 1 350 ? 4.321 -8.506 -19.656 1.00 68.88 350 VAL A C 1
ATOM 2659 O O . VAL A 1 350 ? 4.063 -9.687 -19.881 1.00 68.88 350 VAL A O 1
ATOM 2662 N N . ALA A 1 351 ? 4.351 -8.019 -18.411 1.00 64.06 351 ALA A N 1
ATOM 2663 C CA . ALA A 1 351 ? 4.118 -8.827 -17.213 1.00 64.06 351 ALA A CA 1
ATOM 2664 C C . ALA A 1 351 ? 2.713 -9.439 -17.190 1.00 64.06 351 ALA A C 1
ATOM 2666 O O . ALA A 1 351 ? 2.552 -10.609 -16.839 1.00 64.06 351 ALA A O 1
ATOM 2667 N N . GLY A 1 352 ? 1.692 -8.670 -17.577 1.00 59.78 352 GLY A N 1
ATOM 2668 C CA . GLY A 1 352 ? 0.314 -9.144 -17.680 1.00 59.78 352 GLY A CA 1
ATOM 2669 C C . GLY A 1 352 ? 0.170 -10.266 -18.708 1.00 59.78 352 GLY A C 1
ATOM 2670 O O . GLY A 1 352 ? -0.384 -11.319 -18.395 1.00 59.78 352 GLY A O 1
ATOM 2671 N N . LEU A 1 353 ? 0.733 -10.082 -19.904 1.00 64.62 353 LEU A N 1
ATOM 2672 C CA . LEU A 1 353 ? 0.746 -11.107 -20.953 1.00 64.62 353 LEU A CA 1
ATOM 2673 C C . LEU A 1 353 ? 1.528 -12.355 -20.520 1.00 64.62 353 LEU A C 1
ATOM 2675 O O . LEU A 1 353 ? 1.058 -13.475 -20.724 1.00 64.62 353 LEU A O 1
ATOM 2679 N N . CYS A 1 354 ? 2.652 -12.173 -19.824 1.00 66.44 354 CYS A N 1
ATOM 2680 C CA . CYS A 1 354 ? 3.441 -13.261 -19.250 1.00 66.44 354 CYS A CA 1
ATOM 2681 C C . CYS A 1 354 ? 2.674 -14.068 -18.197 1.00 66.44 354 CYS A C 1
ATOM 2683 O O . CYS A 1 354 ? 2.674 -15.296 -18.251 1.00 66.44 354 CYS A O 1
ATOM 2685 N N . LYS A 1 355 ? 1.964 -13.399 -17.280 1.00 61.38 355 LYS A N 1
ATOM 2686 C CA . LYS A 1 355 ? 1.109 -14.053 -16.271 1.00 61.38 355 LYS A CA 1
ATOM 2687 C C . LYS A 1 355 ? -0.054 -14.824 -16.897 1.00 61.38 355 LYS A C 1
ATOM 2689 O O . LYS A 1 355 ? -0.488 -15.825 -16.339 1.00 61.38 355 LYS A O 1
ATOM 2694 N N . LEU A 1 356 ? -0.541 -14.380 -18.055 1.00 64.56 356 LEU A N 1
ATOM 2695 C CA . LEU A 1 356 ? -1.575 -15.069 -18.832 1.00 64.56 356 LEU A CA 1
ATOM 2696 C C . LEU A 1 356 ? -1.017 -16.185 -19.734 1.00 64.56 356 LEU A C 1
ATOM 2698 O O . LEU A 1 356 ? -1.780 -16.803 -20.473 1.00 64.56 356 LEU A O 1
ATOM 2702 N N . GLY A 1 357 ? 0.298 -16.429 -19.712 1.00 63.03 357 GLY A N 1
ATOM 2703 C CA . GLY A 1 357 ? 0.972 -17.413 -20.562 1.00 63.03 357 GLY A CA 1
ATOM 2704 C C . GLY A 1 357 ? 1.037 -17.035 -22.047 1.00 63.03 357 GLY A C 1
ATOM 2705 O O . GLY A 1 357 ? 1.461 -17.844 -22.872 1.00 63.03 357 GLY A O 1
ATOM 2706 N N . LYS A 1 358 ? 0.650 -15.804 -22.401 1.00 70.25 358 LYS A N 1
ATOM 2707 C CA . LYS A 1 358 ? 0.639 -15.263 -23.766 1.00 70.25 358 LYS A CA 1
ATOM 2708 C C . LYS A 1 358 ? 1.998 -14.660 -24.121 1.00 70.25 358 LYS A C 1
ATOM 2710 O O . LYS A 1 358 ? 2.141 -13.454 -24.306 1.00 70.25 358 LYS A O 1
ATOM 2715 N N . ILE A 1 359 ? 3.023 -15.505 -24.153 1.00 72.94 359 ILE A N 1
ATOM 2716 C CA . ILE A 1 359 ? 4.404 -15.028 -24.273 1.00 72.94 359 ILE A CA 1
ATOM 2717 C C . ILE A 1 359 ? 4.730 -14.478 -25.665 1.00 72.94 359 ILE A C 1
ATOM 2719 O O . ILE A 1 359 ? 5.459 -13.495 -25.775 1.00 72.94 359 ILE A O 1
ATOM 2723 N N . ASP A 1 360 ? 4.163 -15.065 -26.719 1.00 76.12 360 ASP A N 1
ATOM 2724 C CA . ASP A 1 360 ? 4.372 -14.580 -28.088 1.00 76.12 360 ASP A CA 1
ATOM 2725 C C . ASP A 1 360 ? 3.784 -13.167 -28.257 1.00 76.12 360 ASP A C 1
ATOM 2727 O O . ASP A 1 360 ? 4.470 -12.270 -28.743 1.00 76.12 360 ASP A O 1
ATOM 2731 N N . ASP A 1 361 ? 2.595 -12.917 -27.692 1.00 75.81 361 ASP A N 1
ATOM 2732 C CA . ASP A 1 361 ? 1.997 -11.576 -27.634 1.00 75.81 361 ASP A CA 1
ATOM 2733 C C . ASP A 1 361 ? 2.881 -10.593 -26.839 1.00 75.81 361 ASP A C 1
ATOM 2735 O O . ASP A 1 361 ? 3.018 -9.429 -27.214 1.00 75.81 361 ASP A O 1
ATOM 2739 N N . ALA A 1 362 ? 3.503 -11.044 -25.740 1.00 73.00 362 ALA A N 1
ATOM 2740 C CA . ALA A 1 362 ? 4.412 -10.217 -24.941 1.00 73.00 362 ALA A CA 1
ATOM 2741 C C . ALA A 1 362 ? 5.668 -9.813 -25.734 1.00 73.00 362 ALA A C 1
ATOM 2743 O O . ALA A 1 362 ? 6.129 -8.675 -25.632 1.00 73.00 362 ALA A O 1
ATOM 2744 N N . ARG A 1 363 ? 6.201 -10.723 -26.560 1.00 74.38 363 ARG A N 1
ATOM 2745 C CA . ARG A 1 363 ? 7.325 -10.441 -27.464 1.00 74.38 363 ARG A CA 1
ATOM 2746 C C . ARG A 1 363 ? 6.934 -9.481 -28.579 1.00 74.38 363 ARG A C 1
ATOM 2748 O O . ARG A 1 363 ? 7.706 -8.577 -28.886 1.00 74.38 363 ARG A O 1
ATOM 2755 N N . ASP A 1 364 ? 5.751 -9.651 -29.158 1.00 78.75 364 ASP A N 1
ATOM 2756 C CA . ASP A 1 364 ? 5.241 -8.757 -30.199 1.00 78.75 364 ASP A CA 1
ATOM 2757 C C . ASP A 1 364 ? 5.063 -7.332 -29.670 1.00 78.75 364 ASP A C 1
ATOM 2759 O O . ASP A 1 364 ? 5.449 -6.371 -30.334 1.00 78.75 364 ASP A O 1
ATOM 2763 N N . VAL A 1 365 ? 4.571 -7.199 -28.435 1.00 72.75 365 VAL A N 1
ATOM 2764 C CA . VAL A 1 365 ? 4.481 -5.922 -27.717 1.00 72.75 365 VAL A CA 1
ATOM 2765 C C . VAL A 1 365 ? 5.859 -5.276 -27.550 1.00 72.75 365 VAL A C 1
ATOM 2767 O O . VAL A 1 365 ? 6.022 -4.099 -27.870 1.00 72.75 365 VAL A O 1
ATOM 2770 N N . ILE A 1 366 ? 6.871 -6.033 -27.119 1.00 72.75 366 ILE A N 1
ATOM 2771 C CA . ILE A 1 366 ? 8.244 -5.518 -26.983 1.00 72.75 366 ILE A CA 1
ATOM 2772 C C . ILE A 1 366 ? 8.795 -5.064 -28.332 1.00 72.75 366 ILE A C 1
ATOM 2774 O O . ILE A 1 366 ? 9.279 -3.942 -28.442 1.00 72.75 366 ILE A O 1
ATOM 2778 N N . ASN A 1 367 ? 8.685 -5.902 -29.364 1.00 75.25 367 ASN A N 1
ATOM 2779 C CA . ASN A 1 367 ? 9.182 -5.587 -30.701 1.00 75.25 367 ASN A CA 1
ATOM 2780 C C . ASN A 1 367 ? 8.516 -4.325 -31.261 1.00 75.25 367 ASN A C 1
ATOM 2782 O O . ASN A 1 367 ? 9.195 -3.451 -31.801 1.00 75.25 367 ASN A O 1
ATOM 2786 N N . TYR A 1 368 ? 7.195 -4.210 -31.098 1.00 69.12 368 TYR A N 1
ATOM 2787 C CA . TYR A 1 368 ? 6.429 -3.045 -31.523 1.00 69.12 368 TYR A CA 1
ATOM 2788 C C . TYR A 1 368 ? 6.910 -1.765 -30.831 1.00 69.12 368 TYR A C 1
ATOM 2790 O O . TYR A 1 368 ? 7.133 -0.748 -31.491 1.00 69.12 368 TYR A O 1
ATOM 2798 N N . PHE A 1 369 ? 7.121 -1.804 -29.514 1.00 67.31 369 PHE A N 1
ATOM 2799 C CA . PHE A 1 369 ? 7.548 -0.621 -28.772 1.00 67.31 369 PHE A CA 1
ATOM 2800 C C . PHE A 1 369 ? 9.035 -0.308 -28.942 1.00 67.31 369 PHE A C 1
ATOM 2802 O O . PHE A 1 369 ? 9.408 0.867 -28.931 1.00 67.31 369 PHE A O 1
ATOM 2809 N N . SER A 1 370 ? 9.888 -1.301 -29.198 1.00 70.75 370 SER A N 1
ATOM 2810 C CA . SER A 1 370 ? 11.294 -1.064 -29.540 1.00 70.75 370 SER A CA 1
ATOM 2811 C C . SER A 1 370 ? 11.455 -0.256 -30.827 1.00 70.75 370 SER A C 1
ATOM 2813 O O . SER A 1 370 ? 12.329 0.605 -30.901 1.00 70.75 370 SER A O 1
ATOM 2815 N N . LEU A 1 371 ? 10.548 -0.416 -31.799 1.00 67.62 371 LEU A N 1
ATOM 2816 C CA . LEU A 1 371 ? 10.487 0.442 -32.994 1.00 67.62 371 LEU A CA 1
ATOM 2817 C C . LEU A 1 371 ? 10.086 1.899 -32.683 1.00 67.62 371 LEU A C 1
ATOM 2819 O O . LEU A 1 371 ? 10.258 2.780 -33.524 1.00 67.62 371 LEU A O 1
ATOM 2823 N N . LYS A 1 372 ? 9.550 2.163 -31.487 1.00 61.31 372 LYS A N 1
ATOM 2824 C CA . LYS A 1 372 ? 9.093 3.475 -31.000 1.00 61.31 372 LYS A CA 1
ATOM 2825 C C . LYS A 1 372 ? 10.022 4.075 -29.935 1.00 61.31 372 LYS A C 1
ATOM 2827 O O . LYS A 1 372 ? 9.657 5.066 -29.310 1.00 61.31 372 LYS A O 1
ATOM 2832 N N . GLY A 1 373 ? 11.214 3.505 -29.747 1.00 58.53 373 GLY A N 1
ATOM 2833 C CA . GLY A 1 373 ? 12.228 4.010 -28.816 1.00 58.53 373 GLY A CA 1
ATOM 2834 C C . GLY A 1 373 ? 12.204 3.382 -27.419 1.00 58.53 373 GLY A C 1
ATOM 2835 O O . GLY A 1 373 ? 12.993 3.792 -26.571 1.00 58.53 373 GLY A O 1
ATOM 2836 N N . PHE A 1 374 ? 11.354 2.379 -27.163 1.00 66.56 374 PHE A N 1
ATOM 2837 C CA . PHE A 1 374 ? 11.442 1.580 -25.937 1.00 66.56 374 PHE A CA 1
ATOM 2838 C C . PHE A 1 374 ? 12.729 0.754 -25.940 1.00 66.56 374 PHE A C 1
ATOM 2840 O O . PHE A 1 374 ? 12.976 -0.038 -26.853 1.00 66.56 374 PHE A O 1
ATOM 2847 N N . THR A 1 375 ? 13.527 0.910 -24.890 1.00 72.25 375 THR A N 1
ATOM 2848 C CA . THR A 1 375 ? 14.719 0.090 -24.676 1.00 72.25 375 THR A CA 1
ATOM 2849 C C . THR A 1 375 ? 14.413 -0.885 -23.544 1.00 72.25 375 THR A C 1
ATOM 2851 O O . THR A 1 375 ? 14.307 -0.433 -22.403 1.00 72.25 375 THR A O 1
ATOM 2854 N N . PRO A 1 376 ? 14.236 -2.189 -23.842 1.00 74.00 376 PRO A N 1
ATOM 2855 C CA . PRO A 1 376 ? 14.072 -3.213 -22.820 1.00 74.00 376 PRO A CA 1
ATOM 2856 C C . PRO A 1 376 ? 15.205 -3.136 -21.797 1.00 74.00 376 PRO A C 1
ATOM 2858 O O . PRO A 1 376 ? 16.380 -3.182 -22.163 1.00 74.00 376 PRO A O 1
ATOM 2861 N N . ASP A 1 377 ? 14.835 -3.009 -20.532 1.00 73.62 377 ASP A N 1
ATOM 2862 C CA . ASP A 1 377 ? 15.745 -2.932 -19.393 1.00 73.62 377 ASP A CA 1
ATOM 2863 C C . ASP A 1 377 ? 15.856 -4.283 -18.669 1.00 73.62 377 ASP A C 1
ATOM 2865 O O . ASP A 1 377 ? 15.222 -5.276 -19.040 1.00 73.62 377 ASP A O 1
ATOM 2869 N N . GLU A 1 378 ? 16.680 -4.326 -17.620 1.00 77.00 378 GLU A N 1
ATOM 2870 C CA . GLU A 1 378 ? 16.865 -5.510 -16.773 1.00 77.00 378 GLU A CA 1
ATOM 2871 C C . GLU A 1 378 ? 15.521 -6.095 -16.305 1.00 77.00 378 GLU A C 1
ATOM 2873 O O . GLU A 1 378 ? 15.299 -7.308 -16.359 1.00 77.00 378 GLU A O 1
ATOM 2878 N N . PHE A 1 379 ? 14.588 -5.219 -15.925 1.00 72.81 379 PHE A N 1
ATOM 2879 C CA . PHE A 1 379 ? 13.260 -5.593 -15.457 1.00 72.81 379 PHE A CA 1
ATOM 2880 C C . PHE A 1 379 ? 12.422 -6.257 -16.554 1.00 72.81 379 PHE A C 1
ATOM 2882 O O . PHE A 1 379 ? 11.740 -7.256 -16.299 1.00 72.81 379 PHE A O 1
ATOM 2889 N N . THR A 1 380 ? 12.494 -5.739 -17.782 1.00 73.75 380 THR A N 1
ATOM 2890 C CA . THR A 1 380 ? 11.804 -6.306 -18.947 1.00 73.75 380 THR A CA 1
ATOM 2891 C C . THR A 1 380 ? 12.230 -7.760 -19.160 1.00 73.75 380 THR A C 1
ATOM 2893 O O . THR A 1 380 ? 11.388 -8.656 -19.261 1.00 73.75 380 THR A O 1
ATOM 2896 N N . TYR A 1 381 ? 13.541 -8.021 -19.161 1.00 79.62 381 TYR A N 1
ATOM 2897 C CA . TYR A 1 381 ? 14.077 -9.371 -19.344 1.00 79.62 381 TYR A CA 1
ATOM 2898 C C . TYR A 1 381 ? 13.791 -10.280 -18.151 1.00 79.62 381 TYR A C 1
ATOM 2900 O O . TYR A 1 381 ? 13.389 -11.426 -18.356 1.00 79.62 381 TYR A O 1
ATOM 2908 N N . CYS A 1 382 ? 13.913 -9.781 -16.919 1.00 78.81 382 CYS A N 1
ATOM 2909 C CA . CYS A 1 382 ? 13.558 -10.540 -15.720 1.00 78.81 382 CYS A CA 1
ATOM 2910 C C . CYS A 1 382 ? 12.092 -10.997 -15.759 1.00 78.81 382 CYS A C 1
ATOM 2912 O O . CYS A 1 382 ? 11.790 -12.176 -15.560 1.00 78.81 382 CYS A O 1
ATOM 2914 N N . THR A 1 383 ? 11.188 -10.090 -16.132 1.00 76.25 383 THR A N 1
ATOM 2915 C CA . THR A 1 383 ? 9.757 -10.373 -16.286 1.00 76.25 383 THR A CA 1
ATOM 2916 C C . THR A 1 383 ? 9.495 -11.443 -17.342 1.00 76.25 383 THR A C 1
ATOM 2918 O O . THR A 1 383 ? 8.701 -12.354 -17.105 1.00 76.25 383 THR A O 1
ATOM 2921 N N . LEU A 1 384 ? 10.171 -11.374 -18.493 1.00 78.25 384 LEU A N 1
ATOM 2922 C CA . LEU A 1 384 ? 10.028 -12.372 -19.554 1.00 78.25 384 LEU A CA 1
ATOM 2923 C C . LEU A 1 384 ? 10.573 -13.736 -19.130 1.00 78.25 384 LEU A C 1
ATOM 2925 O O . LEU A 1 384 ? 9.908 -14.744 -19.346 1.00 78.25 384 LEU A O 1
ATOM 2929 N N . VAL A 1 385 ? 11.751 -13.785 -18.502 1.00 79.50 385 VAL A N 1
ATOM 2930 C CA . VAL A 1 385 ? 12.348 -15.039 -18.014 1.00 79.50 385 VAL A CA 1
ATOM 2931 C C . VAL A 1 385 ? 11.447 -15.680 -16.957 1.00 79.50 385 VAL A C 1
ATOM 2933 O O . VAL A 1 385 ? 11.183 -16.883 -17.014 1.00 79.50 385 VAL A O 1
ATOM 2936 N N . HIS A 1 386 ? 10.899 -14.883 -16.040 1.00 73.00 386 HIS A N 1
ATOM 2937 C CA . HIS A 1 386 ? 9.934 -15.361 -15.057 1.00 73.00 386 HIS A CA 1
ATOM 2938 C C . HIS A 1 386 ? 8.617 -15.810 -15.717 1.00 73.00 386 HIS A C 1
ATOM 2940 O O . HIS A 1 386 ? 8.090 -16.870 -15.387 1.00 73.00 386 HIS A O 1
ATOM 2946 N N . GLY A 1 387 ? 8.119 -15.080 -16.717 1.00 70.50 387 GLY A N 1
ATOM 2947 C CA . GLY A 1 387 ? 6.971 -15.475 -17.539 1.00 70.50 387 GLY A CA 1
ATOM 2948 C C . GLY A 1 387 ? 7.160 -16.829 -18.220 1.00 70.50 387 GLY A C 1
ATOM 2949 O O . GLY A 1 387 ? 6.307 -17.709 -18.111 1.00 70.50 387 GLY A O 1
ATOM 2950 N N . MET A 1 388 ? 8.319 -17.034 -18.850 1.00 73.94 388 MET A N 1
ATOM 2951 C CA . MET A 1 388 ? 8.716 -18.318 -19.435 1.00 73.94 388 MET A CA 1
ATOM 2952 C C . MET A 1 388 ? 8.777 -19.429 -18.385 1.00 73.94 388 MET A C 1
ATOM 2954 O O . MET A 1 388 ? 8.470 -20.581 -18.705 1.00 73.94 388 MET A O 1
ATOM 2958 N N . SER A 1 389 ? 9.136 -19.091 -17.137 1.00 70.06 389 SER A N 1
ATOM 2959 C CA . SER A 1 389 ? 9.157 -20.051 -16.032 1.00 70.06 389 SER A CA 1
ATOM 2960 C C . SER A 1 389 ? 7.782 -20.614 -15.685 1.00 70.06 389 SER A C 1
ATOM 2962 O O . SER A 1 389 ? 7.659 -21.813 -15.436 1.00 70.06 389 SER A O 1
ATOM 2964 N N . LEU A 1 390 ? 6.737 -19.790 -15.793 1.00 67.25 390 LEU A N 1
ATOM 2965 C CA . LEU A 1 390 ? 5.355 -20.186 -15.513 1.00 67.25 390 LEU A CA 1
ATOM 2966 C C . LEU A 1 390 ? 4.763 -21.104 -16.593 1.00 67.25 390 LEU A C 1
ATOM 2968 O O . LEU A 1 390 ? 3.909 -21.934 -16.290 1.00 67.25 390 LEU A O 1
ATOM 2972 N N . VAL A 1 391 ? 5.231 -20.990 -17.840 1.00 68.88 391 VAL A N 1
ATOM 2973 C CA . VAL A 1 391 ? 4.780 -21.820 -18.976 1.00 68.88 391 VAL A CA 1
ATOM 2974 C C . VAL A 1 391 ? 5.745 -22.961 -19.329 1.00 68.88 391 VAL A C 1
ATOM 2976 O O . VAL A 1 391 ? 5.577 -23.620 -20.353 1.00 68.88 391 VAL A O 1
ATOM 2979 N N . VAL A 1 392 ? 6.761 -23.209 -18.492 1.00 71.50 392 VAL A N 1
ATOM 2980 C CA . VAL A 1 392 ? 7.747 -24.303 -18.629 1.00 71.50 392 VAL A CA 1
ATOM 2981 C C . VAL A 1 392 ? 8.519 -24.277 -19.967 1.00 71.50 392 VAL A C 1
ATOM 2983 O O . VAL A 1 392 ? 9.020 -25.291 -20.456 1.00 71.50 392 VAL A O 1
ATOM 2986 N N . LYS A 1 393 ? 8.688 -23.096 -20.575 1.00 70.88 393 LYS A N 1
ATOM 2987 C CA . LYS A 1 393 ? 9.442 -22.915 -21.829 1.00 70.88 393 LYS A CA 1
ATOM 2988 C C . LYS A 1 393 ? 10.939 -22.722 -21.558 1.00 70.88 393 LYS A C 1
ATOM 2990 O O . LYS A 1 393 ? 11.495 -21.639 -21.723 1.00 70.88 393 LYS A O 1
ATOM 2995 N N . VAL A 1 394 ? 11.608 -23.805 -21.152 1.00 71.75 394 VAL A N 1
ATOM 2996 C CA . VAL A 1 394 ? 13.010 -23.794 -20.683 1.00 71.75 394 VAL A CA 1
ATOM 2997 C C . VAL A 1 394 ? 13.966 -23.130 -21.682 1.00 71.75 394 VAL A C 1
ATOM 2999 O O . VAL A 1 394 ? 14.680 -22.204 -21.317 1.00 71.75 394 VAL A O 1
ATOM 3002 N N . ASN A 1 395 ? 13.989 -23.569 -22.945 1.00 74.69 395 ASN A N 1
ATOM 3003 C CA . ASN A 1 395 ? 14.958 -23.065 -23.929 1.00 74.69 395 ASN A CA 1
ATOM 3004 C C . ASN A 1 395 ? 14.775 -21.571 -24.233 1.00 74.69 395 ASN A C 1
ATOM 3006 O O . ASN A 1 395 ? 15.760 -20.855 -24.382 1.00 74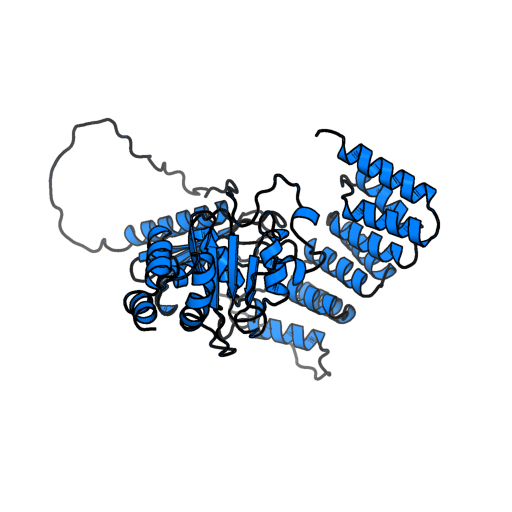.69 395 ASN A O 1
ATOM 3010 N N . GLU A 1 396 ? 13.532 -21.096 -24.285 1.00 73.56 396 GLU A N 1
ATOM 3011 C CA . GLU A 1 396 ? 13.241 -19.688 -24.563 1.00 73.56 396 GLU A CA 1
ATOM 3012 C C . GLU A 1 396 ? 13.659 -18.781 -23.396 1.00 73.56 396 GLU A C 1
ATOM 3014 O O . GLU A 1 396 ? 14.203 -17.706 -23.633 1.00 73.56 396 GLU A O 1
ATOM 3019 N N . ALA A 1 397 ? 13.509 -19.239 -22.148 1.00 78.25 397 ALA A N 1
ATOM 3020 C CA . ALA A 1 397 ? 14.008 -18.520 -20.975 1.00 78.25 397 ALA A CA 1
ATOM 3021 C C . ALA A 1 397 ? 15.537 -18.344 -21.000 1.00 78.25 397 ALA A C 1
ATOM 3023 O O . ALA A 1 397 ? 16.048 -17.276 -20.674 1.00 78.25 397 ALA A O 1
ATOM 3024 N N . PHE A 1 398 ? 16.275 -19.374 -21.428 1.00 78.81 398 PHE A N 1
ATOM 3025 C CA . PHE A 1 398 ? 17.730 -19.281 -21.583 1.00 78.81 398 PHE A CA 1
ATOM 3026 C C . PHE A 1 398 ? 18.143 -18.357 -22.726 1.00 78.81 398 PHE A C 1
ATOM 3028 O O . PHE A 1 398 ? 19.086 -17.594 -22.558 1.00 78.81 398 PHE A O 1
ATOM 3035 N N . ASN A 1 399 ? 17.422 -18.374 -23.847 1.00 81.50 399 ASN A N 1
ATOM 3036 C CA . ASN A 1 399 ? 17.694 -17.451 -24.948 1.00 81.50 399 ASN A CA 1
ATOM 3037 C C . ASN A 1 399 ? 17.518 -15.989 -24.509 1.00 81.50 399 ASN A C 1
ATOM 3039 O O . ASN A 1 399 ? 18.321 -15.146 -24.889 1.00 81.50 399 ASN A O 1
ATOM 3043 N N . LEU A 1 400 ? 16.507 -15.698 -23.683 1.00 81.19 400 LEU A N 1
ATOM 3044 C CA . LEU A 1 400 ? 16.291 -14.360 -23.119 1.00 81.19 400 LEU A CA 1
ATOM 3045 C C . LEU A 1 400 ? 17.403 -13.948 -22.150 1.00 81.19 400 LEU A C 1
ATOM 3047 O O . LEU A 1 400 ? 17.845 -12.805 -22.179 1.00 81.19 400 LEU A O 1
ATOM 3051 N N . HIS A 1 401 ? 17.879 -14.873 -21.317 1.00 83.06 401 HIS A N 1
ATOM 3052 C CA . HIS A 1 401 ? 19.044 -14.642 -20.464 1.00 83.06 401 HIS A CA 1
ATOM 3053 C C . HIS A 1 401 ? 20.310 -14.354 -21.286 1.00 83.06 401 HIS A C 1
ATOM 3055 O O . HIS A 1 401 ? 21.068 -13.443 -20.964 1.00 83.06 401 HIS A O 1
ATOM 3061 N N . ASP A 1 402 ? 20.544 -15.108 -22.357 1.00 81.06 402 ASP A N 1
ATOM 3062 C CA . ASP A 1 402 ? 21.717 -14.911 -23.207 1.00 81.06 402 ASP A CA 1
ATOM 3063 C C . ASP A 1 402 ? 21.618 -13.592 -23.992 1.00 81.06 402 ASP A C 1
ATOM 3065 O O . ASP A 1 402 ? 22.605 -12.871 -24.115 1.00 81.06 402 ASP A O 1
ATOM 3069 N N . GLU A 1 403 ? 20.419 -13.220 -24.450 1.00 80.56 403 GLU A N 1
ATOM 3070 C CA . GLU A 1 403 ? 20.152 -11.916 -25.066 1.00 80.56 403 GLU A CA 1
ATOM 3071 C C . GLU A 1 403 ? 20.407 -10.759 -24.091 1.00 80.56 403 GLU A C 1
ATOM 3073 O O . GLU A 1 403 ? 21.025 -9.764 -24.468 1.00 80.56 403 GLU A O 1
ATOM 3078 N N . MET A 1 404 ? 19.985 -10.906 -22.834 1.00 84.75 404 MET A N 1
ATOM 3079 C CA . MET A 1 404 ? 20.233 -9.936 -21.768 1.00 84.75 404 MET A CA 1
ATOM 3080 C C . MET A 1 404 ? 21.740 -9.690 -21.579 1.00 84.75 404 MET A C 1
ATOM 3082 O O . MET A 1 404 ? 22.174 -8.541 -21.546 1.00 84.75 404 MET A O 1
ATOM 3086 N N . LEU A 1 405 ? 22.548 -10.756 -21.567 1.00 80.44 405 LEU A N 1
ATOM 3087 C CA . LEU A 1 405 ? 24.009 -10.654 -21.488 1.00 80.44 405 LEU A CA 1
ATOM 3088 C C . LEU A 1 405 ? 24.636 -9.988 -22.719 1.00 80.44 405 LEU A C 1
ATOM 3090 O O . LEU A 1 405 ? 25.590 -9.232 -22.574 1.00 80.44 405 LEU A O 1
ATOM 3094 N N . ILE A 1 406 ? 24.120 -10.259 -23.923 1.00 84.12 406 ILE A N 1
ATOM 3095 C CA . ILE A 1 406 ? 24.594 -9.623 -25.168 1.00 84.12 406 ILE A CA 1
ATOM 3096 C C . ILE A 1 406 ? 24.323 -8.112 -25.159 1.00 84.12 406 ILE A C 1
ATOM 3098 O O . ILE A 1 406 ? 25.052 -7.356 -25.795 1.00 84.12 406 ILE A O 1
ATOM 3102 N N . LYS A 1 407 ? 23.283 -7.672 -24.444 1.00 78.38 407 LYS A N 1
ATOM 3103 C CA . LYS A 1 407 ? 22.905 -6.261 -24.292 1.00 78.38 407 LYS A CA 1
ATOM 3104 C C . LYS A 1 407 ? 23.569 -5.569 -23.098 1.00 78.38 407 LYS A C 1
ATOM 3106 O O . LYS A 1 407 ? 23.115 -4.499 -22.707 1.00 78.38 407 LYS A O 1
ATOM 3111 N N . ASP A 1 408 ? 24.599 -6.182 -22.514 1.00 82.31 408 ASP A N 1
ATOM 3112 C CA . ASP A 1 408 ? 25.310 -5.688 -21.328 1.00 82.31 408 ASP A CA 1
ATOM 3113 C C . ASP A 1 408 ? 24.399 -5.449 -20.103 1.00 82.31 408 ASP A C 1
ATOM 3115 O O . ASP A 1 408 ? 24.740 -4.698 -19.190 1.00 82.31 408 ASP A O 1
ATOM 3119 N N . LEU A 1 409 ? 23.241 -6.118 -20.048 1.00 80.62 409 LEU A N 1
ATOM 3120 C CA . LEU A 1 409 ? 22.358 -6.110 -18.885 1.00 80.62 409 LEU A CA 1
ATOM 3121 C C . LEU A 1 409 ? 22.790 -7.216 -17.917 1.00 80.62 409 LEU A C 1
ATOM 3123 O O . LEU A 1 409 ? 23.009 -8.361 -18.321 1.00 80.62 409 LEU A O 1
ATOM 3127 N N . VAL A 1 410 ? 22.900 -6.890 -16.628 1.00 80.12 410 VAL A N 1
ATOM 3128 C CA . VAL A 1 410 ? 23.398 -7.812 -15.597 1.00 80.12 410 VAL A CA 1
ATOM 3129 C C . VAL A 1 410 ? 22.236 -8.631 -15.023 1.00 80.12 410 VAL A C 1
ATOM 3131 O O . VAL A 1 410 ? 21.361 -8.057 -14.383 1.00 80.12 410 VAL A O 1
ATOM 3134 N N . PRO A 1 411 ? 22.179 -9.964 -15.222 1.00 76.75 411 PRO A N 1
ATOM 3135 C CA . PRO A 1 411 ? 21.104 -10.775 -14.664 1.00 76.75 411 PRO A CA 1
ATOM 3136 C C . PRO A 1 411 ? 21.219 -10.854 -13.144 1.00 76.75 411 PRO A C 1
ATOM 3138 O O . PRO A 1 411 ? 22.227 -11.333 -12.622 1.00 76.75 411 PRO A O 1
ATOM 3141 N N . ASN A 1 412 ? 20.176 -10.425 -12.438 1.00 78.12 412 ASN A N 1
ATOM 3142 C CA . ASN A 1 412 ? 20.097 -10.540 -10.986 1.00 78.12 412 ASN A CA 1
ATOM 3143 C C . ASN A 1 412 ? 19.752 -11.972 -10.525 1.00 78.12 412 ASN A C 1
ATOM 3145 O O . ASN A 1 412 ? 19.443 -12.868 -11.320 1.00 78.12 412 ASN A O 1
ATOM 3149 N N . ILE A 1 413 ? 19.784 -12.197 -9.208 1.00 77.44 413 ILE A N 1
ATOM 3150 C CA . ILE A 1 413 ? 19.512 -13.512 -8.610 1.00 77.44 413 ILE A CA 1
ATOM 3151 C C . ILE A 1 413 ? 18.111 -14.051 -8.956 1.00 77.44 413 ILE A C 1
ATOM 3153 O O . ILE A 1 413 ? 17.943 -15.265 -9.088 1.00 77.44 413 ILE A O 1
ATOM 3157 N N . ALA A 1 414 ? 17.120 -13.181 -9.187 1.00 75.12 414 ALA A N 1
ATOM 3158 C CA . ALA A 1 414 ? 15.763 -13.588 -9.551 1.00 75.12 414 ALA A CA 1
ATOM 3159 C C . ALA A 1 414 ? 15.712 -14.243 -10.942 1.00 75.12 414 ALA A C 1
ATOM 3161 O O . ALA A 1 414 ? 15.042 -15.266 -11.110 1.00 75.12 414 ALA A O 1
ATOM 3162 N N . VAL A 1 415 ? 16.488 -13.739 -11.910 1.00 76.69 415 VAL A N 1
ATOM 3163 C CA . VAL A 1 415 ? 16.638 -14.361 -13.240 1.00 76.69 415 VAL A CA 1
ATOM 3164 C C . VAL A 1 415 ? 17.202 -15.776 -13.107 1.00 76.69 415 VAL A C 1
ATOM 3166 O O . VAL A 1 415 ? 16.657 -16.730 -13.668 1.00 76.69 415 VAL A O 1
ATOM 3169 N N . TYR A 1 416 ? 18.260 -15.946 -12.312 1.00 78.31 416 TYR A N 1
ATOM 3170 C CA . TYR A 1 416 ? 18.864 -17.259 -12.079 1.00 78.31 416 TYR A CA 1
ATOM 3171 C C . TYR A 1 416 ? 17.9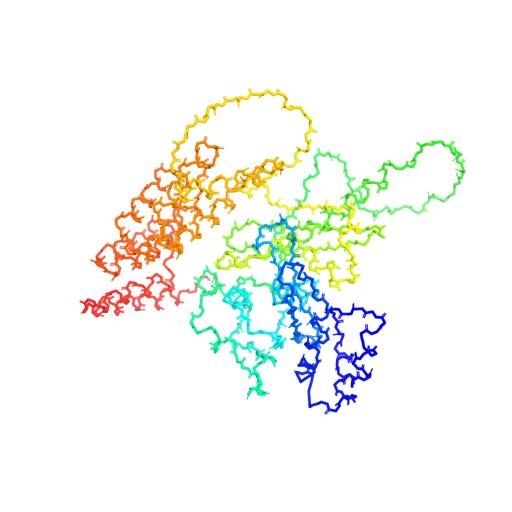37 -18.210 -11.313 1.00 78.31 416 TYR A C 1
ATOM 3173 O O . TYR A 1 416 ? 17.892 -19.400 -11.632 1.00 78.31 416 TYR A O 1
ATOM 3181 N N . ASN A 1 417 ? 17.161 -17.708 -10.352 1.00 76.19 417 ASN A N 1
ATOM 3182 C CA . ASN A 1 417 ? 16.163 -18.496 -9.629 1.00 76.19 417 ASN A CA 1
ATOM 3183 C C . ASN A 1 417 ? 15.044 -18.983 -10.562 1.00 76.19 417 ASN A C 1
ATOM 3185 O O . ASN A 1 417 ? 14.715 -20.171 -10.540 1.00 76.19 417 ASN A O 1
ATOM 3189 N N . ALA A 1 418 ? 14.529 -18.121 -11.443 1.00 75.44 418 ALA A N 1
ATOM 3190 C CA . ALA A 1 418 ? 13.536 -18.498 -12.448 1.00 75.44 418 ALA A CA 1
ATOM 3191 C C . ALA A 1 418 ? 14.073 -19.575 -13.413 1.00 75.44 418 ALA A C 1
ATOM 3193 O O . ALA A 1 418 ? 13.400 -20.575 -13.684 1.00 75.44 418 ALA A O 1
ATOM 3194 N N . LEU A 1 419 ? 15.322 -19.434 -13.876 1.00 75.94 419 LEU A N 1
ATOM 3195 C CA . LEU A 1 419 ? 15.986 -20.434 -14.722 1.00 75.94 419 LEU A CA 1
ATOM 3196 C C . LEU A 1 419 ? 16.235 -21.763 -13.990 1.00 75.94 419 LEU A C 1
ATOM 3198 O O . LEU A 1 419 ? 16.062 -22.836 -14.576 1.00 75.94 419 LEU A O 1
ATOM 3202 N N . ASN A 1 420 ? 16.616 -21.717 -12.712 1.00 74.00 420 ASN A N 1
ATOM 3203 C CA . ASN A 1 420 ? 16.787 -22.909 -11.881 1.00 74.00 420 ASN A CA 1
ATOM 3204 C C . ASN A 1 420 ? 15.450 -23.630 -11.651 1.00 74.00 420 ASN A C 1
ATOM 3206 O O . ASN A 1 420 ? 15.392 -24.856 -11.775 1.00 74.00 420 ASN A O 1
ATOM 3210 N N . GLY A 1 421 ? 14.371 -22.883 -11.397 1.00 72.31 421 GLY A N 1
ATOM 3211 C CA . GLY A 1 421 ? 13.013 -23.416 -11.261 1.00 72.31 421 GLY A CA 1
ATOM 3212 C C . GLY A 1 421 ? 12.527 -24.126 -12.528 1.00 72.31 421 GLY A C 1
ATOM 3213 O O . GLY A 1 421 ? 11.959 -25.214 -12.451 1.00 72.31 421 GLY A O 1
ATOM 3214 N N . LEU A 1 422 ? 12.846 -23.580 -13.702 1.00 70.12 422 LEU A N 1
ATOM 3215 C CA . LEU A 1 422 ? 12.596 -24.215 -15.000 1.00 70.12 422 LEU A CA 1
ATOM 3216 C C . LEU A 1 422 ? 13.391 -25.504 -15.203 1.00 70.12 422 LEU A C 1
ATOM 3218 O O . LEU A 1 422 ? 12.857 -26.521 -15.643 1.00 70.12 422 LEU A O 1
ATOM 3222 N N . CYS A 1 423 ? 14.681 -25.479 -14.872 1.00 69.31 423 CYS A N 1
ATOM 3223 C CA . CYS A 1 423 ? 15.556 -26.639 -15.003 1.00 69.31 423 CYS A CA 1
ATOM 3224 C C . CYS A 1 423 ? 15.128 -27.791 -14.082 1.00 69.31 423 CYS A C 1
ATOM 3226 O O . CYS A 1 423 ? 15.287 -28.955 -14.428 1.00 69.31 423 CYS A O 1
ATOM 3228 N N . LYS A 1 424 ? 14.510 -27.505 -12.941 1.00 64.25 424 LYS A N 1
ATOM 3229 C CA . LYS A 1 424 ? 13.933 -28.515 -12.046 1.00 64.25 424 LYS A CA 1
ATOM 3230 C C . LYS A 1 424 ? 12.754 -29.287 -12.661 1.00 64.25 424 LYS A C 1
ATOM 3232 O O . LYS A 1 424 ? 12.485 -30.406 -12.233 1.00 64.25 424 LYS A O 1
ATOM 3237 N N . ALA A 1 425 ? 12.092 -28.736 -13.681 1.00 62.72 425 ALA A N 1
ATOM 3238 C CA . ALA A 1 425 ? 11.010 -29.400 -14.409 1.00 62.72 425 ALA A CA 1
ATOM 3239 C C . ALA A 1 425 ? 11.495 -30.357 -15.524 1.00 62.72 425 ALA A C 1
ATOM 3241 O O . ALA A 1 425 ? 10.664 -31.010 -16.151 1.00 62.72 425 ALA A O 1
ATOM 3242 N N . GLY A 1 426 ? 12.812 -30.483 -15.776 1.00 62.03 426 GLY A N 1
ATOM 3243 C CA . GLY A 1 426 ? 13.304 -31.418 -16.807 1.00 62.03 426 GLY A CA 1
ATOM 3244 C C . GLY A 1 426 ? 14.819 -31.544 -17.048 1.00 62.03 426 GLY A C 1
ATOM 3245 O O . GLY A 1 426 ? 15.218 -32.334 -17.898 1.00 62.03 426 GLY A O 1
ATOM 3246 N N . ASN A 1 427 ? 15.688 -30.797 -16.357 1.00 70.19 427 ASN A N 1
ATOM 3247 C CA . ASN A 1 427 ? 17.153 -30.861 -16.490 1.00 70.19 427 ASN A CA 1
ATOM 3248 C C . ASN A 1 427 ? 17.908 -30.296 -15.257 1.00 70.19 427 ASN A C 1
ATOM 3250 O O . ASN A 1 427 ? 18.446 -29.186 -15.272 1.00 70.19 427 ASN A O 1
ATOM 3254 N N . ILE A 1 428 ? 17.988 -31.086 -14.185 1.00 76.44 428 ILE A N 1
ATOM 3255 C CA . ILE A 1 428 ? 18.687 -30.740 -12.930 1.00 76.44 428 ILE A CA 1
ATOM 3256 C C . ILE A 1 428 ? 20.189 -30.444 -13.096 1.00 76.44 428 ILE A C 1
ATOM 3258 O O . ILE A 1 428 ? 20.750 -29.636 -12.359 1.00 76.44 428 ILE A O 1
ATOM 3262 N N . GLU A 1 429 ? 20.851 -31.029 -14.096 1.00 75.75 429 GLU A N 1
ATOM 3263 C CA . GLU A 1 429 ? 22.272 -30.780 -14.365 1.00 75.75 429 GLU A CA 1
ATOM 3264 C C . GLU A 1 429 ? 22.513 -29.330 -14.789 1.00 75.75 429 GLU A C 1
ATOM 3266 O O . GLU A 1 429 ? 23.495 -28.702 -14.388 1.00 75.75 429 GLU A O 1
ATOM 3271 N N . ARG A 1 430 ? 21.593 -28.771 -15.583 1.00 75.62 430 ARG A N 1
ATOM 3272 C CA . ARG A 1 430 ? 21.647 -27.369 -15.998 1.00 75.62 430 ARG A CA 1
ATOM 3273 C C . ARG A 1 430 ? 21.398 -26.426 -14.817 1.00 75.62 430 ARG A C 1
ATOM 3275 O O . ARG A 1 430 ? 22.137 -25.450 -14.703 1.00 75.62 430 ARG A O 1
ATOM 3282 N N . ALA A 1 431 ? 20.468 -26.763 -13.915 1.00 76.00 431 ALA A N 1
ATOM 3283 C CA . ALA A 1 431 ? 20.250 -26.016 -12.668 1.00 76.00 431 ALA A CA 1
ATOM 3284 C C . ALA A 1 431 ? 21.511 -26.003 -11.792 1.00 76.00 431 ALA A C 1
ATOM 3286 O O . ALA A 1 431 ? 21.968 -24.951 -11.358 1.00 76.00 431 ALA A O 1
ATOM 3287 N N . SER A 1 432 ? 22.139 -27.165 -11.588 1.00 77.75 432 SER A N 1
ATOM 3288 C CA . SER A 1 432 ? 23.346 -27.250 -10.760 1.00 77.75 432 SER A CA 1
ATOM 3289 C C . SER A 1 432 ? 24.523 -26.474 -11.356 1.00 77.75 432 SER A C 1
ATOM 3291 O O . SER A 1 432 ? 25.310 -25.889 -10.613 1.00 77.75 432 SER A O 1
ATOM 3293 N N . ARG A 1 433 ? 24.657 -26.436 -12.690 1.00 81.62 433 ARG A N 1
ATOM 3294 C CA . ARG A 1 433 ? 25.681 -25.612 -13.353 1.00 81.62 433 ARG A CA 1
ATOM 3295 C C . ARG A 1 433 ? 25.428 -24.118 -13.178 1.00 81.62 433 ARG A C 1
ATOM 3297 O O . ARG A 1 433 ? 26.391 -23.382 -12.994 1.00 81.62 433 ARG A O 1
ATOM 3304 N N . LEU A 1 434 ? 24.173 -23.674 -13.261 1.00 79.62 434 LEU A N 1
ATOM 3305 C CA . LEU A 1 434 ? 23.812 -22.278 -13.001 1.00 79.62 434 LEU A CA 1
ATOM 3306 C C . LEU A 1 434 ? 24.099 -21.902 -11.548 1.00 79.62 434 LEU A C 1
ATOM 3308 O O . LEU A 1 434 ? 24.780 -20.912 -11.307 1.00 79.62 434 LEU A O 1
ATOM 3312 N N . PHE A 1 435 ? 23.677 -22.743 -10.603 1.00 80.00 435 PHE A N 1
ATOM 3313 C CA . PHE A 1 435 ? 23.945 -22.580 -9.176 1.00 80.00 435 PHE A CA 1
ATOM 3314 C C . PHE A 1 435 ? 25.442 -22.394 -8.878 1.00 80.00 435 PHE A C 1
ATOM 3316 O O . PHE A 1 435 ? 25.842 -21.424 -8.240 1.00 80.00 435 PHE A O 1
ATOM 3323 N N . ASN A 1 436 ? 26.296 -23.266 -9.422 1.00 80.81 436 ASN A N 1
ATOM 3324 C CA . ASN A 1 436 ? 27.744 -23.187 -9.206 1.00 80.81 436 ASN A CA 1
ATOM 3325 C C . ASN A 1 436 ? 28.394 -21.945 -9.839 1.00 80.81 436 ASN A C 1
ATOM 3327 O O . ASN A 1 436 ? 29.479 -21.544 -9.423 1.00 80.81 436 ASN A O 1
ATOM 3331 N N . LYS A 1 437 ? 27.751 -21.325 -10.835 1.00 79.56 437 LYS A N 1
ATOM 3332 C CA . LYS A 1 437 ? 28.258 -20.116 -11.495 1.00 79.56 437 LYS A CA 1
ATOM 3333 C C . LYS A 1 437 ? 27.895 -18.822 -10.765 1.00 79.56 437 LYS A C 1
ATOM 3335 O O . LYS A 1 437 ? 28.529 -17.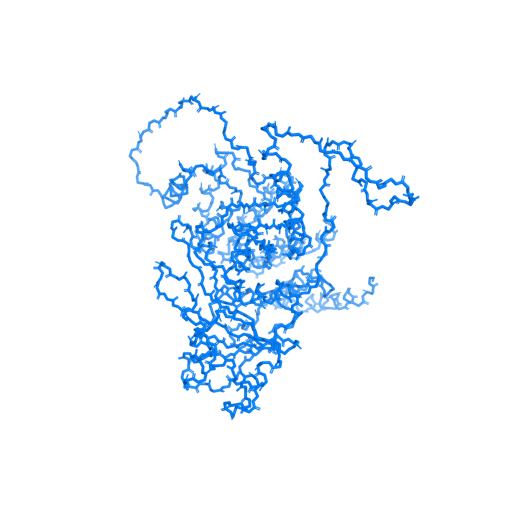814 -11.065 1.00 79.56 437 LYS A O 1
ATOM 3340 N N . LEU A 1 438 ? 26.956 -18.834 -9.814 1.00 76.44 438 LEU A N 1
ATOM 3341 C CA . LEU A 1 438 ? 26.490 -17.620 -9.124 1.00 76.44 438 LEU A CA 1
ATOM 3342 C C . LEU A 1 438 ? 27.640 -16.836 -8.477 1.00 76.44 438 LEU A C 1
ATOM 3344 O O . LEU A 1 438 ? 27.836 -15.665 -8.792 1.00 76.44 438 LEU A O 1
ATOM 3348 N N . HIS A 1 439 ? 28.496 -17.516 -7.714 1.00 75.19 439 HIS A N 1
ATOM 3349 C CA . HIS A 1 439 ? 29.659 -16.896 -7.071 1.00 75.19 439 HIS A CA 1
ATOM 3350 C C . HIS A 1 439 ? 30.628 -16.271 -8.086 1.00 75.19 439 HIS A C 1
ATOM 3352 O O . HIS A 1 439 ? 31.095 -15.152 -7.902 1.00 75.19 439 HIS A O 1
ATOM 3358 N N . SER A 1 440 ? 30.880 -16.952 -9.213 1.00 75.25 440 SER A N 1
ATOM 3359 C CA . SER A 1 440 ? 31.730 -16.422 -10.295 1.00 75.25 440 SER A CA 1
ATOM 3360 C C . SER A 1 440 ? 31.125 -15.211 -11.019 1.00 75.25 440 SER A C 1
ATOM 3362 O O . SER A 1 440 ? 31.817 -14.536 -11.777 1.00 75.25 440 SER A O 1
ATOM 3364 N N . LYS A 1 441 ? 29.832 -14.951 -10.803 1.00 72.00 441 LYS A N 1
ATOM 3365 C CA . LYS A 1 441 ? 29.088 -13.795 -11.309 1.00 72.00 441 LYS A CA 1
ATOM 3366 C C . LYS A 1 441 ? 28.899 -12.704 -10.248 1.00 72.00 441 LYS A C 1
ATOM 3368 O O . LYS A 1 441 ? 28.205 -11.737 -10.526 1.00 72.00 441 LYS A O 1
ATOM 3373 N N . GLY A 1 442 ? 29.516 -12.846 -9.071 1.00 75.69 442 GLY A N 1
ATOM 3374 C CA . GLY A 1 442 ? 29.373 -11.899 -7.961 1.00 75.69 442 GLY A CA 1
ATOM 3375 C C . GLY A 1 442 ? 28.020 -11.980 -7.249 1.00 75.69 442 GLY A C 1
ATOM 3376 O O . GLY A 1 442 ? 27.654 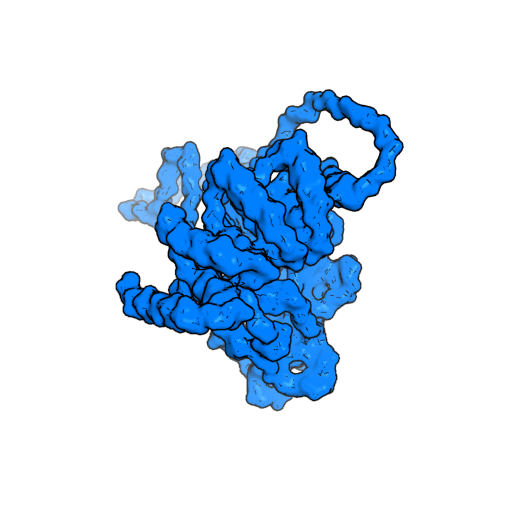-11.047 -6.548 1.00 75.69 442 GLY A O 1
ATOM 3377 N N . LEU A 1 443 ? 27.273 -13.072 -7.437 1.00 76.81 443 LEU A N 1
ATOM 3378 C CA . LEU A 1 443 ? 25.954 -13.285 -6.845 1.00 76.81 443 LEU A CA 1
ATOM 3379 C C . LEU A 1 443 ? 26.037 -14.349 -5.745 1.00 76.81 443 LEU A C 1
ATOM 3381 O O . LEU A 1 443 ? 26.604 -15.425 -5.960 1.00 76.81 443 LEU A O 1
ATOM 3385 N N . ALA A 1 444 ? 25.432 -14.074 -4.591 1.00 78.00 444 ALA A N 1
ATOM 3386 C CA . ALA A 1 444 ? 25.275 -15.049 -3.517 1.00 78.00 444 ALA A CA 1
ATOM 3387 C C . ALA A 1 444 ? 23.976 -15.857 -3.725 1.00 78.00 444 ALA A C 1
ATOM 3389 O O . ALA A 1 444 ? 22.922 -15.259 -3.959 1.00 78.00 444 ALA A O 1
ATOM 3390 N N . PRO A 1 445 ? 24.012 -17.202 -3.678 1.00 76.19 445 PRO A N 1
ATOM 3391 C CA . PRO A 1 445 ? 22.794 -18.005 -3.639 1.00 76.19 445 PRO A CA 1
ATOM 3392 C C . PRO A 1 445 ? 21.986 -17.681 -2.378 1.00 76.19 445 PRO A C 1
ATOM 3394 O O . PRO A 1 445 ? 22.547 -17.660 -1.287 1.00 76.19 445 PRO A O 1
ATOM 3397 N N . ASN A 1 446 ? 20.676 -17.476 -2.515 1.00 76.06 446 ASN A N 1
ATOM 3398 C CA . ASN A 1 446 ? 19.785 -17.278 -1.370 1.00 76.06 446 ASN A CA 1
ATOM 3399 C C . ASN A 1 446 ? 19.034 -18.573 -1.018 1.00 76.06 446 ASN A C 1
ATOM 3401 O O . ASN A 1 446 ? 19.153 -19.593 -1.709 1.00 76.06 446 ASN A O 1
ATOM 3405 N N . VAL A 1 447 ? 18.227 -18.531 0.045 1.00 77.56 447 VAL A N 1
ATOM 3406 C CA . VAL A 1 447 ? 17.401 -19.661 0.507 1.00 77.56 447 VAL A CA 1
ATOM 3407 C C . VAL A 1 447 ? 16.558 -20.244 -0.635 1.00 77.56 447 VAL A C 1
ATOM 3409 O O . VAL A 1 447 ? 16.468 -21.463 -0.787 1.00 77.56 447 VAL A O 1
ATOM 3412 N N . ILE A 1 448 ? 15.996 -19.393 -1.503 1.00 72.31 448 ILE A N 1
ATOM 3413 C CA . ILE A 1 448 ? 15.225 -19.826 -2.678 1.00 72.31 448 ILE A CA 1
ATOM 3414 C C . ILE A 1 448 ? 16.114 -20.585 -3.665 1.00 72.31 448 ILE A C 1
ATOM 3416 O O . ILE A 1 448 ? 15.712 -21.646 -4.153 1.00 72.31 448 ILE A O 1
ATOM 3420 N N . THR A 1 449 ? 17.319 -20.092 -3.956 1.00 70.88 449 THR A N 1
ATOM 3421 C CA . THR A 1 449 ? 18.264 -20.774 -4.847 1.00 70.88 449 THR A CA 1
ATOM 3422 C C . THR A 1 449 ? 18.635 -22.156 -4.303 1.00 70.88 449 THR A C 1
ATOM 3424 O O . THR A 1 449 ? 18.564 -23.145 -5.040 1.00 70.88 449 THR A O 1
ATOM 3427 N N . TYR A 1 450 ? 18.970 -22.240 -3.012 1.00 79.25 450 TYR A N 1
ATOM 3428 C CA . TYR A 1 450 ? 19.300 -23.493 -2.333 1.00 79.25 450 TYR A CA 1
ATOM 3429 C C . TYR A 1 450 ? 18.129 -24.475 -2.357 1.00 79.25 450 TYR A C 1
ATOM 3431 O O . TYR A 1 450 ? 18.262 -25.577 -2.895 1.00 79.25 450 TYR A O 1
ATOM 3439 N N . ASN A 1 451 ? 16.955 -24.060 -1.879 1.00 79.94 451 ASN A N 1
ATOM 3440 C CA . ASN A 1 451 ? 15.753 -24.896 -1.842 1.00 79.94 451 ASN A CA 1
ATOM 3441 C C . ASN A 1 451 ? 15.337 -25.383 -3.233 1.00 79.94 451 ASN A C 1
ATOM 3443 O O . ASN A 1 451 ? 14.889 -26.521 -3.398 1.00 79.94 451 ASN A O 1
ATOM 3447 N N . THR A 1 452 ? 15.517 -24.550 -4.260 1.00 75.19 452 THR A N 1
ATOM 3448 C CA . THR A 1 452 ? 15.198 -24.916 -5.644 1.00 75.19 452 THR A CA 1
ATOM 3449 C C . THR A 1 452 ? 16.074 -26.068 -6.135 1.00 75.19 452 THR A C 1
ATOM 3451 O O . THR A 1 452 ? 15.546 -27.030 -6.700 1.00 75.19 452 THR A O 1
ATOM 3454 N N . VAL A 1 453 ? 17.387 -26.009 -5.896 1.00 78.12 453 VAL A N 1
ATOM 3455 C CA . VAL A 1 453 ? 18.334 -27.053 -6.319 1.00 78.12 453 VAL A CA 1
ATOM 3456 C C . VAL A 1 453 ? 18.223 -28.301 -5.435 1.00 78.12 453 VAL A C 1
ATOM 3458 O O . VAL A 1 453 ? 18.249 -29.415 -5.960 1.00 78.12 453 VAL A O 1
ATOM 3461 N N . ILE A 1 454 ? 18.015 -28.136 -4.125 1.00 81.69 454 ILE A N 1
ATOM 3462 C CA . ILE A 1 454 ? 17.805 -29.231 -3.164 1.00 81.69 454 ILE A CA 1
ATOM 3463 C C . ILE A 1 454 ? 16.557 -30.045 -3.529 1.00 81.69 454 ILE A C 1
ATOM 3465 O O . ILE A 1 454 ? 16.655 -31.262 -3.686 1.00 81.69 454 ILE A O 1
ATOM 3469 N N . ASP A 1 455 ? 15.401 -29.403 -3.742 1.00 78.88 455 ASP A N 1
ATOM 3470 C CA . ASP A 1 455 ? 14.175 -30.115 -4.148 1.00 78.88 455 ASP A CA 1
ATOM 3471 C C . ASP A 1 455 ? 14.338 -30.769 -5.531 1.00 78.88 455 ASP A C 1
ATOM 3473 O O . ASP A 1 455 ? 13.814 -31.851 -5.787 1.00 78.88 455 ASP A O 1
ATOM 3477 N N . GLY A 1 456 ? 15.120 -30.155 -6.424 1.00 75.38 456 GLY A N 1
ATOM 3478 C CA . GLY A 1 456 ? 15.495 -30.769 -7.694 1.00 75.38 456 GLY A CA 1
ATOM 3479 C C . GLY A 1 456 ? 16.280 -32.074 -7.524 1.00 75.38 456 GLY A C 1
ATOM 3480 O O . GLY A 1 456 ? 15.933 -33.076 -8.148 1.00 75.38 456 GLY A O 1
ATOM 3481 N N . TYR A 1 457 ? 17.290 -32.096 -6.651 1.00 80.94 457 TYR A N 1
ATOM 3482 C CA . TYR A 1 457 ? 18.063 -33.302 -6.346 1.00 80.94 457 TYR A CA 1
ATOM 3483 C C . TYR A 1 457 ? 17.232 -34.384 -5.643 1.00 80.94 457 TYR A C 1
ATOM 3485 O O . TYR A 1 457 ? 17.343 -35.559 -6.004 1.00 80.94 457 TYR A O 1
ATOM 3493 N N . TYR A 1 458 ? 16.344 -34.007 -4.718 1.00 81.06 458 TYR A N 1
ATOM 3494 C CA . TYR A 1 458 ? 15.407 -34.946 -4.092 1.00 81.06 458 TYR A CA 1
ATOM 3495 C C . TYR A 1 458 ? 14.491 -35.622 -5.117 1.00 81.06 458 TYR A C 1
ATOM 3497 O O . TYR A 1 458 ? 14.343 -36.844 -5.097 1.00 81.06 458 TYR A O 1
ATOM 3505 N N . LYS A 1 459 ? 13.927 -34.854 -6.057 1.00 76.38 459 LYS A N 1
ATOM 3506 C CA . LYS A 1 459 ? 13.001 -35.362 -7.085 1.00 76.38 459 LYS A CA 1
ATOM 3507 C C . LYS A 1 459 ? 13.621 -36.374 -8.044 1.00 76.38 459 LYS A C 1
ATOM 3509 O O . LYS A 1 459 ? 12.901 -37.214 -8.575 1.00 76.38 459 LYS A O 1
ATOM 3514 N N . ILE A 1 460 ? 14.936 -36.322 -8.249 1.00 78.69 460 ILE A N 1
ATOM 3515 C CA . ILE A 1 460 ? 15.662 -37.284 -9.091 1.00 78.69 460 ILE A CA 1
ATOM 3516 C C . ILE A 1 460 ? 16.397 -38.370 -8.287 1.00 78.69 460 ILE A C 1
ATOM 3518 O O . ILE A 1 460 ? 17.219 -39.094 -8.844 1.00 78.69 460 ILE A O 1
ATOM 3522 N N . GLY A 1 461 ? 16.132 -38.480 -6.980 1.00 81.19 461 GLY A N 1
ATOM 3523 C CA . GLY A 1 461 ? 16.706 -39.515 -6.112 1.00 81.19 461 GLY A CA 1
ATOM 3524 C C . GLY A 1 461 ? 18.175 -39.304 -5.725 1.00 81.19 461 GLY A C 1
ATOM 3525 O O . GLY A 1 461 ? 18.780 -40.193 -5.129 1.00 81.19 461 GLY A O 1
ATOM 3526 N N . LYS A 1 462 ? 18.755 -38.134 -6.017 1.00 83.94 462 LYS A N 1
ATOM 3527 C CA . LYS A 1 462 ? 20.127 -37.746 -5.646 1.00 83.94 462 LYS A CA 1
ATOM 3528 C C . LYS A 1 462 ? 20.164 -37.145 -4.240 1.00 83.94 462 LYS A C 1
ATOM 3530 O O . LYS A 1 462 ? 20.429 -35.964 -4.025 1.00 83.94 462 LYS A O 1
ATOM 3535 N N . THR A 1 463 ? 19.816 -37.971 -3.261 1.00 85.31 463 THR A N 1
ATOM 3536 C CA . THR A 1 463 ? 19.657 -37.554 -1.860 1.00 85.31 463 THR A CA 1
ATOM 3537 C C . THR A 1 463 ? 20.972 -37.129 -1.209 1.00 85.31 463 THR A C 1
ATOM 3539 O O . THR A 1 463 ? 20.963 -36.252 -0.350 1.00 85.31 463 THR A O 1
ATOM 3542 N N . SER A 1 464 ? 22.111 -37.694 -1.624 1.00 87.69 464 SER A N 1
ATOM 3543 C CA . SER A 1 464 ? 23.423 -37.318 -1.082 1.00 87.69 464 SER A CA 1
ATOM 3544 C C . SER A 1 464 ? 23.779 -35.871 -1.429 1.00 87.69 464 SER A C 1
ATOM 3546 O O . SER A 1 464 ? 24.160 -35.099 -0.552 1.00 87.69 464 SER A O 1
ATOM 3548 N N . GLU A 1 465 ? 23.588 -35.482 -2.687 1.00 84.12 465 GLU A N 1
ATOM 3549 C CA . GLU A 1 465 ? 23.847 -34.138 -3.197 1.00 84.12 465 GLU A CA 1
ATOM 3550 C C . GLU A 1 465 ? 22.893 -33.107 -2.581 1.00 84.12 465 GLU A C 1
ATOM 3552 O O . GLU A 1 465 ? 23.322 -32.014 -2.210 1.00 84.12 465 GLU A O 1
ATOM 3557 N N . ALA A 1 466 ? 21.622 -33.477 -2.390 1.00 84.19 466 ALA A N 1
ATOM 3558 C CA . ALA A 1 466 ? 20.647 -32.647 -1.683 1.00 84.19 466 ALA A CA 1
ATOM 3559 C C . ALA A 1 466 ? 21.073 -32.372 -0.229 1.00 84.19 466 ALA A C 1
ATOM 3561 O O . ALA A 1 466 ? 21.033 -31.231 0.227 1.00 84.19 466 ALA A O 1
ATOM 3562 N N . VAL A 1 467 ? 21.530 -33.403 0.492 1.00 86.06 467 VAL A N 1
ATOM 3563 C CA . VAL A 1 467 ? 22.008 -33.272 1.879 1.00 86.06 467 VAL A CA 1
ATOM 3564 C C . VAL A 1 467 ? 23.311 -32.474 1.957 1.00 86.06 467 VAL A C 1
ATOM 3566 O O . VAL A 1 467 ? 23.489 -31.700 2.894 1.00 86.06 467 VAL A O 1
ATOM 3569 N N . GLN A 1 468 ? 24.220 -32.621 0.989 1.00 87.44 468 GLN A N 1
ATOM 3570 C CA . GLN A 1 468 ? 25.445 -31.813 0.926 1.00 87.44 468 GLN A CA 1
ATOM 3571 C C . GLN A 1 468 ? 25.136 -30.328 0.719 1.00 87.44 468 GLN A C 1
ATOM 3573 O O . GLN A 1 468 ? 25.711 -29.489 1.408 1.00 87.44 468 GLN A O 1
ATOM 3578 N N . LEU A 1 469 ? 24.202 -30.000 -0.178 1.00 83.38 469 LEU A N 1
ATOM 3579 C CA . LEU A 1 469 ? 23.760 -28.619 -0.378 1.00 83.38 469 LEU A CA 1
ATOM 3580 C C . LEU A 1 469 ? 23.038 -28.052 0.842 1.00 83.38 469 LEU A C 1
ATOM 3582 O O . LEU A 1 469 ? 23.253 -26.891 1.165 1.00 83.38 469 LEU A O 1
ATOM 3586 N N . LEU A 1 470 ? 22.239 -28.863 1.540 1.00 84.50 470 LEU A N 1
ATOM 3587 C CA . LEU A 1 470 ? 21.595 -28.449 2.785 1.00 84.50 470 LEU A CA 1
ATOM 3588 C C . LEU A 1 470 ? 22.627 -28.128 3.876 1.00 84.50 470 LEU A C 1
ATOM 3590 O O . LEU A 1 470 ? 22.502 -27.117 4.556 1.00 84.50 470 LEU A O 1
ATOM 3594 N N . LYS A 1 471 ? 23.678 -28.947 4.015 1.00 85.62 471 LYS A N 1
ATOM 3595 C CA . LYS A 1 471 ? 24.782 -28.663 4.947 1.00 85.62 471 LYS A CA 1
ATOM 3596 C C . LYS A 1 471 ? 25.513 -27.380 4.579 1.00 85.62 471 LYS A C 1
ATOM 3598 O O . LYS A 1 471 ? 25.735 -26.540 5.440 1.00 85.62 471 LYS A O 1
ATOM 3603 N N . ARG A 1 472 ? 25.823 -27.207 3.295 1.00 83.75 472 ARG A N 1
ATOM 3604 C CA . ARG A 1 472 ? 26.474 -26.001 2.787 1.00 83.75 472 ARG A CA 1
ATOM 3605 C C . ARG A 1 472 ? 25.636 -24.744 3.044 1.00 83.75 472 ARG A C 1
ATOM 3607 O O . ARG A 1 472 ? 26.190 -23.753 3.489 1.00 83.75 472 ARG A O 1
ATOM 3614 N N . MET A 1 473 ? 24.319 -24.812 2.838 1.00 81.81 473 MET A N 1
ATOM 3615 C CA . MET A 1 473 ? 23.385 -23.739 3.193 1.00 81.81 473 MET A CA 1
ATOM 3616 C C . MET A 1 473 ? 23.490 -23.393 4.684 1.00 81.81 473 MET A C 1
ATOM 3618 O O . MET A 1 473 ? 23.699 -22.237 5.017 1.00 81.81 473 MET A O 1
ATOM 3622 N N . THR A 1 474 ? 23.460 -24.390 5.577 1.00 79.25 474 THR A N 1
ATOM 3623 C CA . THR A 1 474 ? 23.587 -24.149 7.028 1.00 79.25 474 THR A CA 1
ATOM 3624 C C . THR A 1 474 ? 24.973 -23.670 7.465 1.00 79.25 474 THR A C 1
ATOM 3626 O O . THR A 1 474 ? 25.095 -23.006 8.488 1.00 79.25 474 THR A O 1
ATOM 3629 N N . GLU A 1 475 ? 26.033 -24.028 6.740 1.00 78.88 475 GLU A N 1
ATOM 3630 C CA . GLU A 1 475 ? 27.401 -23.577 7.018 1.00 78.88 475 GLU A CA 1
ATOM 3631 C C . GLU A 1 475 ? 27.609 -22.133 6.549 1.00 78.88 475 GLU A C 1
ATOM 3633 O O . GLU A 1 475 ? 28.202 -21.348 7.281 1.00 78.88 475 GLU A O 1
ATOM 3638 N N . GLU A 1 476 ? 27.078 -21.771 5.377 1.00 70.31 476 GLU A N 1
ATOM 3639 C CA . GLU A 1 476 ? 27.110 -20.406 4.836 1.00 70.31 476 GLU A CA 1
ATOM 3640 C C . GLU A 1 476 ? 26.171 -19.453 5.607 1.00 70.31 476 GLU A C 1
ATOM 3642 O O . GLU A 1 476 ? 26.536 -18.301 5.812 1.00 70.31 476 GLU A O 1
ATOM 3647 N N . GLU A 1 477 ? 25.031 -19.930 6.128 1.00 61.03 477 GLU A N 1
ATOM 3648 C CA . GLU A 1 477 ? 24.138 -19.167 7.027 1.00 61.03 477 GLU A CA 1
ATOM 3649 C C . GLU A 1 477 ? 24.726 -18.936 8.437 1.00 61.03 477 GLU A C 1
ATOM 3651 O O . GLU A 1 477 ? 24.273 -18.047 9.152 1.00 61.03 477 GLU A O 1
ATOM 3656 N N . ASN A 1 478 ? 25.736 -19.713 8.854 1.00 43.69 478 ASN A N 1
ATOM 3657 C CA . ASN A 1 478 ? 26.410 -19.577 10.157 1.00 43.69 478 ASN A CA 1
ATOM 3658 C C . ASN A 1 478 ? 27.733 -18.791 10.092 1.00 43.69 478 ASN A C 1
ATOM 3660 O O . ASN A 1 478 ? 28.448 -18.720 11.097 1.00 43.69 478 ASN A O 1
ATOM 3664 N N . VAL A 1 479 ? 28.090 -18.208 8.943 1.00 34.44 479 VAL A N 1
ATOM 3665 C CA . VAL A 1 479 ? 29.229 -17.286 8.859 1.00 34.44 479 VAL A CA 1
ATOM 3666 C C . VAL A 1 479 ? 28.752 -15.910 9.331 1.00 34.44 479 VAL A C 1
ATOM 3668 O O . VAL A 1 479 ? 27.907 -15.318 8.664 1.00 34.44 479 VAL A O 1
ATOM 3671 N N . PRO A 1 480 ? 29.262 -15.370 10.453 1.00 29.05 480 PRO A N 1
ATOM 3672 C CA . PRO A 1 480 ? 28.967 -13.994 10.820 1.00 29.05 480 PRO A CA 1
ATOM 3673 C C . PRO A 1 480 ? 29.652 -13.087 9.793 1.00 29.05 480 PRO A C 1
ATOM 3675 O O . PRO A 1 480 ? 30.882 -13.098 9.697 1.00 29.05 480 PRO A O 1
ATOM 3678 N N . SER A 1 481 ? 28.862 -12.353 9.010 1.00 29.03 481 SER A N 1
ATOM 3679 C CA . SER A 1 481 ? 29.328 -11.218 8.204 1.00 29.03 481 SER A CA 1
ATOM 3680 C C . SER A 1 481 ? 29.593 -10.002 9.076 1.00 29.03 481 SER A C 1
ATOM 3682 O O . SER A 1 481 ? 28.700 -9.703 9.904 1.00 29.03 481 SER A O 1
#

pLDDT: mean 74.13, std 21.03, range [22.5, 98.56]

Organism: Capsicum baccatum (NCBI:txid33114)

InterPro domains:
  IPR002125 Cytidine and deoxycytidylate deaminase domain [PF00383] (39-124)
  IPR002125 Cytidine and deoxycytidylate deaminase domain [PS51747] (31-156)
  IPR002125 Cytidine and deoxycytidylate deaminase domain [PS51747] (213-334)
  IPR002885 Pentatricopeptide repeat [PF13041] (341-388)
  IPR002885 Pentatricopeptide repeat [PF13041] (411-459)
  IPR002885 Pentatricopeptide repeat [PS51375] (342-376)
  IPR002885 Pentatricopeptide repeat [PS51375] (377-411)
  IPR002885 Pentatricopeptide repeat [PS51375] (446-480)
  IPR002885 Pentatricopeptide repeat [TIGR00756] (344-378)
  IPR002885 Pentatricopeptide repeat [TIGR00756] (419-447)
  IPR002885 Pentatricopeptide repeat [TIGR00756] (448-480)
  IPR006263 Cytidine deaminase, homodimeric [TIGR01355] (13-296)
  IPR011990 Tetratricopeptide-like helical domain superfamily [G3DSA:1.25.40.10] (392-481)
  IPR013171 Cytidine/deoxycytidylate deaminase, zinc-binding domain [PF08211] (145-296)
  IPR016192 APOBEC/CMP deaminase, zinc-binding [PS00903] (86-120)
  IPR016193 Cytidine deaminase-like [SSF53927] (17-133)
  IPR016193 Cytidine deaminase-like [SSF53927] (216-295)
  IPR050202 Cytidine and Deoxycytidylate Deaminase [PTHR11644] (13-276)

Secondary structure (DSSP, 8-state):
-HHHHHHHSS---SEE-HHHHHHHHHHTT-SSHHHHHHHHHHHHHTT-B-TTT----EEEEEETTS-EEEEE-B--TTS-GGG-B-HHHHHHHHHHHTT---EEEEEESSPPPHHHHHHGGGSSSGGG-EEEETT-TT--S-EEGGGTSSS---GGGTS-TTS--TTS----------SS------S---------------SS--SSHHHHHHHHHHHHHHHHHHHT-B-TTT---EEEEEEETT--EEEEE-B--TTSTT-B-HHHHHHHHHHHTT---GGGEEEEEEEE-TTS--------------------------HHHHHHHHHHHHHTTT-PPPHHHHHHHHHHHHHTT-HHHHHHHHHHHHTTT----HHHHHHHHHHHHHTT-HHHHHHHHHHHHHTT----HHHHHHHHHHHTTT-HHHHHHHHHHTGGGT----HHHHHHHHHHHHHTT-HHHHHHHHHHHHHHTTS--

Foldseek 3Di:
DVVLCVVCVPAHAQKAAQVRLVVVCVVVVHPDSLLVQLVCFVVLQVLAADPPPPDGKKKWWQFPNNMIGIFIKHDDPPDPRLQIAHRLNLRLLRLQLVLRQDTQEMEMQADDDPLSLQLCLLHDPQQRYWYHHNPPVPDPGTDRSCVVPPPHDFCVQPHDPPQDGSSGFFFLPDDDDDPDPDDPPPDDDPDPDDDDDDDDDDDDDPPDVVVVVLVVVQQVLFNVLQRRADDPPQSKRKKKWWAFPVRDIFIFTWYATPVRSSTHGRVSSSVSRCSNVRNDDPVRTDDMDMDIDPPRPDADDPDDDDDDDDDDDDDDDDDDQDPLNVVVVVVVVSPVPDHDDDLVVLLVVLLVCLVVLVLVSSVSSVVVCVVVVDDQALSSLLSSLLSCLVVLVQVVSVVSVVVCVVVVHQHAPSSLLSNLSSCLVPNLPVLVVSLVCQVVSVHDQDPSSLVSSLVSCVVVVVNVVSVVSVVVNVVVVPDDD